Protein 2Q58 (pdb70)

Organism: Cryptosporidium parvum (strain Iowa II) (NCBI:txid353152)

Secondary structure (P-SEA, 3-state):
ccccccccaaaaaaaaaaaaccccccccccccccaaaaaaaaacccccccaaaaaaaaaaaaccccccccaaaaaaaaaaaaaaaaaaaaaaaaaaaccccccccccccccccaaaaaaaaaaaaaaaaaaaacccccccaaaaaaaaaaaaaaaaaaaaaaaaaacccccccccccccccaaaaaccccccccaaaaaaaaaaacccccccccaaaaaaaaaaaaaaaaaaaaaaaccccccccccccccccaaaaaccccccaaaaaaaaacccccaaaaaaaaaaaaaaaaaaaaaaaaaaaaaaaaaacccaaaaaaaaaaaaaaaaaaac/ccccccccaaaaaaaaaaaaaccccaaaaaaaaaaaccccccaaaaaaaaaaacccccccaaaaaaaaaaaaaaaaaaaaaaaaaaccccccccccccccccccaaaaaaaaaaaaaaaaaaaacccccccaaaaaaaaaaaaaaaaaaaaaaaaaccccccccccaaaaaaaaaaccccccccaaaaaaaaaaacccccccccaaaaaaaaaaaaaaaaaaaaaaaccccccccccccccccaaaaaaaacccaaaaaaaaaaccccaaaaaaaaaaaaaaaaaaaaaaaaaaaaaaaaaaccaaaaaaaaaaaaaaaaaaacccccc

Radius of gyration: 26.71 Å; Cα contacts (8 Å, |Δi|>4): 754; chains: 2; bounding box: 57×63×76 Å

Foldseek 3Di:
DCCVVLLVLVVVLVVVVLVVQCPDPDDPQVVPCVSVVLVVVCCPQLVFDPLLLLCLLLLLQCQLANDDDDCNSVSSNLSSLLSLLVSLLVLVVCVLQVHADDSHHGRPCVVVNVVVSVVSSVVSVVCSVVSLVVCCVPQNDVLSVQLVVLVVVQVVLLVVLVVLQNDPDDDQPDLCLVVSQLVSLLRNWLSSRQVNSNVSNCSSSVDDPDDDCVVLVVVLSSLLSVLVQQLVQVCQLVPDDDPDHDQLDVGSHDLLNVCVVPPDPVVSVQSVPCRNPCSPSVSVSSVVVVSVVCVVVCNVVSLVVSVVSLVVDPDPSVSVSSVVSSVVSVVVSVD/DPVVVLLVCVVVLLVVVLVVQPPPVVSVVLSVVCCVQQNFDDLLQLVLLVLLLPLPPPDVCVSVSSNLSSLLSLLVSLLVLVVCVVLVNQDDSNDGRPCVVVNDVVNVVVSVVSVVVSVVSLVPCCVVQHDPLSVVLVVLVCQLVVLLVVLVVLQVVADDLVPPPPVVVVVLSSQLRNWLRSRFVSSNVNSCRVNVDPDDVVCPVLVVVLSSLLRVLLQQLVLVCQLPPPDDCSGCQVSQGDHNQLSVCVVQDDPPLSVVQVVVRDPPVVSNSVVCVVSVSVVVVCVVLVVSLVVSVVSLVPDDVVSSSVSSVVSSVVSNCVSPPDDDD

Structure (mmCIF, N/CA/C/O backbone):
data_2Q58
#
_entry.id   2Q58
#
_cell.length_a   101.776
_cell.length_b   101.776
_cell.length_c   75.275
_cell.angle_alpha   90.00
_cell.angle_beta   90.00
_cell.angle_gamma   120.00
#
_symmetry.space_group_name_H-M   'P 31'
#
loop_
_entity.id
_entity.type
_entity.pdbx_description
1 polymer 'Farnesyl pyrophosphate synthase'
2 non-polymer 'MAGNESIUM ION'
3 non-polymer 'ZOLEDRONIC ACID'
4 water water
#
loop_
_atom_site.group_PDB
_atom_site.id
_atom_site.type_symbol
_atom_site.label_atom_id
_atom_site.label_alt_id
_atom_site.label_comp_id
_atom_site.label_asym_id
_atom_site.label_entity_id
_atom_site.label_seq_id
_atom_site.pdbx_PDB_ins_code
_atom_site.Cartn_x
_atom_site.Cartn_y
_atom_site.Cartn_z
_atom_site.occupancy
_atom_site.B_iso_or_equiv
_atom_site.auth_seq_id
_atom_site.auth_comp_id
_atom_site.auth_asym_id
_atom_site.auth_atom_id
_atom_site.pdbx_PDB_model_num
ATOM 1 N N . TYR A 1 23 ? 17.425 -1.655 54.765 1.00 82.17 1023 TYR A N 1
ATOM 2 C CA . TYR A 1 23 ? 18.450 -1.700 55.806 1.00 85.90 1023 TYR A CA 1
ATOM 3 C C . TYR A 1 23 ? 17.844 -1.956 57.184 1.00 91.08 1023 TYR A C 1
ATOM 4 O O . TYR A 1 23 ? 16.621 -1.950 57.340 1.00 94.34 1023 TYR A O 1
ATOM 13 N N . ASP A 1 24 ? 18.702 -2.179 58.174 1.00 98.72 1024 ASP A N 1
ATOM 14 C CA . ASP A 1 24 ? 18.248 -2.491 59.525 1.00 104.40 1024 ASP A CA 1
ATOM 15 C C . ASP A 1 24 ? 17.451 -1.363 60.171 1.00 103.49 1024 ASP A C 1
ATOM 16 O O . ASP A 1 24 ? 16.231 -1.448 60.303 1.00 113.82 1024 ASP A O 1
ATOM 21 N N . TYR A 1 25 ? 18.150 -0.305 60.570 1.00 98.05 1025 TYR A N 1
ATOM 22 C CA . TYR A 1 25 ? 17.503 0.956 60.913 1.00 93.91 1025 TYR A CA 1
ATOM 23 C C . TYR A 1 25 ? 16.626 0.858 62.156 1.00 85.54 1025 TYR A C 1
ATOM 24 O O . TYR A 1 25 ? 15.964 1.823 62.538 1.00 55.05 1025 TYR A O 1
ATOM 33 N N . THR A 1 26 ? 16.625 -0.314 62.783 1.00 85.46 1026 THR A N 1
ATOM 34 C CA . THR A 1 26 ? 15.786 -0.558 63.950 1.00 82.46 1026 THR A CA 1
ATOM 35 C C . THR A 1 26 ? 16.307 0.193 65.171 1.00 80.95 1026 THR A C 1
ATOM 36 O O . THR A 1 26 ? 15.640 0.255 66.204 1.00 73.34 1026 THR A O 1
ATOM 40 N N . ASP A 1 27 ? 17.501 0.761 65.045 1.00 82.25 1027 ASP A N 1
ATOM 41 C CA . ASP A 1 27 ? 18.303 1.125 66.207 1.00 83.01 1027 ASP A CA 1
ATOM 42 C C . ASP A 1 27 ? 18.184 2.613 66.516 1.00 75.51 1027 ASP A C 1
ATOM 43 O O . ASP A 1 27 ? 17.907 3.001 67.651 1.00 71.96 1027 ASP A O 1
ATOM 48 N N . PHE A 1 28 ? 18.394 3.443 65.499 1.00 68.91 1028 PHE A N 1
ATOM 49 C CA . PHE A 1 28 ? 17.789 4.768 65.453 1.00 69.48 1028 PHE A CA 1
ATOM 50 C C . PHE A 1 28 ? 16.419 4.772 66.124 1.00 73.75 1028 PHE A C 1
ATOM 51 O O . PHE A 1 28 ? 16.168 5.556 67.040 1.00 87.60 1028 PHE A O 1
ATOM 59 N N . ILE A 1 29 ? 15.537 3.892 65.663 1.00 68.07 1029 ILE A N 1
ATOM 60 C CA . ILE A 1 29 ? 14.147 3.897 66.104 1.00 64.48 1029 ILE A CA 1
ATOM 61 C C . ILE A 1 29 ? 14.036 3.528 67.579 1.00 59.15 1029 ILE A C 1
ATOM 62 O O . ILE A 1 29 ? 13.056 3.869 68.242 1.00 54.54 1029 ILE A O 1
ATOM 67 N N . ASN A 1 30 ? 15.046 2.829 68.087 1.00 67.12 1030 ASN A N 1
ATOM 68 C CA . ASN A 1 30 ? 15.084 2.451 69.495 1.00 73.31 1030 ASN A CA 1
ATOM 69 C C . ASN A 1 30 ? 15.619 3.573 70.378 1.00 64.27 1030 ASN A C 1
ATOM 70 O O . ASN A 1 30 ? 15.476 3.536 71.600 1.00 65.20 1030 ASN A O 1
ATOM 75 N N . TYR A 1 31 ? 16.237 4.570 69.752 1.00 58.79 1031 TYR A N 1
ATOM 76 C CA . TYR A 1 31 ? 16.848 5.673 70.483 1.00 49.53 1031 TYR A CA 1
ATOM 77 C C . TYR A 1 31 ? 15.790 6.621 71.037 1.00 40.84 1031 TYR A C 1
ATOM 78 O O . TYR A 1 31 ? 16.074 7.441 71.911 1.00 57.18 1031 TYR A O 1
ATOM 87 N N . TYR A 1 32 ? 14.570 6.504 70.523 1.00 40.19 1032 TYR A N 1
ATOM 88 C CA . TYR A 1 32 ? 13.491 7.410 70.897 1.00 53.44 1032 TYR A CA 1
ATOM 89 C C . TYR A 1 32 ? 13.493 7.680 72.397 1.00 56.98 1032 TYR A C 1
ATOM 90 O O . TYR A 1 32 ? 13.377 8.826 72.831 1.00 71.33 1032 TYR A O 1
ATOM 99 N N . ASP A 1 33 ? 13.625 6.618 73.185 1.00 55.84 1033 ASP A N 1
ATOM 100 C CA . ASP A 1 33 ? 13.339 6.683 74.614 1.00 58.56 1033 ASP A CA 1
ATOM 101 C C . ASP A 1 33 ? 14.372 7.533 75.345 1.00 52.63 1033 ASP A C 1
ATOM 102 O O . ASP A 1 33 ? 14.065 8.168 76.354 1.00 61.95 1033 ASP A O 1
ATOM 107 N N . LYS A 1 34 ? 15.597 7.542 74.829 1.00 44.60 1034 LYS A N 1
ATOM 108 C CA . LYS A 1 34 ? 16.626 8.453 75.314 1.00 52.07 1034 LYS A CA 1
ATOM 109 C C . LYS A 1 34 ? 16.406 9.866 74.785 1.00 52.84 1034 LYS A C 1
ATOM 110 O O . LYS A 1 34 ? 16.965 10.830 75.310 1.00 65.63 1034 LYS A O 1
ATOM 116 N N . PHE A 1 35 ? 15.589 9.982 73.744 1.00 56.58 1035 PHE A N 1
ATOM 117 C CA . PHE A 1 35 ? 15.232 11.283 73.191 1.00 42.35 1035 PHE A CA 1
ATOM 118 C C . PHE A 1 35 ? 14.179 11.977 74.049 1.00 42.61 1035 PHE A C 1
ATOM 119 O O . PHE A 1 35 ? 14.214 13.194 74.228 1.00 48.84 1035 PHE A O 1
ATOM 127 N N . LYS A 1 36 ? 13.244 11.194 74.577 1.00 51.89 1036 LYS A N 1
ATOM 128 C CA . LYS A 1 36 ? 12.304 11.690 75.577 1.00 56.43 1036 LYS A CA 1
ATOM 129 C C . LYS A 1 36 ? 13.006 11.858 76.920 1.00 61.97 1036 LYS A C 1
ATOM 130 O O . LYS A 1 36 ? 12.670 12.756 77.693 1.00 68.40 1036 LYS A O 1
ATOM 136 N N . VAL A 1 37 ? 13.993 11.016 77.237 1.00 67.74 1037 VAL A N 1
ATOM 137 C CA . VAL A 1 37 ? 14.796 11.268 78.439 1.00 64.24 1037 VAL A CA 1
ATOM 138 C C . VAL A 1 37 ? 15.396 12.672 78.297 1.00 59.55 1037 VAL A C 1
ATOM 139 O O . VAL A 1 37 ? 15.052 13.583 79.043 1.00 71.00 1037 VAL A O 1
ATOM 143 N N . ILE A 1 38 ? 16.248 12.772 77.289 1.00 53.97 1038 ILE A N 1
ATOM 144 C CA . ILE A 1 38 ? 16.834 13.991 76.781 1.00 54.20 1038 ILE A CA 1
ATOM 145 C C . ILE A 1 38 ? 15.801 15.092 76.585 1.00 55.04 1038 ILE A C 1
ATOM 146 O O . ILE A 1 38 ? 16.115 16.281 76.660 1.00 70.68 1038 ILE A O 1
ATOM 151 N N . VAL A 1 39 ? 14.554 14.706 76.340 1.00 43.72 1039 VAL A N 1
ATOM 152 C CA . VAL A 1 39 ? 13.475 15.683 76.226 1.00 42.78 1039 VAL A CA 1
ATOM 153 C C . VAL A 1 39 ? 12.959 16.102 77.600 1.00 54.59 1039 VAL A C 1
ATOM 154 O O . VAL A 1 39 ? 13.036 17.270 77.980 1.00 60.06 1039 VAL A O 1
ATOM 158 N N . TYR A 1 40 ? 12.434 15.129 78.335 1.00 64.40 1040 TYR A N 1
ATOM 159 C CA . TYR A 1 40 ? 11.875 15.343 79.663 1.00 61.94 1040 TYR A CA 1
ATOM 160 C C . TYR A 1 40 ? 12.866 16.065 80.592 1.00 55.89 1040 TYR A C 1
ATOM 161 O O . TYR A 1 40 ? 12.477 16.860 81.426 1.00 49.93 1040 TYR A O 1
ATOM 170 N N . ASN A 1 41 ? 14.149 15.785 80.385 1.00 49.31 1041 ASN A N 1
ATOM 171 C CA . ASN A 1 41 ? 15.245 16.349 81.163 1.00 54.07 1041 ASN A CA 1
ATOM 172 C C . ASN A 1 41 ? 15.620 17.770 80.754 1.00 62.68 1041 ASN A C 1
ATOM 173 O O . ASN A 1 41 ? 16.653 18.280 81.143 1.00 71.18 1041 ASN A O 1
ATOM 178 N N . VAL A 1 42 ? 14.761 18.394 79.955 1.00 69.94 1042 VAL A N 1
ATOM 179 C CA . VAL A 1 42 ? 14.798 19.839 79.768 1.00 63.23 1042 VAL A CA 1
ATOM 180 C C . VAL A 1 42 ? 13.758 20.528 80.643 1.00 59.17 1042 VAL A C 1
ATOM 181 O O . VAL A 1 42 ? 13.989 21.627 81.149 1.00 75.45 1042 VAL A O 1
ATOM 185 N N . LEU A 1 43 ? 12.613 19.877 80.818 1.00 60.53 1043 LEU A N 1
ATOM 186 C CA . LEU A 1 43 ? 11.433 20.542 81.356 1.00 66.70 1043 LEU A CA 1
ATOM 187 C C . LEU A 1 43 ? 11.545 20.727 82.866 1.00 75.96 1043 LEU A C 1
ATOM 188 O O . LEU A 1 43 ? 10.538 20.863 83.561 1.00 73.85 1043 LEU A O 1
ATOM 193 N N . LYS A 1 44 ? 12.776 20.732 83.366 1.00 83.10 1044 LYS A N 1
ATOM 194 C CA . LYS A 1 44 ? 13.053 21.213 84.715 1.00 87.83 1044 LYS A CA 1
ATOM 195 C C . LYS A 1 44 ? 13.059 22.738 84.766 1.00 79.61 1044 LYS A C 1
ATOM 196 O O . LYS A 1 44 ? 14.026 23.349 85.219 1.00 73.82 1044 LYS A O 1
ATOM 202 N N . LYS A 1 45 ? 11.974 23.345 84.297 1.00 77.35 1045 LYS A N 1
ATOM 203 C CA . LYS A 1 45 ? 12.008 24.727 83.836 1.00 77.47 1045 LYS A CA 1
ATOM 204 C C . LYS A 1 45 ? 11.813 25.700 84.994 1.00 76.52 1045 LYS A C 1
ATOM 205 O O . LYS A 1 45 ? 12.422 26.769 85.029 1.00 92.58 1045 LYS A O 1
ATOM 207 N N . LEU A 1 46 ? 10.960 25.322 85.940 1.00 69.75 1046 LEU A N 1
ATOM 208 C CA . LEU A 1 46 ? 10.784 26.093 87.165 1.00 81.02 1046 LEU A CA 1
ATOM 209 C C . LEU A 1 46 ? 11.628 25.524 88.301 1.00 100.13 1046 LEU A C 1
ATOM 210 O O . LEU A 1 46 ? 11.939 24.333 88.319 1.00 123.13 1046 LEU A O 1
ATOM 215 N N . PRO A 1 47 ? 11.995 26.382 89.247 1.00 20.00 1047 PRO A N 1
ATOM 216 C CA . PRO A 1 47 ? 12.914 25.998 90.323 1.00 20.00 1047 PRO A CA 1
ATOM 217 C C . PRO A 1 47 ? 12.179 25.350 91.491 1.00 20.00 1047 PRO A C 1
ATOM 218 O O . PRO A 1 47 ? 12.190 24.126 91.625 1.00 137.98 1047 PRO A O 1
ATOM 222 N N . LEU A 1 48 ? 11.547 26.169 92.326 1.00 131.85 1048 LEU A N 1
ATOM 223 C CA . LEU A 1 48 ? 11.520 25.927 93.763 1.00 133.02 1048 LEU A CA 1
ATOM 224 C C . LEU A 1 48 ? 10.142 25.456 94.217 1.00 128.17 1048 LEU A C 1
ATOM 225 O O . LEU A 1 48 ? 9.509 26.084 95.066 1.00 126.00 1048 LEU A O 1
ATOM 227 N N . ASN A 1 49 ? 9.683 24.347 93.646 1.00 122.37 1049 ASN A N 1
ATOM 228 C CA . ASN A 1 49 ? 8.418 23.745 94.048 1.00 118.66 1049 ASN A CA 1
ATOM 229 C C . ASN A 1 49 ? 8.443 22.224 93.940 1.00 110.21 1049 ASN A C 1
ATOM 230 O O . ASN A 1 49 ? 9.388 21.646 93.403 1.00 106.15 1049 ASN A O 1
ATOM 232 N N . ASP A 1 50 ? 7.399 21.582 94.453 1.00 102.32 1050 ASP A N 1
ATOM 233 C CA . ASP A 1 50 ? 7.282 20.130 94.383 1.00 95.74 1050 ASP A CA 1
ATOM 234 C C . ASP A 1 50 ? 6.495 19.699 93.151 1.00 89.70 1050 ASP A C 1
ATOM 235 O O . ASP A 1 50 ? 5.885 18.630 93.134 1.00 86.54 1050 ASP A O 1
ATOM 237 N N . GLU A 1 51 ? 6.512 20.539 92.120 1.00 84.98 1051 GLU A N 1
ATOM 238 C CA . GLU A 1 51 ? 6.320 20.075 90.751 1.00 80.36 1051 GLU A CA 1
ATOM 239 C C . GLU A 1 51 ? 4.839 19.979 90.403 1.00 80.77 1051 GLU A C 1
ATOM 240 O O . GLU A 1 51 ? 4.447 19.220 89.517 1.00 102.93 1051 GLU A O 1
ATOM 242 N N . ILE A 1 52 ? 4.020 20.755 91.106 1.00 73.37 1052 ILE A N 1
ATOM 243 C CA . ILE A 1 52 ? 2.572 20.593 91.046 1.00 75.77 1052 ILE A CA 1
ATOM 244 C C . ILE A 1 52 ? 2.001 21.211 89.774 1.00 85.19 1052 ILE A C 1
ATOM 245 O O . ILE A 1 52 ? 1.067 20.676 89.178 1.00 88.70 1052 ILE A O 1
ATOM 250 N N . ARG A 1 53 ? 2.568 22.341 89.365 1.00 86.15 1053 ARG A N 1
ATOM 251 C CA . ARG A 1 53 ? 1.988 23.147 88.296 1.00 90.26 1053 ARG A CA 1
ATOM 252 C C . ARG A 1 53 ? 2.429 22.644 86.926 1.00 98.48 1053 ARG A C 1
ATOM 253 O O . ARG A 1 53 ? 2.534 23.418 85.974 1.00 101.95 1053 ARG A O 1
ATOM 261 N N . LYS A 1 54 ? 2.684 21.343 86.832 1.00 100.61 1054 LYS A N 1
ATOM 262 C CA . LYS A 1 54 ? 3.804 20.836 86.049 1.00 88.36 1054 LYS A CA 1
ATOM 263 C C . LYS A 1 54 ? 3.449 19.521 85.364 1.00 75.95 1054 LYS A C 1
ATOM 264 O O . LYS A 1 54 ? 4.268 18.605 85.294 1.00 71.68 1054 LYS A O 1
ATOM 270 N N . PRO A 1 55 ? 2.222 19.435 84.860 1.00 68.79 1055 PRO A N 1
ATOM 271 C CA . PRO A 1 55 ? 1.896 18.497 83.781 1.00 68.83 1055 PRO A CA 1
ATOM 272 C C . PRO A 1 55 ? 1.778 19.202 82.434 1.00 72.63 1055 PRO A C 1
ATOM 273 O O . PRO A 1 55 ? 1.311 18.605 81.465 1.00 77.32 1055 PRO A O 1
ATOM 277 N N . VAL A 1 56 ? 2.200 20.461 82.381 1.00 65.94 1056 VAL A N 1
ATOM 278 C CA . VAL A 1 56 ? 2.829 21.009 81.185 1.00 66.11 1056 VAL A CA 1
ATOM 279 C C . VAL A 1 56 ? 3.878 20.054 80.627 1.00 63.42 1056 VAL A C 1
ATOM 280 O O . VAL A 1 56 ? 3.936 19.817 79.420 1.00 49.47 1056 VAL A O 1
ATOM 284 N N . ILE A 1 57 ? 4.706 19.509 81.512 1.00 58.46 1057 ILE A N 1
ATOM 285 C CA . ILE A 1 57 ? 5.730 18.551 81.115 1.00 55.84 1057 ILE A CA 1
ATOM 286 C C . ILE A 1 57 ? 5.107 17.247 80.627 1.00 56.86 1057 ILE A C 1
ATOM 287 O O . ILE A 1 57 ? 5.750 16.463 79.930 1.00 64.29 1057 ILE A O 1
ATOM 292 N N . GLU A 1 58 ? 3.850 17.023 80.999 1.00 58.91 1058 GLU A N 1
ATOM 293 C CA . GLU A 1 58 ? 3.129 15.828 80.579 1.00 62.78 1058 GLU A CA 1
ATOM 294 C C . GLU A 1 58 ? 2.385 16.064 79.269 1.00 60.24 1058 GLU A C 1
ATOM 295 O O . GLU A 1 58 ? 2.290 15.170 78.428 1.00 56.71 1058 GLU A O 1
ATOM 301 N N . TYR A 1 59 ? 1.860 17.273 79.103 1.00 60.10 1059 TYR A N 1
ATOM 302 C CA . TYR A 1 59 ? 1.245 17.675 77.843 1.00 55.06 1059 TYR A CA 1
ATOM 303 C C . TYR A 1 59 ? 2.196 17.455 76.671 1.00 50.60 1059 TYR A C 1
ATOM 304 O O . TYR A 1 59 ? 1.834 16.829 75.675 1.00 51.22 1059 TYR A O 1
ATOM 313 N N . TYR A 1 60 ? 3.413 17.974 76.797 1.00 44.42 1060 TYR A N 1
ATOM 314 C CA . TYR A 1 60 ? 4.349 18.004 75.686 1.00 42.80 1060 TYR A CA 1
ATOM 315 C C . TYR A 1 60 ? 5.101 16.705 75.473 1.00 50.56 1060 TYR A C 1
ATOM 316 O O . TYR A 1 60 ? 5.718 16.530 74.426 1.00 48.30 1060 TYR A O 1
ATOM 325 N N . LEU A 1 61 ? 5.036 15.801 76.445 1.00 61.08 1061 LEU A N 1
ATOM 326 C CA . LEU A 1 61 ? 5.568 14.459 76.167 1.00 52.67 1061 LEU A CA 1
ATOM 327 C C . LEU A 1 61 ? 4.486 13.713 75.379 1.00 48.60 1061 LEU A C 1
ATOM 328 O O . LEU A 1 61 ? 4.709 12.982 74.418 1.00 48.53 1061 LEU A O 1
ATOM 333 N N . ASN A 1 62 ? 3.265 13.931 75.800 1.00 46.18 1062 ASN A N 1
ATOM 334 C CA . ASN A 1 62 ? 2.117 13.465 75.035 1.00 56.62 1062 ASN A CA 1
ATOM 335 C C . ASN A 1 62 ? 2.222 13.885 73.567 1.00 60.54 1062 ASN A C 1
ATOM 336 O O . ASN A 1 62 ? 2.191 13.045 72.662 1.00 70.58 1062 ASN A O 1
ATOM 341 N N . CYS A 1 63 ? 2.355 15.193 73.378 1.00 60.25 1063 CYS A N 1
ATOM 342 C CA . CYS A 1 63 ? 2.496 15.819 72.070 1.00 66.97 1063 CYS A CA 1
ATOM 343 C C . CYS A 1 63 ? 3.505 15.057 71.216 1.00 62.09 1063 CYS A C 1
ATOM 344 O O . CYS A 1 63 ? 3.251 14.673 70.077 1.00 46.06 1063 CYS A O 1
ATOM 347 N N . ILE A 1 64 ? 4.670 14.846 71.822 1.00 57.58 1064 ILE A N 1
ATOM 348 C CA . ILE A 1 64 ? 5.771 14.177 71.141 1.00 54.97 1064 ILE A CA 1
ATOM 349 C C . ILE A 1 64 ? 5.417 12.753 70.752 1.00 55.13 1064 ILE A C 1
ATOM 350 O O . ILE A 1 64 ? 5.579 12.385 69.584 1.00 66.73 1064 ILE A O 1
ATOM 355 N N . ASP A 1 65 ? 4.925 11.928 71.671 1.00 56.02 1065 ASP A N 1
ATOM 356 C CA . ASP A 1 65 ? 4.485 10.584 71.316 1.00 49.73 1065 ASP A CA 1
ATOM 357 C C . ASP A 1 65 ? 3.527 10.562 70.127 1.00 45.29 1065 ASP A C 1
ATOM 358 O O . ASP A 1 65 ? 3.573 9.667 69.290 1.00 45.30 1065 ASP A O 1
ATOM 363 N N . TYR A 1 66 ? 2.632 11.540 70.069 1.00 49.33 1066 TYR A N 1
ATOM 364 C CA . TYR A 1 66 ? 1.602 11.591 69.046 1.00 50.07 1066 TYR A CA 1
ATOM 365 C C . TYR A 1 66 ? 2.153 11.969 67.675 1.00 53.76 1066 TYR A C 1
ATOM 366 O O . TYR A 1 66 ? 1.975 11.249 66.690 1.00 47.85 1066 TYR A O 1
ATOM 375 N N . ASN A 1 67 ? 2.813 13.123 67.631 1.00 49.66 1067 ASN A N 1
ATOM 376 C CA . ASN A 1 67 ? 3.250 13.689 66.359 1.00 46.09 1067 ASN A CA 1
ATOM 377 C C . ASN A 1 67 ? 4.592 13.130 65.908 1.00 49.25 1067 ASN A C 1
ATOM 378 O O . ASN A 1 67 ? 4.740 12.639 64.785 1.00 68.92 1067 ASN A O 1
ATOM 383 N N . VAL A 1 68 ? 5.578 13.202 66.789 1.00 53.67 1068 VAL A N 1
ATOM 384 C CA . VAL A 1 68 ? 6.940 12.762 66.519 1.00 53.40 1068 VAL A CA 1
ATOM 385 C C . VAL A 1 68 ? 7.103 11.255 66.518 1.00 54.07 1068 VAL A C 1
ATOM 386 O O . VAL A 1 68 ? 8.041 10.686 65.951 1.00 54.77 1068 VAL A O 1
ATOM 390 N N . LYS A 1 69 ? 6.160 10.587 67.174 1.00 47.47 1069 LYS A N 1
ATOM 391 C CA . LYS A 1 69 ? 6.250 9.147 67.389 1.00 50.42 1069 LYS A CA 1
ATOM 392 C C . LYS A 1 69 ? 5.508 8.380 66.300 1.00 57.53 1069 LYS A C 1
ATOM 393 O O . LYS A 1 69 ? 5.607 7.156 66.213 1.00 43.90 1069 LYS A O 1
ATOM 399 N N . LYS A 1 70 ? 4.765 9.107 65.472 1.00 65.99 1070 LYS A N 1
ATOM 400 C CA . LYS A 1 70 ? 4.246 8.557 64.225 1.00 78.86 1070 LYS A CA 1
ATOM 401 C C . LYS A 1 70 ? 4.869 9.249 63.017 1.00 91.14 1070 LYS A C 1
ATOM 402 O O . LYS A 1 70 ? 5.171 10.441 63.059 1.00 88.85 1070 LYS A O 1
ATOM 408 N N . GLY A 1 71 ? 5.058 8.492 61.941 1.00 98.81 1071 GLY A N 1
ATOM 409 C CA . GLY A 1 71 ? 5.198 9.069 60.618 1.00 101.82 1071 GLY A CA 1
ATOM 410 C C . GLY A 1 71 ? 6.342 8.456 59.835 1.00 97.74 1071 GLY A C 1
ATOM 411 O O . GLY A 1 71 ? 7.027 9.142 59.077 1.00 106.79 1071 GLY A O 1
ATOM 412 N N . LYS A 1 72 ? 6.549 7.156 60.020 1.00 87.12 1072 LYS A N 1
ATOM 413 C CA . LYS A 1 72 ? 7.463 6.398 59.174 1.00 74.85 1072 LYS A CA 1
ATOM 414 C C . LYS A 1 72 ? 8.916 6.716 59.510 1.00 66.68 1072 LYS A C 1
ATOM 415 O O . LYS A 1 72 ? 9.788 5.853 59.416 1.00 91.24 1072 LYS A O 1
ATOM 421 N N . HIS A 1 73 ? 9.168 7.960 59.903 1.00 58.03 1073 HIS A N 1
ATOM 422 C CA . HIS A 1 73 ? 10.530 8.431 60.129 1.00 54.20 1073 HIS A CA 1
ATOM 423 C C . HIS A 1 73 ? 11.394 8.236 58.888 1.00 51.85 1073 HIS A C 1
ATOM 424 O O . HIS A 1 73 ? 12.488 7.676 58.964 1.00 57.09 1073 HIS A O 1
ATOM 431 N N . ILE A 1 74 ? 10.896 8.700 57.747 1.00 52.35 1074 ILE A N 1
ATOM 432 C CA . ILE A 1 74 ? 11.636 8.606 56.494 1.00 47.75 1074 ILE A CA 1
ATOM 433 C C . ILE A 1 74 ? 12.881 9.486 56.522 1.00 35.95 1074 ILE A C 1
ATOM 434 O O . ILE A 1 74 ? 13.970 9.048 56.150 1.00 69.39 1074 ILE A O 1
ATOM 439 N N . ARG A 1 75 ? 12.713 10.727 56.965 1.00 48.72 1075 ARG A N 1
ATOM 440 C CA . ARG A 1 75 ? 13.725 11.757 56.761 1.00 44.71 1075 ARG A CA 1
ATOM 441 C C . ARG A 1 75 ? 14.860 11.623 57.771 1.00 43.39 1075 ARG A C 1
ATOM 442 O O . ARG A 1 75 ? 16.030 11.796 57.431 1.00 55.68 1075 ARG A O 1
ATOM 450 N N . GLY A 1 76 ? 14.506 11.313 59.013 1.00 47.62 1076 GLY A N 1
ATOM 451 C CA . GLY A 1 76 ? 15.490 10.976 60.025 1.00 43.51 1076 GLY A CA 1
ATOM 452 C C . GLY A 1 76 ? 16.329 9.774 59.640 1.00 45.29 1076 GLY A C 1
ATOM 453 O O . GLY A 1 76 ? 17.542 9.758 59.850 1.00 47.04 1076 GLY A O 1
ATOM 454 N N . LYS A 1 77 ? 15.680 8.762 59.072 1.00 50.21 1077 LYS A N 1
ATOM 455 C CA . LYS A 1 77 ? 16.388 7.665 58.424 1.00 53.96 1077 LYS A CA 1
ATOM 456 C C . LYS A 1 77 ? 17.471 8.186 57.485 1.00 54.92 1077 LYS A C 1
ATOM 457 O O . LYS A 1 77 ? 18.650 7.873 57.647 1.00 55.69 1077 LYS A O 1
ATOM 463 N N . ILE A 1 78 ? 17.062 8.982 56.502 1.00 49.37 1078 ILE A N 1
ATOM 464 C CA . ILE A 1 78 ? 17.993 9.522 55.513 1.00 48.20 1078 ILE A CA 1
ATOM 465 C C . ILE A 1 78 ? 19.207 10.179 56.141 1.00 47.15 1078 ILE A C 1
ATOM 470 N N . LEU A 1 79 ? 19.054 10.999 57.173 1.00 45.82 1079 LEU A N 1
ATOM 471 C CA . LEU A 1 79 ? 20.221 11.570 57.844 1.00 43.47 1079 LEU A CA 1
ATOM 472 C C . LEU A 1 79 ? 21.078 10.489 58.491 1.00 53.08 1079 LEU A C 1
ATOM 473 O O . LEU A 1 79 ? 22.298 10.462 58.325 1.00 57.90 1079 LEU A O 1
ATOM 475 N N . VAL A 1 80 ? 20.441 9.585 59.238 1.00 56.73 1080 VAL A N 1
ATOM 476 C CA . VAL A 1 80 ? 21.204 8.510 59.880 1.00 51.27 1080 VAL A CA 1
ATOM 477 C C . VAL A 1 80 ? 21.844 7.610 58.830 1.00 53.77 1080 VAL A C 1
ATOM 478 O O . VAL A 1 80 ? 22.986 7.171 58.959 1.00 65.29 1080 VAL A O 1
ATOM 482 N N . LEU A 1 81 ? 21.103 7.331 57.760 1.00 53.72 1081 LEU A N 1
ATOM 483 C CA . LEU A 1 81 ? 21.668 6.570 56.645 1.00 59.47 1081 LEU A CA 1
ATOM 484 C C . LEU A 1 81 ? 22.921 7.291 56.165 1.00 57.42 1081 LEU A C 1
ATOM 485 O O . LEU A 1 81 ? 24.038 6.839 56.419 1.00 71.37 1081 LEU A O 1
ATOM 490 N N . ILE A 1 82 ? 22.754 8.433 55.512 1.00 55.58 1082 ILE A N 1
ATOM 491 C CA . ILE A 1 82 ? 23.861 9.218 55.000 1.00 56.64 1082 ILE A CA 1
ATOM 492 C C . ILE A 1 82 ? 24.978 9.441 56.017 1.00 62.76 1082 ILE A C 1
ATOM 493 O O . ILE A 1 82 ? 26.127 9.637 55.607 1.00 80.69 1082 ILE A O 1
ATOM 498 N N . SER A 1 83 ? 24.648 9.412 57.304 1.00 62.77 1083 SER A N 1
ATOM 499 C CA . SER A 1 83 ? 25.622 9.693 58.351 1.00 58.05 1083 SER A CA 1
ATOM 500 C C . SER A 1 83 ? 26.525 8.490 58.603 1.00 51.97 1083 SER A C 1
ATOM 501 O O . SER A 1 83 ? 27.634 8.631 59.118 1.00 61.88 1083 SER A O 1
ATOM 504 N N . SER A 1 84 ? 26.042 7.307 58.236 1.00 54.27 1084 SER A N 1
ATOM 505 C CA . SER A 1 84 ? 26.659 6.060 58.670 1.00 67.19 1084 SER A CA 1
ATOM 506 C C . SER A 1 84 ? 27.580 5.496 57.592 1.00 75.14 1084 SER A C 1
ATOM 507 O O . SER A 1 84 ? 28.126 4.403 57.739 1.00 67.50 1084 SER A O 1
ATOM 509 N N . LEU A 1 85 ? 27.747 6.250 56.510 1.00 82.84 1085 LEU A N 1
ATOM 510 C CA . LEU A 1 85 ? 28.535 5.792 55.372 1.00 94.15 1085 LEU A CA 1
ATOM 511 C C . LEU A 1 85 ? 29.659 6.771 55.051 1.00 100.15 1085 LEU A C 1
ATOM 512 O O . LEU A 1 85 ? 30.824 6.385 54.960 1.00 107.80 1085 LEU A O 1
ATOM 515 N N . SER A 1 86 ? 29.301 8.040 54.879 1.00 103.42 1086 SER A N 1
ATOM 516 C CA . SER A 1 86 ? 30.287 9.090 54.654 1.00 114.68 1086 SER A CA 1
ATOM 517 C C . SER A 1 86 ? 31.357 9.084 55.741 1.00 118.62 1086 SER A C 1
ATOM 518 O O . SER A 1 86 ? 32.511 9.433 55.492 1.00 126.04 1086 SER A O 1
ATOM 520 N N . SER A 1 87 ? 30.965 8.686 56.947 1.00 119.99 1087 SER A N 1
ATOM 521 C CA . SER A 1 87 ? 31.905 8.560 58.054 1.00 120.40 1087 SER A CA 1
ATOM 522 C C . SER A 1 87 ? 31.374 7.610 59.123 1.00 123.36 1087 SER A C 1
ATOM 523 O O . SER A 1 87 ? 30.723 8.035 60.077 1.00 124.27 1087 SER A O 1
ATOM 526 N N . ALA A 1 88 ? 31.657 6.322 58.956 1.00 127.22 1088 ALA A N 1
ATOM 527 C CA . ALA A 1 88 ? 31.152 5.303 59.868 1.00 132.51 1088 ALA A CA 1
ATOM 528 C C . ALA A 1 88 ? 31.439 5.670 61.320 1.00 133.09 1088 ALA A C 1
ATOM 529 O O . ALA A 1 88 ? 32.531 6.133 61.649 1.00 147.96 1088 ALA A O 1
ATOM 531 N N . TYR A 1 89 ? 30.451 5.461 62.184 1.00 126.72 1089 TYR A N 1
ATOM 532 C CA . TYR A 1 89 ? 30.616 5.710 63.611 1.00 118.60 1089 TYR A CA 1
ATOM 533 C C . TYR A 1 89 ? 30.568 4.410 64.407 1.00 111.13 1089 TYR A C 1
ATOM 534 O O . TYR A 1 89 ? 30.135 3.375 63.898 1.00 108.59 1089 TYR A O 1
ATOM 536 N N . SER A 1 90 ? 31.015 4.470 65.657 1.00 102.08 1090 SER A N 1
ATOM 537 C CA . SER A 1 90 ? 31.331 3.266 66.416 1.00 95.28 1090 SER A CA 1
ATOM 538 C C . SER A 1 90 ? 31.083 3.472 67.906 1.00 88.50 1090 SER A C 1
ATOM 539 O O . SER A 1 90 ? 30.990 2.510 68.669 1.00 83.72 1090 SER A O 1
ATOM 542 N N . ASN A 1 91 ? 30.975 4.732 68.315 1.00 86.06 1091 ASN A N 1
ATOM 543 C CA . ASN A 1 91 ? 30.627 5.065 69.691 1.00 84.81 1091 ASN A CA 1
ATOM 544 C C . ASN A 1 91 ? 30.463 6.567 69.897 1.00 74.29 1091 ASN A C 1
ATOM 545 O O . ASN A 1 91 ? 31.263 7.362 69.403 1.00 64.58 1091 ASN A O 1
ATOM 550 N N . ILE A 1 92 ? 29.420 6.950 70.626 1.00 74.69 1092 ILE A N 1
ATOM 551 C CA . ILE A 1 92 ? 29.484 8.115 71.501 1.00 78.04 1092 ILE A CA 1
ATOM 552 C C . ILE A 1 92 ? 29.270 9.411 70.723 1.00 78.24 1092 ILE A C 1
ATOM 553 O O . ILE A 1 92 ? 29.045 10.468 71.312 1.00 78.21 1092 ILE A O 1
ATOM 557 N N . LYS A 1 93 ? 29.342 9.322 69.399 1.00 74.24 1093 LYS A N 1
ATOM 558 C CA . LYS A 1 93 ? 28.764 10.342 68.532 1.00 59.17 1093 LYS A CA 1
ATOM 559 C C . LYS A 1 93 ? 27.564 9.680 67.864 1.00 51.08 1093 LYS A C 1
ATOM 560 O O . LYS A 1 93 ? 26.622 10.354 67.449 1.00 59.69 1093 LYS A O 1
ATOM 566 N N . ARG A 1 94 ? 27.605 8.355 67.764 1.00 52.87 1094 ARG A N 1
ATOM 567 C CA . ARG A 1 94 ? 26.494 7.594 67.205 1.00 59.69 1094 ARG A CA 1
ATOM 568 C C . ARG A 1 94 ? 25.157 8.095 67.740 1.00 62.06 1094 ARG A C 1
ATOM 569 O O . ARG A 1 94 ? 24.157 8.112 67.023 1.00 53.39 1094 ARG A O 1
ATOM 571 N N . ASP A 1 95 ? 25.147 8.503 69.005 1.00 67.33 1095 ASP A N 1
ATOM 572 C CA . ASP A 1 95 ? 23.908 8.863 69.685 1.00 58.37 1095 ASP A CA 1
ATOM 573 C C . ASP A 1 95 ? 23.512 10.304 69.381 1.00 42.06 1095 ASP A C 1
ATOM 574 O O . ASP A 1 95 ? 22.332 10.654 69.416 1.00 49.27 1095 ASP A O 1
ATOM 579 N N . SER A 1 96 ? 24.505 11.136 69.084 1.00 45.02 1096 SER A N 1
ATOM 580 C CA . SER A 1 96 ? 24.257 12.526 68.715 1.00 46.59 1096 SER A CA 1
ATOM 581 C C . SER A 1 96 ? 23.583 12.624 67.350 1.00 54.38 1096 SER A C 1
ATOM 582 O O . SER A 1 96 ? 23.062 13.661 66.944 1.00 64.02 1096 SER A O 1
ATOM 585 N N . ILE A 1 97 ? 23.616 11.508 66.639 1.00 52.24 1097 ILE A N 1
ATOM 586 C CA . ILE A 1 97 ? 23.097 11.392 65.282 1.00 47.57 1097 ILE A CA 1
ATOM 587 C C . ILE A 1 97 ? 21.650 10.946 65.288 1.00 44.56 1097 ILE A C 1
ATOM 588 O O . ILE A 1 97 ? 20.782 11.499 64.620 1.00 42.39 1097 ILE A O 1
ATOM 593 N N . TYR A 1 98 ? 21.408 9.919 66.093 1.00 53.83 1098 TYR A N 1
ATOM 594 C CA . TYR A 1 98 ? 20.058 9.436 66.362 1.00 50.68 1098 TYR A CA 1
ATOM 595 C C . TYR A 1 98 ? 19.226 10.624 66.834 1.00 52.14 1098 TYR A C 1
ATOM 596 O O . TYR A 1 98 ? 18.222 10.964 66.213 1.00 69.37 1098 TYR A O 1
ATOM 605 N N . LEU A 1 99 ? 19.689 11.254 67.908 1.00 54.96 1099 LEU A N 1
ATOM 606 C CA . LEU A 1 99 ? 19.077 12.459 68.452 1.00 50.67 1099 LEU A CA 1
ATOM 607 C C . LEU A 1 99 ? 18.657 13.465 67.389 1.00 46.18 1099 LEU A C 1
ATOM 608 O O . LEU A 1 99 ? 17.505 13.908 67.295 1.00 39.30 1099 LEU A O 1
ATOM 613 N N . LEU A 1 100 ? 19.611 13.868 66.547 1.00 44.39 1100 LEU A N 1
ATOM 614 C CA . LEU A 1 100 ? 19.253 14.828 65.501 1.00 49.20 1100 LEU A CA 1
ATOM 615 C C . LEU A 1 100 ? 18.189 14.260 64.562 1.00 49.52 1100 LEU A C 1
ATOM 616 O O . LEU A 1 100 ? 17.330 15.016 64.103 1.00 44.16 1100 LEU A O 1
ATOM 621 N N . GLY A 1 101 ? 18.258 12.959 64.300 1.00 48.47 1101 GLY A N 1
ATOM 622 C CA . GLY A 1 101 ? 17.367 12.245 63.399 1.00 42.45 1101 GLY A CA 1
ATOM 623 C C . GLY A 1 101 ? 15.940 12.255 63.907 1.00 49.17 1101 GLY A C 1
ATOM 624 O O . GLY A 1 101 ? 14.966 12.181 63.160 1.00 42.96 1101 GLY A O 1
ATOM 625 N N . TRP A 1 102 ? 15.855 12.357 65.229 1.00 55.91 1102 TRP A N 1
ATOM 626 C CA . TRP A 1 102 ? 14.582 12.535 65.921 1.00 49.81 1102 TRP A CA 1
ATOM 627 C C . TRP A 1 102 ? 14.309 14.025 66.007 1.00 29.38 1102 TRP A C 1
ATOM 628 O O . TRP A 1 102 ? 13.219 14.517 66.237 1.00 41.86 1102 TRP A O 1
ATOM 639 N N . VAL A 1 103 ? 15.383 14.794 65.797 1.00 36.20 1103 VAL A N 1
ATOM 640 C CA . VAL A 1 103 ? 15.144 16.234 65.720 1.00 47.09 1103 VAL A CA 1
ATOM 641 C C . VAL A 1 103 ? 14.512 16.523 64.360 1.00 38.97 1103 VAL A C 1
ATOM 642 O O . VAL A 1 103 ? 13.513 17.232 64.286 1.00 40.82 1103 VAL A O 1
ATOM 646 N N . VAL A 1 104 ? 15.102 15.947 63.323 1.00 42.82 1104 VAL A N 1
ATOM 647 C CA . VAL A 1 104 ? 14.535 16.011 61.977 1.00 45.37 1104 VAL A CA 1
ATOM 648 C C . VAL A 1 104 ? 13.044 15.693 61.996 1.00 40.28 1104 VAL A C 1
ATOM 649 O O . VAL A 1 104 ? 12.228 16.482 61.519 1.00 45.46 1104 VAL A O 1
ATOM 653 N N . GLU A 1 105 ? 12.668 14.555 62.555 1.00 48.83 1105 GLU A N 1
ATOM 654 C CA . GLU A 1 105 ? 11.300 14.076 62.692 1.00 47.12 1105 GLU A CA 1
ATOM 655 C C . GLU A 1 105 ? 10.395 15.031 63.460 1.00 50.01 1105 GLU A C 1
ATOM 656 O O . GLU A 1 105 ? 9.213 15.191 63.145 1.00 51.07 1105 GLU A O 1
ATOM 662 N N . ALA A 1 106 ? 10.968 15.655 64.487 1.00 53.15 1106 ALA A N 1
ATOM 663 C CA . ALA A 1 106 ? 10.255 16.647 65.283 1.00 48.28 1106 ALA A CA 1
ATOM 664 C C . ALA A 1 106 ? 10.038 17.898 64.437 1.00 43.25 1106 ALA A C 1
ATOM 665 O O . ALA A 1 106 ? 8.974 18.504 64.455 1.00 48.09 1106 ALA A O 1
ATOM 667 N N . ILE A 1 107 ? 11.063 18.270 63.678 1.00 47.68 1107 ILE A N 1
ATOM 668 C CA . ILE A 1 107 ? 10.958 19.342 62.702 1.00 48.88 1107 ILE A CA 1
ATOM 669 C C . ILE A 1 107 ? 9.904 19.035 61.638 1.00 47.02 1107 ILE A C 1
ATOM 670 O O . ILE A 1 107 ? 9.018 19.844 61.373 1.00 49.92 1107 ILE A O 1
ATOM 675 N N . GLN A 1 108 ? 10.012 17.891 60.979 1.00 49.11 1108 GLN A N 1
ATOM 676 C CA . GLN A 1 108 ? 9.013 17.536 60.003 1.00 42.13 1108 GLN A CA 1
ATOM 677 C C . GLN A 1 108 ? 7.642 17.634 60.617 1.00 37.99 1108 GLN A C 1
ATOM 678 O O . GLN A 1 108 ? 6.782 18.301 60.077 1.00 65.28 1108 GLN A O 1
ATOM 684 N N . ALA A 1 109 ? 7.440 16.957 61.737 1.00 40.34 1109 ALA A N 1
ATOM 685 C CA . ALA A 1 109 ? 6.133 16.975 62.385 1.00 38.90 1109 ALA A CA 1
ATOM 686 C C . ALA A 1 109 ? 5.580 18.385 62.529 1.00 44.75 1109 ALA A C 1
ATOM 687 O O . ALA A 1 109 ? 4.430 18.636 62.163 1.00 65.56 1109 ALA A O 1
ATOM 689 N N . LEU A 1 110 ? 6.363 19.320 63.067 1.00 46.72 1110 LEU A N 1
ATOM 690 C CA . LEU A 1 110 ? 5.793 20.653 63.301 1.00 45.96 1110 LEU A CA 1
ATOM 691 C C . LEU A 1 110 ? 5.349 21.273 61.981 1.00 43.16 1110 LEU A C 1
ATOM 692 O O . LEU A 1 110 ? 4.365 22.015 61.949 1.00 43.21 1110 LEU A O 1
ATOM 697 N N . ILE A 1 111 ? 6.073 20.958 60.912 1.00 44.72 1111 ILE A N 1
ATOM 698 C CA . ILE A 1 111 ? 5.746 21.462 59.575 1.00 41.20 1111 ILE A CA 1
ATOM 699 C C . ILE A 1 111 ? 4.345 21.016 59.193 1.00 41.58 1111 ILE A C 1
ATOM 700 O O . ILE A 1 111 ? 3.480 21.801 58.788 1.00 40.86 1111 ILE A O 1
ATOM 705 N N . LEU A 1 112 ? 4.074 19.716 59.362 1.00 41.47 1112 LEU A N 1
ATOM 706 C CA . LEU A 1 112 ? 2.786 19.170 58.919 1.00 40.43 1112 LEU A CA 1
ATOM 707 C C . LEU A 1 112 ? 1.653 19.396 59.906 1.00 46.24 1112 LEU A C 1
ATOM 708 O O . LEU A 1 112 ? 0.476 19.220 59.558 1.00 47.24 1112 LEU A O 1
ATOM 713 N N . ILE A 1 113 ? 1.951 19.810 61.135 1.00 46.76 1113 ILE A N 1
ATOM 714 C CA . ILE A 1 113 ? 0.904 20.293 62.038 1.00 43.30 1113 ILE A CA 1
ATOM 715 C C . ILE A 1 113 ? 0.363 21.599 61.457 1.00 47.22 1113 ILE A C 1
ATOM 716 O O . ILE A 1 113 ? -0.840 21.821 61.358 1.00 49.55 1113 ILE A O 1
ATOM 721 N N . ALA A 1 114 ? 1.304 22.455 61.055 1.00 59.52 1114 ALA A N 1
ATOM 722 C CA . ALA A 1 114 ? 1.007 23.711 60.383 1.00 54.87 1114 ALA A CA 1
ATOM 723 C C . ALA A 1 114 ? 0.202 23.455 59.107 1.00 50.38 1114 ALA A C 1
ATOM 724 O O . ALA A 1 114 ? -0.896 23.986 58.987 1.00 54.63 1114 ALA A O 1
ATOM 726 N N . ASP A 1 115 ? 0.775 22.655 58.225 1.00 53.54 1115 ASP A N 1
ATOM 727 C CA . ASP A 1 115 ? 0.176 22.183 56.988 1.00 50.71 1115 ASP A CA 1
ATOM 728 C C . ASP A 1 115 ? -1.250 21.712 57.212 1.00 45.95 1115 ASP A C 1
ATOM 729 O O . ASP A 1 115 ? -2.195 22.192 56.584 1.00 57.33 1115 ASP A O 1
ATOM 734 N N . ASP A 1 116 ? -1.435 20.754 58.127 1.00 43.68 1116 ASP A N 1
ATOM 735 C CA . ASP A 1 116 ? -2.779 20.212 58.307 1.00 36.05 1116 ASP A CA 1
ATOM 736 C C . ASP A 1 116 ? -3.736 21.300 58.745 1.00 33.78 1116 ASP A C 1
ATOM 737 O O . ASP A 1 116 ? -4.949 21.217 58.536 1.00 48.71 1116 ASP A O 1
ATOM 742 N N . ILE A 1 117 ? -3.216 22.359 59.375 1.00 48.16 1117 ILE A N 1
ATOM 743 C CA . ILE A 1 117 ? -4.157 23.424 59.731 1.00 53.74 1117 ILE A CA 1
ATOM 744 C C . ILE A 1 117 ? -4.571 24.176 58.462 1.00 53.14 1117 ILE A C 1
ATOM 745 O O . ILE A 1 117 ? -5.752 24.218 58.126 1.00 59.71 1117 ILE A O 1
ATOM 750 N N . MET A 1 118 ? -3.566 24.765 57.820 1.00 48.25 1118 MET A N 1
ATOM 751 C CA . MET A 1 118 ? -3.803 25.550 56.611 1.00 53.08 1118 MET A CA 1
ATOM 752 C C . MET A 1 118 ? -4.677 24.792 55.624 1.00 45.95 1118 MET A C 1
ATOM 753 O O . MET A 1 118 ? -5.604 25.339 55.032 1.00 47.24 1118 MET A O 1
ATOM 758 N N . ASP A 1 119 ? -4.414 23.491 55.423 1.00 42.87 1119 ASP A N 1
ATOM 759 C CA . ASP A 1 119 ? -5.192 22.697 54.485 1.00 41.21 1119 ASP A CA 1
ATOM 760 C C . ASP A 1 119 ? -6.415 22.020 55.087 1.00 54.49 1119 ASP A C 1
ATOM 761 O O . ASP A 1 119 ? -6.903 21.071 54.455 1.00 51.25 1119 ASP A O 1
ATOM 766 N N . SER A 1 120 ? -6.887 22.452 56.247 1.00 55.34 1120 SER A N 1
ATOM 767 C CA . SER A 1 120 ? -8.025 21.838 56.919 1.00 47.17 1120 SER A CA 1
ATOM 768 C C . SER A 1 120 ? -7.979 20.314 56.924 1.00 39.68 1120 SER A C 1
ATOM 769 O O . SER A 1 120 ? -9.010 19.639 56.902 1.00 56.35 1120 SER A O 1
ATOM 772 N N . GLY A 1 121 ? -6.788 19.734 56.953 1.00 42.83 1121 GLY A N 1
ATOM 773 C CA . GLY A 1 121 ? -6.635 18.290 56.861 1.00 42.76 1121 GLY A CA 1
ATOM 774 C C . GLY A 1 121 ? -7.403 17.548 57.933 1.00 50.56 1121 GLY A C 1
ATOM 775 O O . GLY A 1 121 ? -7.867 18.143 58.910 1.00 66.50 1121 GLY A O 1
ATOM 776 N N . LYS A 1 122 ? -7.543 16.235 57.744 1.00 51.16 1122 LYS A N 1
ATOM 777 C CA . LYS A 1 122 ? -8.301 15.417 58.681 1.00 59.95 1122 LYS A CA 1
ATOM 778 C C . LYS A 1 122 ? -7.372 14.494 59.463 1.00 68.27 1122 LYS A C 1
ATOM 779 O O . LYS A 1 122 ? -7.533 14.283 60.660 1.00 64.02 1122 LYS A O 1
ATOM 785 N N . PHE A 1 123 ? -6.403 13.967 58.719 1.00 64.06 1123 PHE A N 1
ATOM 786 C CA . PHE A 1 123 ? -5.662 12.791 59.159 1.00 49.36 1123 PHE A CA 1
ATOM 787 C C . PHE A 1 123 ? -4.187 12.913 58.782 1.00 55.03 1123 PHE A C 1
ATOM 788 O O . PHE A 1 123 ? -3.869 13.636 57.835 1.00 54.23 1123 PHE A O 1
ATOM 796 N N . ARG A 1 124 ? -3.371 12.195 59.538 1.00 54.03 1124 ARG A N 1
ATOM 797 C CA . ARG A 1 124 ? -1.935 12.141 59.321 1.00 51.00 1124 ARG A CA 1
ATOM 798 C C . ARG A 1 124 ? -1.261 11.208 60.323 1.00 64.80 1124 ARG A C 1
ATOM 799 O O . ARG A 1 124 ? -1.605 11.195 61.508 1.00 89.74 1124 ARG A O 1
ATOM 807 N N . ARG A 1 125 ? -0.295 10.428 59.844 1.00 68.22 1125 ARG A N 1
ATOM 808 C CA . ARG A 1 125 ? 0.385 9.434 60.669 1.00 69.03 1125 ARG A CA 1
ATOM 809 C C . ARG A 1 125 ? -0.600 8.422 61.254 1.00 71.12 1125 ARG A C 1
ATOM 810 O O . ARG A 1 125 ? -0.297 7.774 62.263 1.00 81.30 1125 ARG A O 1
ATOM 818 N N . GLY A 1 126 ? -1.762 8.293 60.619 1.00 63.82 1126 GLY A N 1
ATOM 819 C CA . GLY A 1 126 ? -2.827 7.413 61.041 1.00 58.70 1126 GLY A CA 1
ATOM 820 C C . GLY A 1 126 ? -3.828 8.141 61.914 1.00 57.03 1126 GLY A C 1
ATOM 821 O O . GLY A 1 126 ? -5.044 8.070 61.743 1.00 71.96 1126 GLY A O 1
ATOM 822 N N . ALA A 1 127 ? -3.305 8.879 62.893 1.00 57.86 1127 ALA A N 1
ATOM 823 C CA . ALA A 1 127 ? -4.212 9.552 63.817 1.00 52.33 1127 ALA A CA 1
ATOM 824 C C . ALA A 1 127 ? -4.768 10.816 63.181 1.00 45.61 1127 ALA A C 1
ATOM 825 O O . ALA A 1 127 ? -4.171 11.352 62.256 1.00 52.00 1127 ALA A O 1
ATOM 827 N N . PRO A 1 128 ? -5.896 11.271 63.708 1.00 51.26 1128 PRO A N 1
ATOM 828 C CA . PRO A 1 128 ? -6.476 12.540 63.270 1.00 56.22 1128 PRO A CA 1
ATOM 829 C C . PRO A 1 128 ? -5.479 13.675 63.484 1.00 62.31 1128 PRO A C 1
ATOM 830 O O . PRO A 1 128 ? -4.378 13.462 64.001 1.00 77.97 1128 PRO A O 1
ATOM 834 N N . CYS A 1 129 ? -5.851 14.887 63.085 1.00 59.65 1129 CYS A N 1
ATOM 835 C CA . CYS A 1 129 ? -4.927 16.017 63.140 1.00 59.62 1129 CYS A CA 1
ATOM 836 C C . CYS A 1 129 ? -4.903 16.584 64.558 1.00 56.59 1129 CYS A C 1
ATOM 837 O O . CYS A 1 129 ? -5.950 16.653 65.211 1.00 54.91 1129 CYS A O 1
ATOM 840 N N . TRP A 1 130 ? -3.714 16.978 65.001 1.00 50.87 1130 TRP A N 1
ATOM 841 C CA . TRP A 1 130 ? -3.484 17.534 66.329 1.00 52.50 1130 TRP A CA 1
ATOM 842 C C . TRP A 1 130 ? -4.345 18.776 66.509 1.00 49.74 1130 TRP A C 1
ATOM 843 O O . TRP A 1 130 ? -5.007 18.957 67.525 1.00 49.69 1130 TRP A O 1
ATOM 854 N N . TYR A 1 131 ? -4.368 19.652 65.510 1.00 52.05 1131 TYR A N 1
ATOM 855 C CA . TYR A 1 131 ? -5.219 20.831 65.577 1.00 45.05 1131 TYR A CA 1
ATOM 856 C C . TYR A 1 131 ? -6.688 20.474 65.755 1.00 55.94 1131 TYR A C 1
ATOM 857 O O . TYR A 1 131 ? -7.475 21.272 66.256 1.00 74.47 1131 TYR A O 1
ATOM 866 N N . ILE A 1 132 ? -7.057 19.273 65.339 1.00 65.77 1132 ILE A N 1
ATOM 867 C CA . ILE A 1 132 ? -8.423 18.785 65.507 1.00 66.73 1132 ILE A CA 1
ATOM 868 C C . ILE A 1 132 ? -8.667 18.412 66.965 1.00 72.06 1132 ILE A C 1
ATOM 869 O O . ILE A 1 132 ? -9.607 18.876 67.610 1.00 57.38 1132 ILE A O 1
ATOM 874 N N . VAL A 1 133 ? -7.789 17.562 67.494 1.00 76.18 1133 VAL A N 1
ATOM 875 C CA . VAL A 1 133 ? -7.914 17.064 68.859 1.00 73.45 1133 VAL A CA 1
ATOM 876 C C . VAL A 1 133 ? -7.733 18.155 69.909 1.00 75.48 1133 VAL A C 1
ATOM 877 O O . VAL A 1 133 ? -8.617 18.329 70.762 1.00 78.29 1133 VAL A O 1
ATOM 881 N N . HIS A 1 134 ? -6.627 18.891 69.881 1.00 71.75 1134 HIS A N 1
ATOM 882 C CA . HIS A 1 134 ? -6.303 19.869 70.915 1.00 61.22 1134 HIS A CA 1
ATOM 883 C C . HIS A 1 134 ? -6.643 21.292 70.503 1.00 53.37 1134 HIS A C 1
ATOM 884 O O . HIS A 1 134 ? -6.096 22.260 71.038 1.00 59.50 1134 HIS A O 1
ATOM 891 N N . GLY A 1 135 ? -7.551 21.456 69.544 1.00 48.22 1135 GLY A N 1
ATOM 892 C CA . GLY A 1 135 ? -7.887 22.791 69.074 1.00 47.36 1135 GLY A CA 1
ATOM 893 C C . GLY A 1 135 ? -6.804 23.382 68.194 1.00 50.74 1135 GLY A C 1
ATOM 894 O O . GLY A 1 135 ? -5.629 23.008 68.275 1.00 59.37 1135 GLY A O 1
ATOM 895 N N . GLN A 1 136 ? -7.180 24.329 67.329 1.00 58.21 1136 GLN A N 1
ATOM 896 C CA . GLN A 1 136 ? -6.170 24.945 66.469 1.00 58.03 1136 GLN A CA 1
ATOM 897 C C . GLN A 1 136 ? -5.299 25.911 67.264 1.00 49.06 1136 GLN A C 1
ATOM 898 O O . GLN A 1 136 ? -4.084 25.916 67.043 1.00 50.66 1136 GLN A O 1
ATOM 904 N N . SER A 1 137 ? -5.878 26.698 68.171 1.00 43.73 1137 SER A N 1
ATOM 905 C CA . SER A 1 137 ? -5.067 27.608 68.984 1.00 40.93 1137 SER A CA 1
ATOM 906 C C . SER A 1 137 ? -3.920 26.875 69.668 1.00 47.48 1137 SER A C 1
ATOM 907 O O . SER A 1 137 ? -2.804 27.405 69.699 1.00 60.05 1137 SER A O 1
ATOM 910 N N . ASN A 1 138 ? -4.162 25.673 70.199 1.00 44.76 1138 ASN A N 1
ATOM 911 C CA . ASN A 1 138 ? -3.048 24.944 70.810 1.00 45.04 1138 ASN A CA 1
ATOM 912 C C . ASN A 1 138 ? -2.089 24.437 69.735 1.00 46.44 1138 ASN A C 1
ATOM 913 O O . ASN A 1 138 ? -0.893 24.339 69.986 1.00 51.63 1138 ASN A O 1
ATOM 918 N N . ALA A 1 139 ? -2.641 24.098 68.577 1.00 51.48 1139 ALA A N 1
ATOM 919 C CA . ALA A 1 139 ? -1.808 23.584 67.494 1.00 52.19 1139 ALA A CA 1
ATOM 920 C C . ALA A 1 139 ? -0.678 24.565 67.211 1.00 47.30 1139 ALA A C 1
ATOM 921 O O . ALA A 1 139 ? 0.496 24.232 67.114 1.00 42.68 1139 ALA A O 1
ATOM 923 N N . ILE A 1 140 ? -1.090 25.829 67.106 1.00 44.95 1140 ILE A N 1
ATOM 924 C CA . ILE A 1 140 ? -0.135 26.890 66.791 1.00 41.92 1140 ILE A CA 1
ATOM 925 C C . ILE A 1 140 ? 0.916 27.045 67.869 1.00 48.59 1140 ILE A C 1
ATOM 926 O O . ILE A 1 140 ? 2.103 27.226 67.566 1.00 49.36 1140 ILE A O 1
ATOM 931 N N . ASN A 1 141 ? 0.544 26.954 69.145 1.00 56.25 1141 ASN A N 1
ATOM 932 C CA . ASN A 1 141 ? 1.568 27.012 70.189 1.00 55.85 1141 ASN A CA 1
ATOM 933 C C . ASN A 1 141 ? 2.524 25.825 70.177 1.00 46.01 1141 ASN A C 1
ATOM 934 O O . ASN A 1 141 ? 3.721 25.956 70.451 1.00 46.19 1141 ASN A O 1
ATOM 939 N N . ASP A 1 142 ? 2.022 24.635 69.864 1.00 42.56 1142 ASP A N 1
ATOM 940 C CA . ASP A 1 142 ? 2.805 23.414 69.988 1.00 40.80 1142 ASP A CA 1
ATOM 941 C C . ASP A 1 142 ? 3.843 23.273 68.883 1.00 47.75 1142 ASP A C 1
ATOM 942 O O . ASP A 1 142 ? 4.872 22.604 69.036 1.00 49.71 1142 ASP A O 1
ATOM 947 N N . ILE A 1 143 ? 3.529 23.919 67.769 1.00 46.52 1143 ILE A N 1
ATOM 948 C CA . ILE A 1 143 ? 4.395 24.006 66.610 1.00 37.00 1143 ILE A CA 1
ATOM 949 C C . ILE A 1 143 ? 5.729 24.609 67.005 1.00 30.54 1143 ILE A C 1
ATOM 950 O O . ILE A 1 143 ? 6.841 24.123 66.815 1.00 43.75 1143 ILE A O 1
ATOM 955 N N . PHE A 1 144 ? 5.604 25.778 67.622 1.00 36.63 1144 PHE A N 1
ATOM 956 C CA . PHE A 1 144 ? 6.817 26.510 67.961 1.00 46.19 1144 PHE A CA 1
ATOM 957 C C . PHE A 1 144 ? 7.443 25.995 69.246 1.00 46.86 1144 PHE A C 1
ATOM 958 O O . PHE A 1 144 ? 8.627 26.219 69.487 1.00 44.65 1144 PHE A O 1
ATOM 966 N N . PHE A 1 145 ? 6.670 25.263 70.046 1.00 57.31 1145 PHE A N 1
ATOM 967 C CA . PHE A 1 145 ? 7.253 24.407 71.068 1.00 54.40 1145 PHE A CA 1
ATOM 968 C C . PHE A 1 145 ? 8.216 23.403 70.445 1.00 45.73 1145 PHE A C 1
ATOM 969 O O . PHE A 1 145 ? 9.332 23.238 70.918 1.00 49.89 1145 PHE A O 1
ATOM 977 N N . LEU A 1 146 ? 7.749 22.710 69.413 1.00 39.07 1146 LEU A N 1
ATOM 978 C CA . LEU A 1 146 ? 8.536 21.665 68.775 1.00 41.90 1146 LEU A CA 1
ATOM 979 C C . LEU A 1 146 ? 9.739 22.259 68.059 1.00 46.23 1146 LEU A C 1
ATOM 980 O O . LEU A 1 146 ? 10.822 21.687 68.021 1.00 46.59 1146 LEU A O 1
ATOM 985 N N . LYS A 1 147 ? 9.525 23.438 67.489 1.00 45.09 1147 LYS A N 1
ATOM 986 C CA . LYS A 1 147 ? 10.591 24.188 66.844 1.00 41.33 1147 LYS A CA 1
ATOM 987 C C . LYS A 1 147 ? 11.669 24.589 67.838 1.00 43.12 1147 LYS A C 1
ATOM 988 O O . LYS A 1 147 ? 12.857 24.427 67.591 1.00 58.04 1147 LYS A O 1
ATOM 994 N N . MET A 1 148 ? 11.247 25.120 68.978 1.00 45.20 1148 MET A N 1
ATOM 995 C CA . MET A 1 148 ? 12.154 25.621 69.997 1.00 39.41 1148 MET A CA 1
ATOM 996 C C . MET A 1 148 ? 12.922 24.514 70.699 1.00 38.39 1148 MET A C 1
ATOM 997 O O . MET A 1 148 ? 14.038 24.726 71.163 1.00 66.83 1148 MET A O 1
ATOM 1002 N N . LEU A 1 149 ? 12.350 23.322 70.784 1.00 41.78 1149 LEU A N 1
ATOM 1003 C CA . LEU A 1 149 ? 13.048 22.174 71.364 1.00 33.04 1149 LEU A CA 1
ATOM 1004 C C . LEU A 1 149 ? 14.072 21.632 70.381 1.00 43.21 1149 LEU A C 1
ATOM 1005 O O . LEU A 1 149 ? 15.159 21.151 70.692 1.00 46.69 1149 LEU A O 1
ATOM 1010 N N . SER A 1 150 ? 13.671 21.738 69.110 1.00 50.80 1150 SER A N 1
ATOM 1011 C CA . SER A 1 150 ? 14.575 21.313 68.048 1.00 46.77 1150 SER A CA 1
ATOM 1012 C C . SER A 1 150 ? 15.771 22.256 68.040 1.00 44.99 1150 SER A C 1
ATOM 1013 O O . SER A 1 150 ? 16.914 21.810 68.009 1.00 67.22 1150 SER A O 1
ATOM 1016 N N . LEU A 1 151 ? 15.499 23.557 68.068 1.00 48.32 1151 LEU A N 1
ATOM 1017 C CA . LEU A 1 151 ? 16.556 24.560 68.079 1.00 47.22 1151 LEU A CA 1
ATOM 1018 C C . LEU A 1 151 ? 17.535 24.319 69.224 1.00 49.82 1151 LEU A C 1
ATOM 1019 O O . LEU A 1 151 ? 18.750 24.315 69.024 1.00 46.75 1151 LEU A O 1
ATOM 1024 N N . SER A 1 152 ? 16.998 24.117 70.422 1.00 46.15 1152 SER A N 1
ATOM 1025 C CA . SER A 1 152 ? 17.822 23.978 71.617 1.00 48.24 1152 SER A CA 1
ATOM 1026 C C . SER A 1 152 ? 18.449 22.591 71.697 1.00 57.36 1152 SER A C 1
ATOM 1027 O O . SER A 1 152 ? 19.505 22.410 72.304 1.00 63.11 1152 SER A O 1
ATOM 1030 N N . LEU A 1 153 ? 17.793 21.614 71.079 1.00 59.60 1153 LEU A N 1
ATOM 1031 C CA . LEU A 1 153 ? 18.323 20.257 71.013 1.00 53.85 1153 LEU A CA 1
ATOM 1032 C C . LEU A 1 153 ? 19.506 20.173 70.055 1.00 51.38 1153 LEU A C 1
ATOM 1033 O O . LEU A 1 153 ? 20.448 19.414 70.282 1.00 56.28 1153 LEU A O 1
ATOM 1038 N N . ILE A 1 154 ? 19.450 20.957 68.983 1.00 52.53 1154 ILE A N 1
ATOM 1039 C CA . ILE A 1 154 ? 20.548 21.028 68.027 1.00 52.31 1154 ILE A CA 1
ATOM 1040 C C . ILE A 1 154 ? 21.802 21.612 68.671 1.00 58.03 1154 ILE A C 1
ATOM 1041 O O . ILE A 1 154 ? 22.919 21.359 68.219 1.00 64.11 1154 ILE A O 1
ATOM 1043 N N . PHE A 1 155 ? 21.609 22.395 69.727 1.00 75.81 1155 PHE A N 1
ATOM 1044 C CA . PHE A 1 155 ? 22.721 23.039 70.416 1.00 87.02 1155 PHE A CA 1
ATOM 1045 C C . PHE A 1 155 ? 23.404 22.077 71.382 1.00 93.15 1155 PHE A C 1
ATOM 1046 O O . PHE A 1 155 ? 24.453 22.388 71.945 1.00 117.88 1155 PHE A O 1
ATOM 1054 N N . GLU A 1 156 ? 22.801 20.907 71.569 1.00 92.73 1156 GLU A N 1
ATOM 1055 C CA . GLU A 1 156 ? 23.428 19.835 72.333 1.00 89.40 1156 GLU A CA 1
ATOM 1056 C C . GLU A 1 156 ? 24.700 19.342 71.651 1.00 82.46 1156 GLU A C 1
ATOM 1057 O O . GLU A 1 156 ? 25.716 19.108 72.304 1.00 71.13 1156 GLU A O 1
ATOM 1063 N N . LEU A 1 157 ? 24.635 19.186 70.332 1.00 79.87 1157 LEU A N 1
ATOM 1064 C CA . LEU A 1 157 ? 25.715 18.557 69.581 1.00 76.58 1157 LEU A CA 1
ATOM 1065 C C . LEU A 1 157 ? 27.064 19.178 69.930 1.00 73.09 1157 LEU A C 1
ATOM 1066 O O . LEU A 1 157 ? 28.090 18.498 69.932 1.00 82.98 1157 LEU A O 1
ATOM 1071 N N . SER A 1 158 ? 27.054 20.474 70.224 1.00 66.61 1158 SER A N 1
ATOM 1072 C CA . SER A 1 158 ? 28.288 21.238 70.361 1.00 66.81 1158 SER A CA 1
ATOM 1073 C C . SER A 1 158 ? 29.279 20.527 71.276 1.00 63.40 1158 SER A C 1
ATOM 1074 O O . SER A 1 158 ? 30.492 20.656 71.114 1.00 52.26 1158 SER A O 1
ATOM 1077 N N . SER A 1 159 ? 28.753 19.776 72.238 1.00 65.87 1159 SER A N 1
ATOM 1078 C CA . SER A 1 159 ? 29.585 18.959 73.114 1.00 65.66 1159 SER A CA 1
ATOM 1079 C C . SER A 1 159 ? 30.357 17.910 72.321 1.00 66.22 1159 SER A C 1
ATOM 1080 O O . SER A 1 159 ? 31.528 17.649 72.593 1.00 65.84 1159 SER A O 1
ATOM 1083 N N . VAL A 1 160 ? 29.691 17.310 71.339 1.00 63.84 1160 VAL A N 1
ATOM 1084 C CA . VAL A 1 160 ? 30.157 16.061 70.749 1.00 61.57 1160 VAL A CA 1
ATOM 1085 C C . VAL A 1 160 ? 30.839 16.307 69.407 1.00 69.57 1160 VAL A C 1
ATOM 1086 O O . VAL A 1 160 ? 31.674 15.515 68.969 1.00 84.02 1160 VAL A O 1
ATOM 1090 N N . PHE A 1 161 ? 30.477 17.409 68.758 1.00 71.10 1161 PHE A N 1
ATOM 1091 C CA . PHE A 1 161 ? 30.758 17.590 67.339 1.00 60.54 1161 PHE A CA 1
ATOM 1092 C C . PHE A 1 161 ? 31.514 18.890 67.088 1.00 61.76 1161 PHE A C 1
ATOM 1093 O O . PHE A 1 161 ? 32.083 19.091 66.015 1.00 62.74 1161 PHE A O 1
ATOM 1101 N N . GLY A 1 162 ? 31.517 19.769 68.084 1.00 60.11 1162 GLY A N 1
ATOM 1102 C CA . GLY A 1 162 ? 32.290 20.996 68.017 1.00 58.31 1162 GLY A CA 1
ATOM 1103 C C . GLY A 1 162 ? 31.554 22.106 67.293 1.00 58.04 1162 GLY A C 1
ATOM 1104 O O . GLY A 1 162 ? 30.561 21.862 66.607 1.00 44.70 1162 GLY A O 1
ATOM 1105 N N . ASN A 1 163 ? 32.045 23.332 67.445 1.00 68.94 1163 ASN A N 1
ATOM 1106 C CA . ASN A 1 163 ? 31.197 24.514 67.351 1.00 73.85 1163 ASN A CA 1
ATOM 1107 C C . ASN A 1 163 ? 30.812 24.727 65.890 1.00 79.94 1163 ASN A C 1
ATOM 1108 O O . ASN A 1 163 ? 29.657 25.016 65.579 1.00 78.59 1163 ASN A O 1
ATOM 1113 N N . ASP A 1 164 ? 31.788 24.582 65.000 1.00 84.11 1164 ASP A N 1
ATOM 1114 C CA . ASP A 1 164 ? 31.623 24.941 63.590 1.00 88.74 1164 ASP A CA 1
ATOM 1115 C C . ASP A 1 164 ? 30.755 23.917 62.875 1.00 79.79 1164 ASP A C 1
ATOM 1116 O O . ASP A 1 164 ? 30.014 24.265 61.958 1.00 76.24 1164 ASP A O 1
ATOM 1121 N N . ILE A 1 165 ? 30.854 22.669 63.326 1.00 72.87 1165 ILE A N 1
ATOM 1122 C CA . ILE A 1 165 ? 29.998 21.611 62.799 1.00 69.81 1165 ILE A CA 1
ATOM 1123 C C . ILE A 1 165 ? 28.557 21.800 63.250 1.00 69.26 1165 ILE A C 1
ATOM 1124 O O . ILE A 1 165 ? 27.620 21.233 62.688 1.00 71.10 1165 ILE A O 1
ATOM 1129 N N . VAL A 1 166 ? 28.330 22.611 64.291 1.00 66.92 1166 VAL A N 1
ATOM 1130 C CA . VAL A 1 166 ? 26.932 22.801 64.713 1.00 58.33 1166 VAL A CA 1
ATOM 1131 C C . VAL A 1 166 ? 26.380 24.051 64.034 1.00 55.81 1166 VAL A C 1
ATOM 1132 O O . VAL A 1 166 ? 25.177 24.139 63.779 1.00 38.13 1166 VAL A O 1
ATOM 1136 N N . MET A 1 167 ? 27.298 24.966 63.738 1.00 54.99 1167 MET A N 1
ATOM 1137 C CA . MET A 1 167 ? 27.001 26.189 63.003 1.00 53.06 1167 MET A CA 1
ATOM 1138 C C . MET A 1 167 ? 26.614 25.885 61.560 1.00 49.68 1167 MET A C 1
ATOM 1139 O O . MET A 1 167 ? 25.740 26.545 61.000 1.00 50.54 1167 MET A O 1
ATOM 1144 N N . LYS A 1 168 ? 27.256 24.887 60.967 1.00 51.93 1168 LYS A N 1
ATOM 1145 C CA . LYS A 1 168 ? 26.925 24.429 59.626 1.00 56.83 1168 LYS A CA 1
ATOM 1146 C C . LYS A 1 168 ? 25.583 23.697 59.642 1.00 55.41 1168 LYS A C 1
ATOM 1147 O O . LYS A 1 168 ? 24.864 23.703 58.643 1.00 57.05 1168 LYS A O 1
ATOM 1153 N N . ILE A 1 169 ? 25.295 23.084 60.793 1.00 49.63 1169 ILE A N 1
ATOM 1154 C CA . ILE A 1 169 ? 24.004 22.422 60.973 1.00 48.01 1169 ILE A CA 1
ATOM 1155 C C . ILE A 1 169 ? 22.891 23.456 61.125 1.00 46.58 1169 ILE A C 1
ATOM 1156 O O . ILE A 1 169 ? 21.797 23.254 60.605 1.00 45.94 1169 ILE A O 1
ATOM 1161 N N . GLN A 1 170 ? 23.184 24.547 61.820 1.00 56.81 1170 GLN A N 1
ATOM 1162 C CA . GLN A 1 170 ? 22.277 25.683 61.928 1.00 56.51 1170 GLN A CA 1
ATOM 1163 C C . GLN A 1 170 ? 21.948 26.252 60.548 1.00 54.95 1170 GLN A C 1
ATOM 1164 O O . GLN A 1 170 ? 20.794 26.234 60.124 1.00 56.02 1170 GLN A O 1
ATOM 1170 N N . LYS A 1 171 ? 22.979 26.744 59.870 1.00 55.12 1171 LYS A N 1
ATOM 1171 C CA . LYS A 1 171 ? 22.855 27.306 58.533 1.00 51.47 1171 LYS A CA 1
ATOM 1172 C C . LYS A 1 171 ? 21.978 26.432 57.640 1.00 49.04 1171 LYS A C 1
ATOM 1173 O O . LYS A 1 171 ? 21.228 26.945 56.811 1.00 46.77 1171 LYS A O 1
ATOM 1179 N N . ILE A 1 172 ? 22.077 25.120 57.817 1.00 48.45 1172 ILE A N 1
ATOM 1180 C CA . ILE A 1 172 ? 21.292 24.189 57.010 1.00 52.79 1172 ILE A CA 1
ATOM 1181 C C . ILE A 1 172 ? 19.838 24.155 57.465 1.00 58.74 1172 ILE A C 1
ATOM 1182 O O . ILE A 1 172 ? 18.916 24.153 56.648 1.00 51.97 1172 ILE A O 1
ATOM 1187 N N . TYR A 1 173 ? 19.631 24.132 58.777 1.00 56.11 1173 TYR A N 1
ATOM 1188 C CA . TYR A 1 173 ? 18.285 24.188 59.348 1.00 49.32 1173 TYR A CA 1
ATOM 1189 C C . TYR A 1 173 ? 17.556 25.425 58.844 1.00 51.07 1173 TYR A C 1
ATOM 1190 O O . TYR A 1 173 ? 16.411 25.411 58.403 1.00 59.50 1173 TYR A O 1
ATOM 1199 N N . ASN A 1 174 ? 18.251 26.558 58.932 1.00 56.80 1174 ASN A N 1
ATOM 1200 C CA . ASN A 1 174 ? 17.661 27.829 58.531 1.00 52.78 1174 ASN A CA 1
ATOM 1201 C C . ASN A 1 174 ? 17.262 27.842 57.066 1.00 42.09 1174 ASN A C 1
ATOM 1202 O O . ASN A 1 174 ? 16.119 28.155 56.730 1.00 51.38 1174 ASN A O 1
ATOM 1207 N N . GLU A 1 175 ? 18.188 27.516 56.166 1.00 41.24 1175 GLU A N 1
ATOM 1208 C CA . GLU A 1 175 ? 17.866 27.639 54.745 1.00 47.13 1175 GLU A CA 1
ATOM 1209 C C . GLU A 1 175 ? 16.658 26.786 54.380 1.00 45.34 1175 GLU A C 1
ATOM 1210 O O . GLU A 1 175 ? 15.775 27.251 53.654 1.00 47.04 1175 GLU A O 1
ATOM 1216 N N . SER A 1 176 ? 16.622 25.554 54.878 1.00 50.14 1176 SER A N 1
ATOM 1217 C CA . SER A 1 176 ? 15.628 24.581 54.441 1.00 48.68 1176 SER A CA 1
ATOM 1218 C C . SER A 1 176 ? 14.239 24.941 54.957 1.00 52.14 1176 SER A C 1
ATOM 1219 O O . SER A 1 176 ? 13.250 24.835 54.232 1.00 66.49 1176 SER A O 1
ATOM 1222 N N . ILE A 1 177 ? 14.172 25.366 56.215 1.00 51.09 1177 ILE A N 1
ATOM 1223 C CA . ILE A 1 177 ? 12.902 25.724 56.836 1.00 41.16 1177 ILE A CA 1
ATOM 1224 C C . ILE A 1 177 ? 12.378 27.050 56.293 1.00 35.27 1177 ILE A C 1
ATOM 1225 O O . ILE A 1 177 ? 11.169 27.247 56.172 1.00 55.57 1177 ILE A O 1
ATOM 1230 N N . PHE A 1 178 ? 13.295 27.955 55.970 1.00 43.04 1178 PHE A N 1
ATOM 1231 C CA . PHE A 1 178 ? 12.940 29.201 55.300 1.00 47.05 1178 PHE A CA 1
ATOM 1232 C C . PHE A 1 178 ? 12.382 28.938 53.906 1.00 46.93 1178 PHE A C 1
ATOM 1233 O O . PHE A 1 178 ? 11.297 29.406 53.562 1.00 51.90 1178 PHE A O 1
ATOM 1241 N N . PHE A 1 179 ? 13.132 28.186 53.106 1.00 45.22 1179 PHE A N 1
ATOM 1242 C CA . PHE A 1 179 ? 12.674 27.785 51.777 1.00 38.91 1179 PHE A CA 1
ATOM 1243 C C . PHE A 1 179 ? 11.314 27.104 51.821 1.00 42.30 1179 PHE A C 1
ATOM 1244 O O . PHE A 1 179 ? 10.383 27.441 51.079 1.00 54.08 1179 PHE A O 1
ATOM 1252 N N . THR A 1 180 ? 11.160 26.128 52.711 1.00 44.58 1180 THR A N 1
ATOM 1253 C CA . THR A 1 180 ? 9.865 25.477 52.911 1.00 28.65 1180 THR A CA 1
ATOM 1254 C C . THR A 1 180 ? 8.776 26.495 53.166 1.00 33.62 1180 THR A C 1
ATOM 1255 O O . THR A 1 180 ? 7.623 26.291 52.779 1.00 52.61 1180 THR A O 1
ATOM 1259 N N . VAL A 1 181 ? 9.118 27.601 53.827 1.00 45.42 1181 VAL A N 1
ATOM 1260 C CA . VAL A 1 181 ? 8.154 28.625 54.218 1.00 43.66 1181 VAL A CA 1
ATOM 1261 C C . VAL A 1 181 ? 7.740 29.497 53.039 1.00 40.56 1181 VAL A C 1
ATOM 1262 O O . VAL A 1 181 ? 6.606 29.947 52.893 1.00 39.72 1181 VAL A O 1
ATOM 1266 N N . LEU A 1 182 ? 8.708 29.768 52.166 1.00 40.37 1182 LEU A N 1
ATOM 1267 C CA . LEU A 1 182 ? 8.358 30.430 50.909 1.00 47.49 1182 LEU A CA 1
ATOM 1268 C C . LEU A 1 182 ? 7.615 29.455 50.008 1.00 47.15 1182 LEU A C 1
ATOM 1269 O O . LEU A 1 182 ? 6.664 29.791 49.303 1.00 52.30 1182 LEU A O 1
ATOM 1274 N N . GLY A 1 183 ? 8.006 28.175 50.011 1.00 43.15 1183 GLY A N 1
ATOM 1275 C CA . GLY A 1 183 ? 7.269 27.228 49.169 1.00 36.11 1183 GLY A CA 1
ATOM 1276 C C . GLY A 1 183 ? 5.841 27.115 49.668 1.00 49.12 1183 GLY A C 1
ATOM 1277 O O . GLY A 1 183 ? 4.881 27.055 48.896 1.00 68.03 1183 GLY A O 1
ATOM 1278 N N . GLN A 1 184 ? 5.694 27.059 50.986 1.00 42.40 1184 GLN A N 1
ATOM 1279 C CA . GLN A 1 184 ? 4.369 26.909 51.574 1.00 46.08 1184 GLN A CA 1
ATOM 1280 C C . GLN A 1 184 ? 3.542 28.157 51.309 1.00 43.31 1184 GLN A C 1
ATOM 1281 O O . GLN A 1 184 ? 2.318 28.134 51.338 1.00 49.06 1184 GLN A O 1
ATOM 1287 N N . HIS A 1 185 ? 4.240 29.254 51.036 1.00 39.31 1185 HIS A N 1
ATOM 1288 C CA . HIS A 1 185 ? 3.555 30.500 50.724 1.00 40.75 1185 HIS A CA 1
ATOM 1289 C C . HIS A 1 185 ? 2.997 30.468 49.306 1.00 40.74 1185 HIS A C 1
ATOM 1290 O O . HIS A 1 185 ? 1.877 30.890 49.039 1.00 60.09 1185 HIS A O 1
ATOM 1297 N N . LEU A 1 186 ? 3.825 29.968 48.372 1.00 20.00 1186 LEU A N 1
ATOM 1298 C CA . LEU A 1 186 ? 3.303 29.824 47.018 1.00 20.00 1186 LEU A CA 1
ATOM 1299 C C . LEU A 1 186 ? 2.094 28.895 46.987 1.00 20.00 1186 LEU A C 1
ATOM 1300 O O . LEU A 1 186 ? 1.094 29.063 46.329 1.00 50.15 1186 LEU A O 1
ATOM 1305 N N . ASP A 1 187 ? 2.212 27.855 47.835 1.00 43.72 1187 ASP A N 1
ATOM 1306 C CA . ASP A 1 187 ? 1.120 26.896 47.913 1.00 40.55 1187 ASP A CA 1
ATOM 1307 C C . ASP A 1 187 ? -0.163 27.575 48.340 1.00 42.52 1187 ASP A C 1
ATOM 1308 O O . ASP A 1 187 ? -1.271 27.240 47.924 1.00 60.90 1187 ASP A O 1
ATOM 1313 N N . LEU A 1 188 ? -0.032 28.575 49.205 1.00 50.41 1188 LEU A N 1
ATOM 1314 C CA . LEU A 1 188 ? -1.207 29.279 49.702 1.00 50.87 1188 LEU A CA 1
ATOM 1315 C C . LEU A 1 188 ? -1.711 30.352 48.741 1.00 55.13 1188 LEU A C 1
ATOM 1316 O O . LEU A 1 188 ? -2.896 30.674 48.764 1.00 68.44 1188 LEU A O 1
ATOM 1321 N N . SER A 1 189 ? -0.825 30.889 47.917 1.00 59.07 1189 SER A N 1
ATOM 1322 C CA . SER A 1 189 ? -1.070 32.065 47.096 1.00 66.20 1189 SER A CA 1
ATOM 1323 C C . SER A 1 189 ? -2.348 31.957 46.264 1.00 78.50 1189 SER A C 1
ATOM 1324 O O . SER A 1 189 ? -2.467 31.067 45.424 1.00 57.35 1189 SER A O 1
ATOM 1327 N N . TYR A 1 190 ? -3.259 32.887 46.522 1.00 93.73 1190 TYR A N 1
ATOM 1328 C CA . TYR A 1 190 ? -4.631 32.900 46.031 1.00 102.98 1190 TYR A CA 1
ATOM 1329 C C . TYR A 1 190 ? -4.670 33.260 44.554 1.00 100.09 1190 TYR A C 1
ATOM 1330 O O . TYR A 1 190 ? -5.718 33.251 43.911 1.00 88.19 1190 TYR A O 1
ATOM 1339 N N . PHE A 1 191 ? -3.507 33.604 44.000 1.00 104.35 1191 PHE A N 1
ATOM 1340 C CA . PHE A 1 191 ? -3.502 34.141 42.644 1.00 112.09 1191 PHE A CA 1
ATOM 1341 C C . PHE A 1 191 ? -2.964 33.135 41.637 1.00 121.23 1191 PHE A C 1
ATOM 1342 O O . PHE A 1 191 ? -1.904 33.335 41.048 1.00 148.54 1191 PHE A O 1
ATOM 1350 N N . ASP A 1 192 ? -3.710 32.055 41.442 1.00 119.66 1192 ASP A N 1
ATOM 1351 C CA . ASP A 1 192 ? -3.576 31.239 40.240 1.00 119.69 1192 ASP A CA 1
ATOM 1352 C C . ASP A 1 192 ? -4.644 31.676 39.241 1.00 121.62 1192 ASP A C 1
ATOM 1353 O O . ASP A 1 192 ? -5.811 31.833 39.618 1.00 121.11 1192 ASP A O 1
ATOM 1355 N N . LEU A 1 193 ? -4.248 31.869 37.987 1.00 126.27 1193 LEU A N 1
ATOM 1356 C CA . LEU A 1 193 ? -5.060 32.616 37.034 1.00 129.32 1193 LEU A CA 1
ATOM 1357 C C . LEU A 1 193 ? -5.420 31.760 35.825 1.00 126.93 1193 LEU A C 1
ATOM 1358 O O . LEU A 1 193 ? -5.059 30.585 35.755 1.00 116.03 1193 LEU A O 1
ATOM 1363 N N . SER A 1 194 ? -6.133 32.356 34.874 1.00 125.70 1194 SER A N 1
ATOM 1364 C CA . SER A 1 194 ? -6.736 31.602 33.782 1.00 120.00 1194 SER A CA 1
ATOM 1365 C C . SER A 1 194 ? -5.749 31.406 32.636 1.00 122.90 1194 SER A C 1
ATOM 1366 O O . SER A 1 194 ? -5.388 30.279 32.300 1.00 128.09 1194 SER A O 1
ATOM 1369 N N . LYS A 1 195 ? -5.317 32.512 32.039 1.00 124.44 1195 LYS A N 1
ATOM 1370 C CA . LYS A 1 195 ? -4.194 32.493 31.109 1.00 123.00 1195 LYS A CA 1
ATOM 1371 C C . LYS A 1 195 ? -2.879 32.239 31.839 1.00 118.31 1195 LYS A C 1
ATOM 1372 O O . LYS A 1 195 ? -2.075 33.152 32.024 1.00 115.79 1195 LYS A O 1
ATOM 1374 N N . ALA A 1 196 ? -2.667 30.993 32.250 1.00 113.19 1196 ALA A N 1
ATOM 1375 C CA . ALA A 1 196 ? -1.432 30.607 32.921 1.00 107.99 1196 ALA A CA 1
ATOM 1376 C C . ALA A 1 196 ? -0.688 29.533 32.135 1.00 104.01 1196 ALA A C 1
ATOM 1377 O O . ALA A 1 196 ? -1.161 28.403 32.010 1.00 96.38 1196 ALA A O 1
ATOM 1379 N N . ASP A 1 197 ? 0.477 29.892 31.607 1.00 103.64 1197 ASP A N 1
ATOM 1380 C CA . ASP A 1 197 ? 1.279 28.966 30.817 1.00 101.62 1197 ASP A CA 1
ATOM 1381 C C . ASP A 1 197 ? 2.628 28.702 31.477 1.00 90.46 1197 ASP A C 1
ATOM 1382 O O . ASP A 1 197 ? 3.401 27.862 31.018 1.00 65.75 1197 ASP A O 1
ATOM 1387 N N . LYS A 1 198 ? 2.903 29.426 32.557 1.00 85.31 1198 LYS A N 1
ATOM 1388 C CA . LYS A 1 198 ? 4.043 29.120 33.414 1.00 81.05 1198 LYS A CA 1
ATOM 1389 C C . LYS A 1 198 ? 3.642 28.192 34.555 1.00 78.41 1198 LYS A C 1
ATOM 1390 O O . LYS A 1 198 ? 4.457 27.868 35.420 1.00 72.41 1198 LYS A O 1
ATOM 1392 N N . ILE A 1 199 ? 2.383 27.768 34.552 1.00 75.16 1199 ILE A N 1
ATOM 1393 C CA . ILE A 1 199 ? 1.844 26.959 35.639 1.00 72.50 1199 ILE A CA 1
ATOM 1394 C C . ILE A 1 199 ? 2.798 25.829 36.009 1.00 74.26 1199 ILE A C 1
ATOM 1395 O O . ILE A 1 199 ? 3.027 25.558 37.188 1.00 94.13 1199 ILE A O 1
ATOM 1400 N N . SER A 1 200 ? 3.352 25.172 34.995 1.00 65.90 1200 SER A N 1
ATOM 1401 C CA . SER A 1 200 ? 4.290 24.077 35.213 1.00 57.44 1200 SER A CA 1
ATOM 1402 C C . SER A 1 200 ? 5.515 24.546 35.991 1.00 59.51 1200 SER A C 1
ATOM 1403 O O . SER A 1 200 ? 6.147 23.765 36.701 1.00 62.02 1200 SER A O 1
ATOM 1406 N N . GLU A 1 201 ? 5.844 25.826 35.851 1.00 68.05 1201 GLU A N 1
ATOM 1407 C CA . GLU A 1 201 ? 7.049 26.379 36.461 1.00 70.14 1201 GLU A CA 1
ATOM 1408 C C . GLU A 1 201 ? 6.736 26.982 37.823 1.00 65.94 1201 GLU A C 1
ATOM 1409 O O . GLU A 1 201 ? 7.571 26.992 38.726 1.00 68.31 1201 GLU A O 1
ATOM 1415 N N . ARG A 1 202 ? 5.515 27.487 37.989 1.00 58.51 1202 ARG A N 1
ATOM 1416 C CA . ARG A 1 202 ? 5.053 27.828 39.327 1.00 56.18 1202 ARG A CA 1
ATOM 1417 C C . ARG A 1 202 ? 5.114 26.599 40.222 1.00 59.48 1202 ARG A C 1
ATOM 1418 O O . ARG A 1 202 ? 5.701 26.626 41.298 1.00 50.32 1202 ARG A O 1
ATOM 1426 N N . TYR A 1 203 ? 4.501 25.525 39.736 1.00 67.19 1203 TYR A N 1
ATOM 1427 C CA . TYR A 1 203 ? 4.297 24.299 40.486 1.00 69.57 1203 TYR A CA 1
ATOM 1428 C C . TYR A 1 203 ? 5.604 23.656 40.929 1.00 73.00 1203 TYR A C 1
ATOM 1429 O O . TYR A 1 203 ? 5.838 23.454 42.115 1.00 83.65 1203 TYR A O 1
ATOM 1438 N N . PHE A 1 204 ? 6.455 23.336 39.960 1.00 70.23 1204 PHE A N 1
ATOM 1439 C CA . PHE A 1 204 ? 7.620 22.496 40.211 1.00 62.48 1204 PHE A CA 1
ATOM 1440 C C . PHE A 1 204 ? 8.623 23.199 41.120 1.00 57.37 1204 PHE A C 1
ATOM 1441 O O . PHE A 1 204 ? 9.294 22.561 41.931 1.00 55.34 1204 PHE A O 1
ATOM 1449 N N . SER A 1 205 ? 8.719 24.517 40.978 1.00 60.64 1205 SER A N 1
ATOM 1450 C CA . SER A 1 205 ? 9.731 25.292 41.685 1.00 61.93 1205 SER A CA 1
ATOM 1451 C C . SER A 1 205 ? 9.246 25.697 43.073 1.00 60.52 1205 SER A C 1
ATOM 1452 O O . SER A 1 205 ? 10.048 25.973 43.965 1.00 53.61 1205 SER A O 1
ATOM 1455 N N . MET A 1 206 ? 7.929 25.732 43.247 1.00 59.82 1206 MET A N 1
ATOM 1456 C CA . MET A 1 206 ? 7.331 25.695 44.576 1.00 46.69 1206 MET A CA 1
ATOM 1457 C C . MET A 1 206 ? 7.603 24.363 45.267 1.00 51.96 1206 MET A C 1
ATOM 1458 O O . MET A 1 206 ? 8.109 24.326 46.389 1.00 85.20 1206 MET A O 1
ATOM 1463 N N . VAL A 1 207 ? 7.263 23.271 44.590 1.00 44.20 1207 VAL A N 1
ATOM 1464 C CA . VAL A 1 207 ? 7.551 21.940 45.094 1.00 45.33 1207 VAL A CA 1
ATOM 1465 C C . VAL A 1 207 ? 9.002 21.834 45.549 1.00 55.80 1207 VAL A C 1
ATOM 1466 O O . VAL A 1 207 ? 9.325 21.134 46.514 1.00 68.93 1207 VAL A O 1
ATOM 1470 N N . GLU A 1 208 ? 9.905 22.537 44.867 1.00 57.49 1208 GLU A N 1
ATOM 1471 C CA . GLU A 1 208 ? 11.292 22.514 45.317 1.00 62.26 1208 GLU A CA 1
ATOM 1472 C C . GLU A 1 208 ? 11.434 23.182 46.681 1.00 63.38 1208 GLU A C 1
ATOM 1473 O O . GLU A 1 208 ? 12.306 22.852 47.488 1.00 52.40 1208 GLU A O 1
ATOM 1479 N N . MET A 1 209 ? 10.561 24.155 46.937 1.00 62.56 1209 MET A N 1
ATOM 1480 C CA . MET A 1 209 ? 10.672 24.950 48.153 1.00 57.31 1209 MET A CA 1
ATOM 1481 C C . MET A 1 209 ? 9.890 24.207 49.225 1.00 47.22 1209 MET A C 1
ATOM 1482 O O . MET A 1 209 ? 10.435 23.746 50.227 1.00 43.89 1209 MET A O 1
ATOM 1487 N N . LYS A 1 210 ? 8.580 24.096 49.013 1.00 37.87 1210 LYS A N 1
ATOM 1488 C CA . LYS A 1 210 ? 7.730 23.590 50.076 1.00 41.20 1210 LYS A CA 1
ATOM 1489 C C . LYS A 1 210 ? 7.903 22.133 50.470 1.00 54.06 1210 LYS A C 1
ATOM 1490 O O . LYS A 1 210 ? 7.197 21.699 51.381 1.00 48.16 1210 LYS A O 1
ATOM 1496 N N . THR A 1 211 ? 8.795 21.406 49.805 1.00 62.13 1211 THR A N 1
ATOM 1497 C CA . THR A 1 211 ? 8.810 19.954 49.930 1.00 59.57 1211 THR A CA 1
ATOM 1498 C C . THR A 1 211 ? 10.209 19.351 49.942 1.00 52.97 1211 THR A C 1
ATOM 1499 O O . THR A 1 211 ? 10.512 18.518 50.796 1.00 45.27 1211 THR A O 1
ATOM 1503 N N . SER A 1 212 ? 11.049 19.771 49.001 1.00 47.85 1212 SER A N 1
ATOM 1504 C CA . SER A 1 212 ? 12.302 19.078 48.728 1.00 48.99 1212 SER A CA 1
ATOM 1505 C C . SER A 1 212 ? 13.394 19.510 49.700 1.00 49.09 1212 SER A C 1
ATOM 1506 O O . SER A 1 212 ? 14.313 18.746 49.997 1.00 59.53 1212 SER A O 1
ATOM 1509 N N . ARG A 1 213 ? 13.288 20.740 50.192 1.00 45.67 1213 ARG A N 1
ATOM 1510 C CA . ARG A 1 213 ? 14.321 21.316 51.046 1.00 50.05 1213 ARG A CA 1
ATOM 1511 C C . ARG A 1 213 ? 14.422 20.566 52.370 1.00 43.46 1213 ARG A C 1
ATOM 1512 O O . ARG A 1 213 ? 15.455 19.971 52.680 1.00 44.40 1213 ARG A O 1
ATOM 1520 N N . TYR A 1 214 ? 13.345 20.599 53.147 1.00 44.38 1214 TYR A N 1
ATOM 1521 C CA . TYR A 1 214 ? 13.322 19.951 54.453 1.00 53.35 1214 TYR A CA 1
ATOM 1522 C C . TYR A 1 214 ? 13.277 18.433 54.315 1.00 57.37 1214 TYR A C 1
ATOM 1523 O O . TYR A 1 214 ? 13.760 17.706 55.183 1.00 67.99 1214 TYR A O 1
ATOM 1532 N N . THR A 1 215 ? 12.693 17.961 53.218 1.00 47.13 1215 THR A N 1
ATOM 1533 C CA . THR A 1 215 ? 12.385 16.544 53.063 1.00 27.00 1215 THR A CA 1
ATOM 1534 C C . THR A 1 215 ? 13.634 15.744 52.709 1.00 24.52 1215 THR A C 1
ATOM 1535 O O . THR A 1 215 ? 13.785 14.595 53.124 1.00 50.18 1215 THR A O 1
ATOM 1539 N N . PHE A 1 216 ? 14.527 16.360 51.941 1.00 41.70 1216 PHE A N 1
ATOM 1540 C CA . PHE A 1 216 ? 15.657 15.646 51.357 1.00 43.74 1216 PHE A CA 1
ATOM 1541 C C . PHE A 1 216 ? 16.953 16.433 51.528 1.00 37.94 1216 PHE A C 1
ATOM 1542 O O . PHE A 1 216 ? 17.965 15.891 51.971 1.00 48.18 1216 PHE A O 1
ATOM 1550 N N . TYR A 1 217 ? 16.913 17.713 51.173 1.00 45.66 1217 TYR A N 1
ATOM 1551 C CA . TYR A 1 217 ? 18.063 18.592 51.346 1.00 50.26 1217 TYR A CA 1
ATOM 1552 C C . TYR A 1 217 ? 18.530 18.611 52.797 1.00 58.47 1217 TYR A C 1
ATOM 1553 O O . TYR A 1 217 ? 19.700 18.363 53.086 1.00 49.71 1217 TYR A O 1
ATOM 1562 N N . MET A 1 218 ? 17.607 18.906 53.707 1.00 60.96 1218 MET A N 1
ATOM 1563 C CA . MET A 1 218 ? 17.955 19.143 55.102 1.00 52.36 1218 MET A CA 1
ATOM 1564 C C . MET A 1 218 ? 18.586 17.906 55.731 1.00 52.76 1218 MET A C 1
ATOM 1565 O O . MET A 1 218 ? 19.680 17.971 56.292 1.00 65.49 1218 MET A O 1
ATOM 1570 N N . PRO A 1 219 ? 17.889 16.778 55.634 1.00 39.69 1219 PRO A N 1
ATOM 1571 C CA . PRO A 1 219 ? 18.347 15.533 56.259 1.00 41.78 1219 PRO A CA 1
ATOM 1572 C C . PRO A 1 219 ? 19.644 15.029 55.635 1.00 48.41 1219 PRO A C 1
ATOM 1573 O O . PRO A 1 219 ? 20.568 14.650 56.355 1.00 55.00 1219 PRO A O 1
ATOM 1577 N N . VAL A 1 220 ? 19.706 15.029 54.307 1.00 59.20 1220 VAL A N 1
ATOM 1578 C CA . VAL A 1 220 ? 20.868 14.511 53.595 1.00 59.34 1220 VAL A CA 1
ATOM 1579 C C . VAL A 1 220 ? 22.104 15.364 53.863 1.00 58.05 1220 VAL A C 1
ATOM 1580 O O . VAL A 1 220 ? 23.224 14.855 53.903 1.00 51.05 1220 VAL A O 1
ATOM 1584 N N . PHE A 1 221 ? 21.892 16.663 54.045 1.00 55.79 1221 PHE A N 1
ATOM 1585 C CA . PHE A 1 221 ? 22.994 17.612 54.147 1.00 53.68 1221 PHE A CA 1
ATOM 1586 C C . PHE A 1 221 ? 23.397 17.836 55.600 1.00 54.65 1221 PHE A C 1
ATOM 1587 O O . PHE A 1 221 ? 24.568 18.067 55.901 1.00 55.22 1221 PHE A O 1
ATOM 1595 N N . PHE A 1 222 ? 22.420 17.766 56.498 1.00 51.80 1222 PHE A N 1
ATOM 1596 C CA . PHE A 1 222 ? 22.661 17.307 57.860 1.00 48.59 1222 PHE A CA 1
ATOM 1597 C C . PHE A 1 222 ? 23.589 16.096 57.877 1.00 54.44 1222 PHE A C 1
ATOM 1598 O O . PHE A 1 222 ? 24.654 16.127 58.492 1.00 63.49 1222 PHE A O 1
ATOM 1606 N N . GLY A 1 223 ? 23.176 15.031 57.197 1.00 59.46 1223 GLY A N 1
ATOM 1607 C CA . GLY A 1 223 ? 23.895 13.772 57.243 1.00 54.30 1223 GLY A CA 1
ATOM 1608 C C . GLY A 1 223 ? 25.398 13.964 57.294 1.00 52.64 1223 GLY A C 1
ATOM 1609 O O . GLY A 1 223 ? 26.070 13.444 58.184 1.00 69.69 1223 GLY A O 1
ATOM 1610 N N . LEU A 1 224 ? 25.927 14.715 56.333 1.00 53.59 1224 LEU A N 1
ATOM 1611 C CA . LEU A 1 224 ? 27.357 14.699 56.048 1.00 55.79 1224 LEU A CA 1
ATOM 1612 C C . LEU A 1 224 ? 28.037 15.961 56.569 1.00 61.69 1224 LEU A C 1
ATOM 1613 O O . LEU A 1 224 ? 29.173 16.261 56.204 1.00 70.13 1224 LEU A O 1
ATOM 1618 N N . THR A 1 225 ? 27.333 16.697 57.423 1.00 66.21 1225 THR A N 1
ATOM 1619 C CA . THR A 1 225 ? 27.979 17.514 58.443 1.00 67.61 1225 THR A CA 1
ATOM 1620 C C . THR A 1 225 ? 28.470 16.658 59.606 1.00 64.53 1225 THR A C 1
ATOM 1621 O O . THR A 1 225 ? 29.656 16.666 59.938 1.00 61.09 1225 THR A O 1
ATOM 1625 N N . LEU A 1 226 ? 27.551 15.922 60.222 1.00 68.34 1226 LEU A N 1
ATOM 1626 C CA . LEU A 1 226 ? 27.911 14.929 61.220 1.00 74.09 1226 LEU A CA 1
ATOM 1627 C C . LEU A 1 226 ? 28.922 13.969 60.591 1.00 86.93 1226 LEU A C 1
ATOM 1628 O O . LEU A 1 226 ? 29.978 13.685 61.146 1.00 105.55 1226 LEU A O 1
ATOM 1633 N N . SER A 1 227 ? 28.578 13.468 59.409 1.00 94.60 1227 SER A N 1
ATOM 1634 C CA . SER A 1 227 ? 29.476 12.606 58.651 1.00 101.54 1227 SER A CA 1
ATOM 1635 C C . SER A 1 227 ? 30.831 13.274 58.437 1.00 105.56 1227 SER A C 1
ATOM 1636 O O . SER A 1 227 ? 31.876 12.648 58.610 1.00 110.66 1227 SER A O 1
ATOM 1639 N N . GLU A 1 228 ? 30.803 14.548 58.059 1.00 106.37 1228 GLU A N 1
ATOM 1640 C CA . GLU A 1 228 ? 32.024 15.335 57.929 1.00 105.85 1228 GLU A CA 1
ATOM 1641 C C . GLU A 1 228 ? 32.989 14.694 56.937 1.00 107.41 1228 GLU A C 1
ATOM 1642 O O . GLU A 1 228 ? 34.173 15.030 56.903 1.00 113.88 1228 GLU A O 1
ATOM 1648 N N . ILE A 1 229 ? 32.475 13.771 56.131 1.00 106.92 1229 ILE A N 1
ATOM 1649 C CA . ILE A 1 229 ? 33.261 13.162 55.064 1.00 107.22 1229 ILE A CA 1
ATOM 1650 C C . ILE A 1 229 ? 32.383 12.794 53.873 1.00 109.68 1229 ILE A C 1
ATOM 1651 O O . ILE A 1 229 ? 31.157 12.888 53.941 1.00 111.08 1229 ILE A O 1
ATOM 1653 N N . GLN A 1 230 ? 33.017 12.375 52.783 1.00 113.59 1230 GLN A N 1
ATOM 1654 C CA . GLN A 1 230 ? 34.320 12.908 52.403 1.00 116.66 1230 GLN A CA 1
ATOM 1655 C C . GLN A 1 230 ? 34.221 14.378 52.011 1.00 120.28 1230 GLN A C 1
ATOM 1656 O O . GLN A 1 230 ? 33.155 14.986 52.108 1.00 119.92 1230 GLN A O 1
ATOM 1658 N N . VAL A 1 231 ? 35.339 14.944 51.567 1.00 123.40 1231 VAL A N 1
ATOM 1659 C CA . VAL A 1 231 ? 35.368 16.327 51.108 1.00 127.55 1231 VAL A CA 1
ATOM 1660 C C . VAL A 1 231 ? 35.050 16.421 49.619 1.00 131.12 1231 VAL A C 1
ATOM 1661 O O . VAL A 1 231 ? 35.939 16.644 48.798 1.00 148.36 1231 VAL A O 1
ATOM 1665 N N . SER A 1 232 ? 33.777 16.248 49.279 1.00 127.98 1232 SER A N 1
ATOM 1666 C CA . SER A 1 232 ? 33.338 16.321 47.891 1.00 124.30 1232 SER A CA 1
ATOM 1667 C C . SER A 1 232 ? 32.736 17.686 47.573 1.00 123.99 1232 SER A C 1
ATOM 1668 O O . SER A 1 232 ? 31.876 18.180 48.302 1.00 124.59 1232 SER A O 1
ATOM 1671 N N . SER A 1 233 ? 33.193 18.289 46.481 1.00 125.12 1233 SER A N 1
ATOM 1672 C CA . SER A 1 233 ? 32.917 19.695 46.210 1.00 127.30 1233 SER A CA 1
ATOM 1673 C C . SER A 1 233 ? 32.705 19.939 44.720 1.00 129.09 1233 SER A C 1
ATOM 1674 O O . SER A 1 233 ? 32.991 19.073 43.893 1.00 143.28 1233 SER A O 1
ATOM 1677 N N . ALA A 1 234 ? 32.203 21.123 44.384 1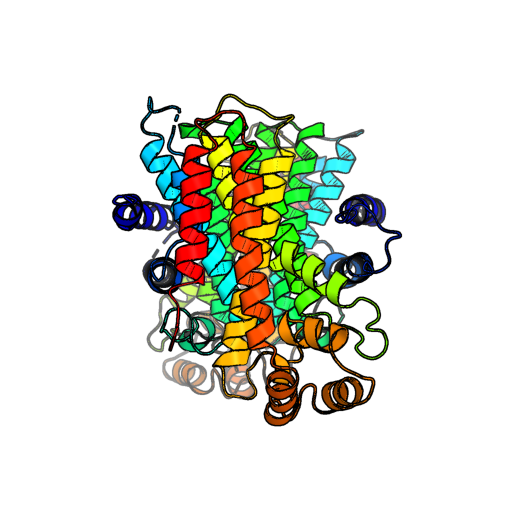.00 126.17 1234 ALA A N 1
ATOM 1678 C CA . ALA A 1 234 ? 32.214 21.597 43.006 1.00 124.15 1234 ALA A CA 1
ATOM 1679 C C . ALA A 1 234 ? 31.206 20.834 42.153 1.00 121.60 1234 ALA A C 1
ATOM 1680 O O . ALA A 1 234 ? 30.265 21.418 41.615 1.00 136.47 1234 ALA A O 1
ATOM 1682 N N . GLN A 1 235 ? 31.410 19.526 42.033 1.00 113.07 1235 GLN A N 1
ATOM 1683 C CA . GLN A 1 235 ? 30.530 18.680 41.221 1.00 104.59 1235 GLN A CA 1
ATOM 1684 C C . GLN A 1 235 ? 29.431 18.076 42.107 1.00 95.15 1235 GLN A C 1
ATOM 1685 O O . GLN A 1 235 ? 28.623 17.281 41.626 1.00 67.93 1235 GLN A O 1
ATOM 1691 N N . LEU A 1 236 ? 29.479 18.489 43.363 1.00 97.92 1236 LEU A N 1
ATOM 1692 C CA . LEU A 1 236 ? 28.577 18.130 44.447 1.00 98.46 1236 LEU A CA 1
ATOM 1693 C C . LEU A 1 236 ? 27.260 18.908 44.361 1.00 93.79 1236 LEU A C 1
ATOM 1694 O O . LEU A 1 236 ? 26.469 18.951 45.303 1.00 88.46 1236 LEU A O 1
ATOM 1696 N N . ASN A 1 237 ? 27.043 19.516 43.202 1.00 90.01 1237 ASN A N 1
ATOM 1697 C CA . ASN A 1 237 ? 25.747 20.084 42.863 1.00 87.45 1237 ASN A CA 1
ATOM 1698 C C . ASN A 1 237 ? 24.895 18.937 42.311 1.00 84.97 1237 ASN A C 1
ATOM 1699 O O . ASN A 1 237 ? 23.694 19.053 42.099 1.00 89.45 1237 ASN A O 1
ATOM 1704 N N . LEU A 1 238 ? 25.607 17.830 42.103 1.00 81.41 1238 LEU A N 1
ATOM 1705 C CA . LEU A 1 238 ? 25.008 16.587 41.648 1.00 79.53 1238 LEU A CA 1
ATOM 1706 C C . LEU A 1 238 ? 24.033 16.048 42.685 1.00 77.71 1238 LEU A C 1
ATOM 1707 O O . LEU A 1 238 ? 22.878 15.719 42.399 1.00 77.90 1238 LEU A O 1
ATOM 1712 N N . ILE A 1 239 ? 24.493 15.951 43.938 1.00 75.34 1239 ILE A N 1
ATOM 1713 C CA . ILE A 1 239 ? 23.564 15.408 44.940 1.00 69.79 1239 ILE A CA 1
ATOM 1714 C C . ILE A 1 239 ? 22.388 16.351 45.130 1.00 61.48 1239 ILE A C 1
ATOM 1715 O O . ILE A 1 239 ? 21.237 15.948 45.311 1.00 51.40 1239 ILE A O 1
ATOM 1720 N N . GLU A 1 240 ? 22.624 17.664 45.063 1.00 60.35 1240 GLU A N 1
ATOM 1721 C CA . GLU A 1 240 ? 21.482 18.570 45.205 1.00 55.02 1240 GLU A CA 1
ATOM 1722 C C . GLU A 1 240 ? 20.546 18.476 44.005 1.00 60.69 1240 GLU A C 1
ATOM 1723 O O . GLU A 1 240 ? 19.429 19.000 44.063 1.00 69.88 1240 GLU A O 1
ATOM 1729 N N . ALA A 1 241 ? 20.976 17.819 42.933 1.00 61.48 1241 ALA A N 1
ATOM 1730 C CA . ALA A 1 241 ? 20.168 17.596 41.739 1.00 51.62 1241 ALA A CA 1
ATOM 1731 C C . ALA A 1 241 ? 19.334 16.324 41.837 1.00 50.61 1241 ALA A C 1
ATOM 1732 O O . ALA A 1 241 ? 18.297 16.142 41.196 1.00 54.31 1241 ALA A O 1
ATOM 1734 N N . ILE A 1 242 ? 19.813 15.411 42.676 1.00 53.41 1242 ILE A N 1
ATOM 1735 C CA . ILE A 1 242 ? 19.078 14.189 42.979 1.00 49.49 1242 ILE A CA 1
ATOM 1736 C C . ILE A 1 242 ? 18.016 14.433 44.046 1.00 51.16 1242 ILE A C 1
ATOM 1737 O O . ILE A 1 242 ? 16.881 13.975 43.922 1.00 48.35 1242 ILE A O 1
ATOM 1742 N N . LEU A 1 243 ? 18.394 15.158 45.094 1.00 50.86 1243 LEU A N 1
ATOM 1743 C CA . LEU A 1 243 ? 17.467 15.491 46.169 1.00 45.14 1243 LEU A CA 1
ATOM 1744 C C . LEU A 1 243 ? 16.302 16.329 45.653 1.00 45.07 1243 LEU A C 1
ATOM 1745 O O . LEU A 1 243 ? 15.184 16.232 46.158 1.00 58.66 1243 LEU A O 1
ATOM 1750 N N . TYR A 1 244 ? 16.572 17.151 44.644 1.00 54.50 1244 TYR A N 1
ATOM 1751 C CA . TYR A 1 244 ? 15.527 17.928 43.989 1.00 58.69 1244 TYR A CA 1
ATOM 1752 C C . TYR A 1 244 ? 14.477 17.020 43.358 1.00 51.69 1244 TYR A C 1
ATOM 1753 O O . TYR A 1 244 ? 13.283 17.318 43.392 1.00 57.84 1244 TYR A O 1
ATOM 1762 N N . LYS A 1 245 ? 14.929 15.910 42.783 1.00 52.90 1245 LYS A N 1
ATOM 1763 C CA . LYS A 1 245 ? 14.085 15.098 41.916 1.00 52.03 1245 LYS A CA 1
ATOM 1764 C C . LYS A 1 245 ? 13.346 14.027 42.712 1.00 50.67 1245 LYS A C 1
ATOM 1765 O O . LYS A 1 245 ? 12.143 13.833 42.541 1.00 57.76 1245 LYS A O 1
ATOM 1771 N N . LEU A 1 246 ? 14.075 13.334 43.581 1.00 58.88 1246 LEU A N 1
ATOM 1772 C CA . LEU A 1 246 ? 13.479 12.718 44.760 1.00 56.01 1246 LEU A CA 1
ATOM 1773 C C . LEU A 1 246 ? 12.405 13.614 45.367 1.00 40.95 1246 LEU A C 1
ATOM 1774 O O . LEU A 1 246 ? 11.311 13.154 45.694 1.00 45.42 1246 LEU A O 1
ATOM 1779 N N . GLY A 1 247 ? 12.724 14.896 45.516 1.00 46.96 1247 GLY A N 1
ATOM 1780 C CA . GLY A 1 247 ? 11.795 15.852 46.088 1.00 52.50 1247 GLY A CA 1
ATOM 1781 C C . GLY A 1 247 ? 10.459 15.863 45.371 1.00 55.03 1247 GLY A C 1
ATOM 1782 O O . GLY A 1 247 ? 9.436 15.484 45.941 1.00 50.66 1247 GLY A O 1
ATOM 1783 N N . GLU A 1 248 ? 10.470 16.299 44.116 1.00 67.51 1248 GLU A N 1
ATOM 1784 C CA . GLU A 1 248 ? 9.243 16.432 43.340 1.00 62.04 1248 GLU A CA 1
ATOM 1785 C C . GLU A 1 248 ? 8.680 15.067 42.959 1.00 50.74 1248 GLU A C 1
ATOM 1786 O O . GLU A 1 248 ? 7.476 14.918 42.749 1.00 61.33 1248 GLU A O 1
ATOM 1792 N N . PHE A 1 249 ? 9.559 14.074 42.871 1.00 51.95 1249 PHE A N 1
ATOM 1793 C CA . PHE A 1 249 ? 9.136 12.676 42.825 1.00 56.68 1249 PHE A CA 1
ATOM 1794 C C . PHE A 1 249 ? 8.096 12.393 43.911 1.00 64.43 1249 PHE A C 1
ATOM 1795 O O . PHE A 1 249 ? 7.021 11.845 43.636 1.00 54.86 1249 PHE A O 1
ATOM 1803 N N . TYR A 1 250 ? 8.431 12.777 45.141 1.00 69.14 1250 TYR A N 1
ATOM 1804 C CA . TYR A 1 250 ? 7.512 12.675 46.268 1.00 67.96 1250 TYR A CA 1
ATOM 1805 C C . TYR A 1 250 ? 6.256 13.517 46.028 1.00 65.89 1250 TYR A C 1
ATOM 1806 O O . TYR A 1 250 ? 5.166 12.965 45.798 1.00 79.29 1250 TYR A O 1
ATOM 1815 N N . GLN A 1 251 ? 6.430 14.839 46.087 1.00 54.42 1251 GLN A N 1
ATOM 1816 C CA . GLN A 1 251 ? 5.301 15.761 46.025 1.00 47.55 1251 GLN A CA 1
ATOM 1817 C C . GLN A 1 251 ? 4.344 15.368 44.905 1.00 46.04 1251 GLN A C 1
ATOM 1818 O O . GLN A 1 251 ? 3.128 15.497 45.025 1.00 55.26 1251 GLN A O 1
ATOM 1824 N N . VAL A 1 252 ? 4.922 14.883 43.809 1.00 56.00 1252 VAL A N 1
ATOM 1825 C CA . VAL A 1 252 ? 4.122 14.571 42.628 1.00 59.68 1252 VAL A CA 1
ATOM 1826 C C . VAL A 1 252 ? 3.402 13.240 42.818 1.00 54.52 1252 VAL A C 1
ATOM 1827 O O . VAL A 1 252 ? 2.399 12.974 42.158 1.00 55.08 1252 VAL A O 1
ATOM 1831 N N . HIS A 1 253 ? 3.903 12.403 43.726 1.00 65.30 1253 HIS A N 1
ATOM 1832 C CA . HIS A 1 253 ? 3.187 11.179 44.079 1.00 62.80 1253 HIS A CA 1
ATOM 1833 C C . HIS A 1 253 ? 2.051 11.495 45.061 1.00 60.60 1253 HIS A C 1
ATOM 1834 O O . HIS A 1 253 ? 0.941 10.971 44.961 1.00 56.58 1253 HIS A O 1
ATOM 1841 N N . ASN A 1 254 ? 2.343 12.368 46.020 1.00 57.11 1254 ASN A N 1
ATOM 1842 C CA . ASN A 1 254 ? 1.369 12.733 47.043 1.00 49.68 1254 ASN A CA 1
ATOM 1843 C C . ASN A 1 254 ? 0.153 13.447 46.458 1.00 53.33 1254 ASN A C 1
ATOM 1844 O O . ASN A 1 254 ? -0.957 13.333 46.977 1.00 45.67 1254 ASN A O 1
ATOM 1849 N N . ASP A 1 255 ? 0.375 14.183 45.374 1.00 55.65 1255 ASP A N 1
ATOM 1850 C CA . ASP A 1 255 ? -0.683 14.931 44.717 1.00 55.75 1255 ASP A CA 1
ATOM 1851 C C . ASP A 1 255 ? -1.635 14.040 43.930 1.00 52.63 1255 ASP A C 1
ATOM 1852 O O . ASP A 1 255 ? -2.845 14.248 43.900 1.00 61.82 1255 ASP A O 1
ATOM 1857 N N . VAL A 1 256 ? -1.065 13.037 43.274 1.00 56.37 1256 VAL A N 1
ATOM 1858 C CA . VAL A 1 256 ? -1.836 12.078 42.491 1.00 50.69 1256 VAL A CA 1
ATOM 1859 C C . VAL A 1 256 ? -2.722 11.274 43.428 1.00 52.53 1256 VAL A C 1
ATOM 1860 O O . VAL A 1 256 ? -3.933 11.154 43.236 1.00 72.59 1256 VAL A O 1
ATOM 1864 N N . SER A 1 257 ? -2.099 10.723 44.463 1.00 53.53 1257 SER A N 1
ATOM 1865 C CA . SER A 1 257 ? -2.822 9.908 45.429 1.00 54.33 1257 SER A CA 1
ATOM 1866 C C . SER A 1 257 ? -4.025 10.623 46.032 1.00 47.13 1257 SER A C 1
ATOM 1867 O O . SER A 1 257 ? -4.904 9.990 46.604 1.00 48.64 1257 SER A O 1
ATOM 1870 N N . ASP A 1 258 ? -4.049 11.944 45.874 1.00 46.53 1258 ASP A N 1
ATOM 1871 C CA . ASP A 1 258 ? -5.139 12.761 46.386 1.00 51.38 1258 ASP A CA 1
ATOM 1872 C C . ASP A 1 258 ? -6.269 12.791 45.366 1.00 58.86 1258 ASP A C 1
ATOM 1873 O O . ASP A 1 258 ? -7.448 12.815 45.713 1.00 54.22 1258 ASP A O 1
ATOM 1878 N N . TYR A 1 259 ? -5.879 12.805 44.097 1.00 63.34 1259 TYR A N 1
ATOM 1879 C CA . TYR A 1 259 ? -6.857 12.841 43.012 1.00 60.01 1259 TYR A CA 1
ATOM 1880 C C . TYR A 1 259 ? -7.477 11.455 42.876 1.00 51.84 1259 TYR A C 1
ATOM 1881 O O . TYR A 1 259 ? -8.647 11.326 42.535 1.00 68.67 1259 TYR A O 1
ATOM 1890 N N . LEU A 1 260 ? -6.665 10.455 43.177 1.00 55.81 1260 LEU A N 1
ATOM 1891 C CA . LEU A 1 260 ? -7.003 9.046 43.098 1.00 51.68 1260 LEU A CA 1
ATOM 1892 C C . LEU A 1 260 ? -7.730 8.543 44.335 1.00 56.21 1260 LEU A C 1
ATOM 1893 O O . LEU A 1 260 ? -8.643 7.722 44.234 1.00 62.22 1260 LEU A O 1
ATOM 1898 N N . PHE A 1 261 ? -7.324 9.037 45.500 1.00 60.40 1261 PHE A N 1
ATOM 1899 C CA . PHE A 1 261 ? -7.605 8.358 46.760 1.00 66.57 1261 PHE A CA 1
ATOM 1900 C C . PHE A 1 261 ? -8.062 9.346 47.828 1.00 74.13 1261 PHE A C 1
ATOM 1901 O O . PHE A 1 261 ? -7.478 9.420 48.909 1.00 91.12 1261 PHE A O 1
ATOM 1909 N N . ASN A 1 262 ? -9.110 10.102 47.518 1.00 78.16 1262 ASN A N 1
ATOM 1910 C CA . ASN A 1 262 ? -10.054 10.557 48.532 1.00 93.89 1262 ASN A CA 1
ATOM 1911 C C . ASN A 1 262 ? -11.336 11.109 47.919 1.00 101.16 1262 ASN A C 1
ATOM 1912 O O . ASN A 1 262 ? -11.302 11.793 46.896 1.00 91.21 1262 ASN A O 1
ATOM 1917 N N . ASP A 1 263 ? -12.466 10.808 48.551 1.00 112.20 1263 ASP A N 1
ATOM 1918 C CA . ASP A 1 263 ? -13.769 11.000 47.925 1.00 124.29 1263 ASP A CA 1
ATOM 1919 C C . ASP A 1 263 ? -14.657 11.909 48.769 1.00 120.41 1263 ASP A C 1
ATOM 1920 O O . ASP A 1 263 ? -15.881 11.892 48.638 1.00 109.20 1263 ASP A O 1
ATOM 1925 N N . SER A 1 264 ? -14.032 12.700 49.635 1.00 119.43 1264 SER A N 1
ATOM 1926 C CA . SER A 1 264 ? -14.761 13.453 50.649 1.00 119.18 1264 SER A CA 1
ATOM 1927 C C . SER A 1 264 ? -15.642 14.524 50.013 1.00 118.50 1264 SER A C 1
ATOM 1928 O O . SER A 1 264 ? -15.808 14.561 48.794 1.00 103.66 1264 SER A O 1
ATOM 1931 N N . ASN A 1 265 ? -16.203 15.392 50.847 1.00 120.67 1265 ASN A N 1
ATOM 1932 C CA . ASN A 1 265 ? -17.021 16.499 50.365 1.00 121.17 1265 ASN A CA 1
ATOM 1933 C C . ASN A 1 265 ? -16.262 17.821 50.369 1.00 120.45 1265 ASN A C 1
ATOM 1934 O O . ASN A 1 265 ? -16.840 18.880 50.125 1.00 132.73 1265 ASN A O 1
ATOM 1939 N N . ALA A 1 266 ? -14.965 17.752 50.647 1.00 112.92 1266 ALA A N 1
ATOM 1940 C CA . ALA A 1 266 ? -14.034 18.790 50.221 1.00 103.45 1266 ALA A CA 1
ATOM 1941 C C . ALA A 1 266 ? -12.588 18.356 50.437 1.00 97.82 1266 ALA A C 1
ATOM 1942 O O . ALA A 1 266 ? -12.150 18.166 51.572 1.00 107.06 1266 ALA A O 1
ATOM 1944 N N . ASP A 1 267 ? -11.851 18.202 49.342 1.00 88.10 1267 ASP A N 1
ATOM 1945 C CA . ASP A 1 267 ? -10.399 18.085 49.405 1.00 82.41 1267 ASP A CA 1
ATOM 1946 C C . ASP A 1 267 ? -9.722 19.136 48.532 1.00 76.30 1267 ASP A C 1
ATOM 1947 O O . ASP A 1 267 ? -9.892 20.336 48.745 1.00 87.19 1267 ASP A O 1
ATOM 1952 N N . ASP A 1 268 ? -8.955 18.677 47.549 1.00 66.79 1268 ASP A N 1
ATOM 1953 C CA . ASP A 1 268 ? -7.772 19.401 47.098 1.00 70.38 1268 ASP A CA 1
ATOM 1954 C C . ASP A 1 268 ? -8.138 20.471 46.076 1.00 72.08 1268 ASP A C 1
ATOM 1955 O O . ASP A 1 268 ? -7.690 21.614 46.172 1.00 73.02 1268 ASP A O 1
ATOM 1960 N N . ILE A 1 269 ? -8.954 20.094 45.097 1.00 64.96 1269 ILE A N 1
ATOM 1961 C CA . ILE A 1 269 ? -9.287 20.983 43.991 1.00 70.81 1269 ILE A CA 1
ATOM 1962 C C . ILE A 1 269 ? -10.568 21.760 44.274 1.00 70.25 1269 ILE A C 1
ATOM 1963 O O . ILE A 1 269 ? -10.872 22.743 43.597 1.00 52.29 1269 ILE A O 1
ATOM 1968 N N . CYS A 1 270 ? -11.315 21.314 45.279 1.00 73.75 1270 CYS A N 1
ATOM 1969 C CA . CYS A 1 270 ? -12.118 22.216 46.095 1.00 69.27 1270 CYS A CA 1
ATOM 1970 C C . CYS A 1 270 ? -11.364 23.506 46.398 1.00 62.80 1270 CYS A C 1
ATOM 1971 O O . CYS A 1 270 ? -11.777 24.590 45.985 1.00 83.78 1270 CYS A O 1
ATOM 1974 N N . ARG A 1 271 ? -10.256 23.382 47.121 1.00 53.54 1271 ARG A N 1
ATOM 1975 C CA . ARG A 1 271 ? -9.242 24.430 47.156 1.00 56.60 1271 ARG A CA 1
ATOM 1976 C C . ARG A 1 271 ? -8.723 24.742 45.757 1.00 68.72 1271 ARG A C 1
ATOM 1977 O O . ARG A 1 271 ? -8.804 23.910 44.854 1.00 80.64 1271 ARG A O 1
ATOM 1985 N N . PHE A 1 272 ? -8.189 25.947 45.585 1.00 68.67 1272 PHE A N 1
ATOM 1986 C CA . PHE A 1 272 ? -7.337 26.251 44.441 1.00 71.94 1272 PHE A CA 1
ATOM 1987 C C . PHE A 1 272 ? -5.911 25.763 44.670 1.00 70.04 1272 PHE A C 1
ATOM 1988 O O . PHE A 1 272 ? -5.023 26.546 45.009 1.00 63.38 1272 PHE A O 1
ATOM 1990 N N . LYS A 1 273 ? -5.698 24.464 44.483 1.00 61.84 1273 LYS A N 1
ATOM 1991 C CA . LYS A 1 273 ? -4.459 23.823 44.905 1.00 55.95 1273 LYS A CA 1
ATOM 1992 C C . LYS A 1 273 ? -3.582 23.475 43.707 1.00 54.83 1273 LYS A C 1
ATOM 1993 O O . LYS A 1 273 ? -3.903 22.575 42.931 1.00 62.94 1273 LYS A O 1
ATOM 1999 N N . LEU A 1 274 ? -2.473 24.193 43.563 1.00 60.44 1274 LEU A N 1
ATOM 2000 C CA . LEU A 1 274 ? -1.601 24.030 42.410 1.00 58.85 1274 LEU A CA 1
ATOM 2001 C C . LEU A 1 274 ? -0.851 22.697 42.452 1.00 52.69 1274 LEU A C 1
ATOM 2002 O O . LEU A 1 274 ? 0.165 22.532 43.118 1.00 45.04 1274 LEU A O 1
ATOM 2007 N N . THR A 1 275 ? -1.411 21.778 41.683 1.00 50.32 1275 THR A N 1
ATOM 2008 C CA . THR A 1 275 ? -1.065 20.373 41.665 1.00 46.55 1275 THR A CA 1
ATOM 2009 C C . THR A 1 275 ? -0.495 19.843 40.365 1.00 52.28 1275 THR A C 1
ATOM 2010 O O . THR A 1 275 ? -0.531 20.434 39.289 1.00 53.35 1275 THR A O 1
ATOM 2014 N N . TRP A 1 276 ? 0.059 18.635 40.463 1.00 60.05 1276 TRP A N 1
ATOM 2015 C CA . TRP A 1 276 ? 0.625 17.998 39.278 1.00 64.09 1276 TRP A CA 1
ATOM 2016 C C . TRP A 1 276 ? -0.447 17.622 38.264 1.00 64.09 1276 TRP A C 1
ATOM 2017 O O . TRP A 1 276 ? -0.314 17.998 37.094 1.00 56.74 1276 TRP A O 1
ATOM 2028 N N . PRO A 1 277 ? -1.495 16.901 38.640 1.00 64.63 1277 PRO A N 1
ATOM 2029 C CA . PRO A 1 277 ? -2.557 16.578 37.681 1.00 60.20 1277 PRO A CA 1
ATOM 2030 C C . PRO A 1 277 ? -3.248 17.810 37.120 1.00 67.57 1277 PRO A C 1
ATOM 2031 O O . PRO A 1 277 ? -3.971 17.722 36.121 1.00 74.28 1277 PRO A O 1
ATOM 2035 N N . LEU A 1 278 ? -3.053 18.977 37.732 1.00 74.44 1278 LEU A N 1
ATOM 2036 C CA . LEU A 1 278 ? -3.704 20.167 37.184 1.00 70.74 1278 LEU A CA 1
ATOM 2037 C C . LEU A 1 278 ? -2.830 20.913 36.186 1.00 66.65 1278 LEU A C 1
ATOM 2038 O O . LEU A 1 278 ? -3.360 21.615 35.327 1.00 65.98 1278 LEU A O 1
ATOM 2043 N N . GLN A 1 279 ? -1.515 20.761 36.301 1.00 70.23 1279 GLN A N 1
ATOM 2044 C CA . GLN A 1 279 ? -0.580 21.535 35.494 1.00 73.91 1279 GLN A CA 1
ATOM 2045 C C . GLN A 1 279 ? -0.332 20.867 34.145 1.00 73.87 1279 GLN A C 1
ATOM 2046 O O . GLN A 1 279 ? -0.076 21.540 33.147 1.00 89.59 1279 GLN A O 1
ATOM 2052 N N . LYS A 1 280 ? -0.408 19.541 34.124 1.00 70.29 1280 LYS A N 1
ATOM 2053 C CA . LYS A 1 280 ? -0.124 18.776 32.916 1.00 66.69 1280 LYS A CA 1
ATOM 2054 C C . LYS A 1 280 ? -1.410 18.276 32.265 1.00 66.95 1280 LYS A C 1
ATOM 2055 O O . LYS A 1 280 ? -1.386 17.725 31.164 1.00 88.83 1280 LYS A O 1
ATOM 2061 N N . SER A 1 281 ? -2.530 18.471 32.953 1.00 65.98 1281 SER A N 1
ATOM 2062 C CA . SER A 1 281 ? -3.819 18.629 32.290 1.00 65.61 1281 SER A CA 1
ATOM 2063 C C . SER A 1 281 ? -3.921 19.987 31.602 1.00 78.15 1281 SER A C 1
ATOM 2064 O O . SER A 1 281 ? -4.849 20.234 30.831 1.00 87.73 1281 SER A O 1
ATOM 2067 N N . PHE A 1 282 ? -2.963 20.862 31.886 1.00 74.55 1282 PHE A N 1
ATOM 2068 C CA . PHE A 1 282 ? -2.904 22.169 31.242 1.00 71.34 1282 PHE A CA 1
ATOM 2069 C C . PHE A 1 282 ? -1.821 22.207 30.169 1.00 73.72 1282 PHE A C 1
ATOM 2070 O O . PHE A 1 282 ? -1.587 23.242 29.546 1.00 75.21 1282 PHE A O 1
ATOM 2078 N N . GLU A 1 283 ? -1.164 21.071 29.958 1.00 68.85 1283 GLU A N 1
ATOM 2079 C CA . GLU A 1 283 ? -0.193 20.938 28.884 1.00 64.89 1283 GLU A CA 1
ATOM 2080 C C . GLU A 1 283 ? -0.674 19.923 27.861 1.00 58.99 1283 GLU A C 1
ATOM 2081 O O . GLU A 1 283 ? 0.046 19.603 26.921 1.00 94.46 1283 GLU A O 1
ATOM 2087 N N . ILE A 1 284 ? -1.885 19.421 28.053 1.00 56.16 1284 ILE A N 1
ATOM 2088 C CA . ILE A 1 284 ? -2.439 18.430 27.147 1.00 58.87 1284 ILE A CA 1
ATOM 2089 C C . ILE A 1 284 ? -3.854 18.784 26.715 1.00 58.38 1284 ILE A C 1
ATOM 2090 O O . ILE A 1 284 ? -4.303 18.353 25.659 1.00 93.58 1284 ILE A O 1
ATOM 2095 N N . ALA A 1 285 ? -4.547 19.567 27.535 1.00 53.86 1285 ALA A N 1
ATOM 2096 C CA . ALA A 1 285 ? -5.967 19.827 27.329 1.00 63.58 1285 ALA A CA 1
ATOM 2097 C C . ALA A 1 285 ? -6.184 20.871 26.239 1.00 81.97 1285 ALA A C 1
ATOM 2098 O O . ALA A 1 285 ? -5.241 21.531 25.801 1.00 104.87 1285 ALA A O 1
ATOM 2100 N N . ASP A 1 286 ? -7.432 21.017 25.806 1.00 89.07 1286 ASP A N 1
ATOM 2101 C CA . ASP A 1 286 ? -7.774 21.977 24.763 1.00 94.31 1286 ASP A CA 1
ATOM 2102 C C . ASP A 1 286 ? -8.365 23.250 25.358 1.00 99.15 1286 ASP A C 1
ATOM 2103 O O . ASP A 1 286 ? -8.624 23.323 26.560 1.00 79.27 1286 ASP A O 1
ATOM 2108 N N . GLU A 1 287 ? -8.577 24.251 24.510 1.00 107.97 1287 GLU A N 1
ATOM 2109 C CA . GLU A 1 287 ? -9.376 25.413 24.880 1.00 112.89 1287 GLU A CA 1
ATOM 2110 C C . GLU A 1 287 ? -10.634 24.999 25.637 1.00 97.90 1287 GLU A C 1
ATOM 2111 O O . GLU A 1 287 ? -10.989 25.605 26.648 1.00 81.89 1287 GLU A O 1
ATOM 2117 N N . GLU A 1 288 ? -11.302 23.963 25.142 1.00 90.98 128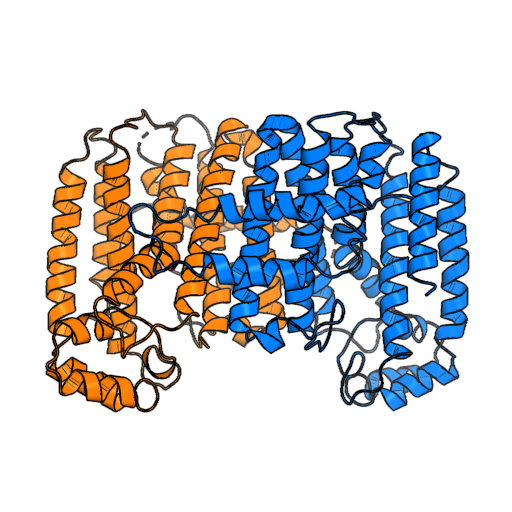8 GLU A N 1
ATOM 2118 C CA . GLU A 1 288 ? -12.582 23.541 25.697 1.00 88.78 1288 GLU A CA 1
ATOM 2119 C C . GLU A 1 288 ? -12.403 22.896 27.068 1.00 83.38 1288 GLU A C 1
ATOM 2120 O O . GLU A 1 288 ? -13.175 23.152 27.991 1.00 66.59 1288 GLU A O 1
ATOM 2122 N N . MET A 1 289 ? -11.379 22.058 27.192 1.00 80.72 1289 MET A N 1
ATOM 2123 C CA . MET A 1 289 ? -11.079 21.397 28.457 1.00 75.40 1289 MET A CA 1
ATOM 2124 C C . MET A 1 289 ? -10.611 22.401 29.505 1.00 73.80 1289 MET A C 1
ATOM 2125 O O . MET A 1 289 ? -11.064 22.374 30.650 1.00 57.10 1289 MET A O 1
ATOM 2130 N N . LYS A 1 290 ? -9.702 23.285 29.107 1.00 66.18 1290 LYS A N 1
ATOM 2131 C CA . LYS A 1 290 ? -9.085 24.222 30.038 1.00 64.31 1290 LYS A CA 1
ATOM 2132 C C . LYS A 1 290 ? -10.108 25.216 30.579 1.00 70.22 1290 LYS A C 1
ATOM 2133 O O . LYS A 1 290 ? -9.856 25.905 31.567 1.00 81.56 1290 LYS A O 1
ATOM 2139 N N . LEU A 1 291 ? -11.262 25.285 29.924 1.00 69.61 1291 LEU A N 1
ATOM 2140 C CA . LEU A 1 291 ? -12.409 26.005 30.465 1.00 77.94 1291 LEU A CA 1
ATOM 2141 C C . LEU A 1 291 ? -13.177 25.147 31.465 1.00 78.37 1291 LEU A C 1
ATOM 2142 O O . LEU A 1 291 ? -13.824 25.667 32.374 1.00 97.37 1291 LEU A O 1
ATOM 2147 N N . LYS A 1 292 ? -13.100 23.832 31.291 1.00 81.42 1292 LYS A N 1
ATOM 2148 C CA . LYS A 1 292 ? -13.633 22.897 32.274 1.00 85.37 1292 LYS A CA 1
ATOM 2149 C C . LYS A 1 292 ? -12.954 23.072 33.628 1.00 79.25 1292 LYS A C 1
ATOM 2150 O O . LYS A 1 292 ? -13.583 23.492 34.599 1.00 86.39 1292 LYS A O 1
ATOM 2156 N N . ILE A 1 293 ? -11.666 22.748 33.684 1.00 76.49 1293 ILE A N 1
ATOM 2157 C CA . ILE A 1 293 ? -10.881 22.935 34.899 1.00 77.53 1293 ILE A CA 1
ATOM 2158 C C . ILE A 1 293 ? -11.132 24.309 35.511 1.00 80.79 1293 ILE A C 1
ATOM 2159 O O . ILE A 1 293 ? -11.648 24.419 36.623 1.00 98.97 1293 ILE A O 1
ATOM 2161 N N . SER A 1 294 ? -10.762 25.354 34.778 1.00 77.97 1294 SER A N 1
ATOM 2162 C CA . SER A 1 294 ? -10.768 26.709 35.318 1.00 64.94 1294 SER A CA 1
ATOM 2163 C C . SER A 1 294 ? -11.957 26.926 36.249 1.00 65.18 1294 SER A C 1
ATOM 2164 O O . SER A 1 294 ? -11.869 27.681 37.217 1.00 82.97 1294 SER A O 1
ATOM 2167 N N . GLU A 1 295 ? -13.066 26.259 35.949 1.00 60.29 1295 GLU A N 1
ATOM 2168 C CA . GLU A 1 295 ? -14.371 26.681 36.444 1.00 62.63 1295 GLU A CA 1
ATOM 2169 C C . GLU A 1 295 ? -14.712 25.988 37.759 1.00 66.97 1295 GLU A C 1
ATOM 2170 O O . GLU A 1 295 ? -14.727 26.616 38.817 1.00 78.33 1295 GLU A O 1
ATOM 2172 N N . ASN A 1 296 ? -14.986 24.690 37.684 1.00 63.77 1296 ASN A N 1
ATOM 2173 C CA . ASN A 1 296 ? -15.382 23.921 38.858 1.00 65.95 1296 ASN A CA 1
ATOM 2174 C C . ASN A 1 296 ? -14.191 23.565 39.742 1.00 67.99 1296 ASN A C 1
ATOM 2175 O O . ASN A 1 296 ? -14.315 22.776 40.679 1.00 78.15 1296 ASN A O 1
ATOM 2180 N N . TYR A 1 297 ? -13.038 24.152 39.438 1.00 67.44 1297 TYR A N 1
ATOM 2181 C CA . TYR A 1 297 ? -11.917 24.168 40.370 1.00 63.77 1297 TYR A CA 1
ATOM 2182 C C . TYR A 1 297 ? -12.207 25.068 41.566 1.00 69.07 1297 TYR A C 1
ATOM 2183 O O . TYR A 1 297 ? -12.420 26.271 41.412 1.00 70.64 1297 TYR A O 1
ATOM 2192 N N . GLY A 1 298 ? -12.213 24.479 42.757 1.00 73.95 1298 GLY A N 1
ATOM 2193 C CA . GLY A 1 298 ? -12.648 25.178 43.952 1.00 79.65 1298 GLY A CA 1
ATOM 2194 C C . GLY A 1 298 ? -14.092 24.869 44.292 1.00 81.48 1298 GLY A C 1
ATOM 2195 O O . GLY A 1 298 ? -14.598 25.289 45.333 1.00 85.05 1298 GLY A O 1
ATOM 2196 N N . LYS A 1 299 ? -14.759 24.132 43.409 1.00 78.12 1299 LYS A N 1
ATOM 2197 C CA . LYS A 1 299 ? -16.202 23.946 43.499 1.00 77.80 1299 LYS A CA 1
ATOM 2198 C C . LYS A 1 299 ? -16.632 22.504 43.251 1.00 77.41 1299 LYS A C 1
ATOM 2199 O O . LYS A 1 299 ? -17.227 21.866 44.119 1.00 93.99 1299 LYS A O 1
ATOM 2205 N N . ASN A 1 300 ? -16.328 21.998 42.060 1.00 67.05 1300 ASN A N 1
ATOM 2206 C CA . ASN A 1 300 ? -16.682 20.631 41.696 1.00 66.80 1300 ASN A CA 1
ATOM 2207 C C . ASN A 1 300 ? -15.454 19.774 41.410 1.00 64.01 1300 ASN A C 1
ATOM 2208 O O . ASN A 1 300 ? -14.917 19.791 40.303 1.00 79.21 1300 ASN A O 1
ATOM 2213 N N . SER A 1 301 ? -15.014 19.025 42.416 1.00 58.16 1301 SER A N 1
ATOM 2214 C CA . SER A 1 301 ? -13.807 18.216 42.299 1.00 60.22 1301 SER A CA 1
ATOM 2215 C C . SER A 1 301 ? -14.065 16.957 41.479 1.00 57.87 1301 SER A C 1
ATOM 2216 O O . SER A 1 301 ? -13.224 16.540 40.683 1.00 73.26 1301 SER A O 1
ATOM 2219 N N . SER A 1 302 ? -15.233 16.355 41.680 1.00 55.93 1302 SER A N 1
ATOM 2220 C CA . SER A 1 302 ? -15.695 15.273 40.818 1.00 58.45 1302 SER A CA 1
ATOM 2221 C C . SER A 1 302 ? -15.649 15.563 39.321 1.00 56.75 1302 SER A C 1
ATOM 2222 O O . SER A 1 302 ? -15.050 14.812 38.553 1.00 69.29 1302 SER A O 1
ATOM 2225 N N . LEU A 1 303 ? -16.280 16.684 38.909 1.00 49.49 1303 LEU A N 1
ATOM 2226 C CA . LEU A 1 303 ? -16.294 17.087 37.507 1.00 61.81 1303 LEU A CA 1
ATOM 2227 C C . LEU A 1 303 ? -14.889 17.397 36.999 1.00 66.52 1303 LEU A C 1
ATOM 2228 O O . LEU A 1 303 ? -14.544 17.072 35.862 1.00 69.39 1303 LEU A O 1
ATOM 2233 N N . VAL A 1 304 ? -14.084 17.997 37.848 1.00 67.82 1304 VAL A N 1
ATOM 2234 C CA . VAL A 1 304 ? -12.696 18.294 37.510 1.00 63.98 1304 VAL A CA 1
ATOM 2235 C C . VAL A 1 304 ? -11.915 16.984 37.526 1.00 65.79 1304 VAL A C 1
AT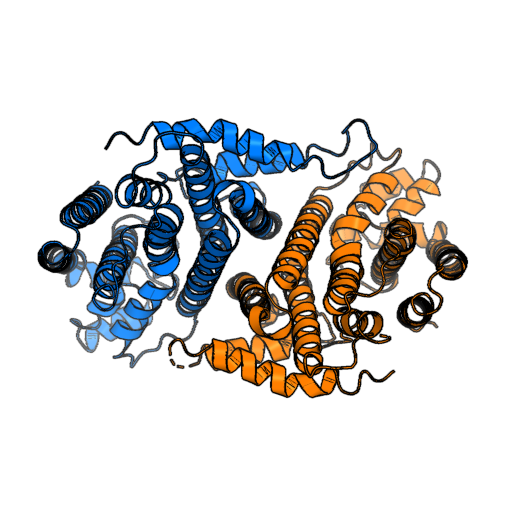OM 2236 O O . VAL A 1 304 ? -11.037 16.764 36.692 1.00 71.39 1304 VAL A O 1
ATOM 2240 N N . LYS A 1 305 ? -12.241 16.118 38.480 1.00 65.81 1305 LYS A N 1
ATOM 2241 C CA . LYS A 1 305 ? -11.660 14.781 38.532 1.00 71.19 1305 LYS A CA 1
ATOM 2242 C C . LYS A 1 305 ? -12.042 13.966 37.301 1.00 75.64 1305 LYS A C 1
ATOM 2243 O O . LYS A 1 305 ? -11.264 13.138 36.827 1.00 80.93 1305 LYS A O 1
ATOM 2245 N N . ASP A 1 306 ? -13.244 14.207 36.787 1.00 69.32 1306 ASP A N 1
ATOM 2246 C CA . ASP A 1 306 ? -13.705 13.545 35.572 1.00 65.52 1306 ASP A CA 1
ATOM 2247 C C . ASP A 1 306 ? -12.803 13.876 34.388 1.00 70.86 1306 ASP A C 1
ATOM 2248 O O . ASP A 1 306 ? -12.230 12.983 33.763 1.00 73.83 1306 ASP A O 1
ATOM 2253 N N . CYS A 1 307 ? -12.681 15.164 34.085 1.00 66.71 1307 CYS A N 1
ATOM 2254 C CA . CYS A 1 307 ? -11.784 15.621 33.034 1.00 53.10 1307 CYS A CA 1
ATOM 2255 C C . CYS A 1 307 ? -10.419 14.956 33.202 1.00 62.46 1307 CYS A C 1
ATOM 2256 O O . CYS A 1 307 ? -9.784 14.549 32.230 1.00 84.44 1307 CYS A O 1
ATOM 2259 N N . TYR A 1 308 ? -10.011 14.874 34.464 1.00 73.42 1308 TYR A N 1
ATOM 2260 C CA . TYR A 1 308 ? -8.768 14.226 34.851 1.00 80.70 1308 TYR A CA 1
ATOM 2261 C C . TYR A 1 308 ? -8.747 12.779 34.352 1.00 77.70 1308 TYR A C 1
ATOM 2262 O O . TYR A 1 308 ? -7.777 12.338 33.733 1.00 56.82 1308 TYR A O 1
ATOM 2271 N N . ASN A 1 309 ? -9.823 12.049 34.627 1.00 75.83 1309 ASN A N 1
ATOM 2272 C CA . ASN A 1 309 ? -9.997 10.706 34.085 1.00 89.56 1309 ASN A CA 1
ATOM 2273 C C . ASN A 1 309 ? -9.904 10.682 32.563 1.00 91.11 1309 ASN A C 1
ATOM 2274 O O . ASN A 1 309 ? -9.111 9.933 31.992 1.00 91.37 1309 ASN A O 1
ATOM 2279 N N . LEU A 1 310 ? -10.719 11.505 31.912 1.00 88.54 1310 LEU A N 1
ATOM 2280 C CA . LEU A 1 310 ? -10.756 11.553 30.456 1.00 84.73 1310 LEU A CA 1
ATOM 2281 C C . LEU A 1 310 ? -9.354 11.461 29.865 1.00 91.47 1310 LEU A C 1
ATOM 2282 O O . LEU A 1 310 ? -9.034 10.515 29.144 1.00 108.42 1310 LEU A O 1
ATOM 2287 N N . LEU A 1 311 ? -8.520 12.448 30.175 1.00 89.32 1311 LEU A N 1
ATOM 2288 C CA . LEU A 1 311 ? -7.116 12.417 29.783 1.00 82.74 1311 LEU A CA 1
ATOM 2289 C C . LEU A 1 311 ? -6.304 11.521 30.713 1.00 72.92 1311 LEU A C 1
ATOM 2290 O O . LEU A 1 311 ? -5.075 11.580 30.730 1.00 52.44 1311 LEU A O 1
ATOM 2295 N N . LYS A 1 312 ? -7.000 10.692 31.484 1.00 77.15 1312 LYS A N 1
ATOM 2296 C CA . LYS A 1 312 ? -6.345 9.765 32.399 1.00 84.60 1312 LYS A CA 1
ATOM 2297 C C . LYS A 1 312 ? -5.060 10.243 33.066 1.00 84.71 1312 LYS A C 1
ATOM 2298 O O . LYS A 1 312 ? -3.963 9.820 32.697 1.00 93.78 1312 LYS A O 1
ATOM 2304 N N . ILE A 1 313 ? -5.201 11.125 34.050 1.00 81.39 1313 ILE A N 1
ATOM 2305 C CA . ILE A 1 313 ? -4.050 11.719 34.718 1.00 79.82 1313 ILE A CA 1
ATOM 2306 C C . ILE A 1 313 ? -2.975 10.729 35.153 1.00 80.28 1313 ILE A C 1
ATOM 2307 O O . ILE A 1 313 ? -1.782 11.025 35.087 1.00 71.35 1313 ILE A O 1
ATOM 2312 N N . ASN A 1 314 ? -3.406 9.554 35.599 1.00 81.60 1314 ASN A N 1
ATOM 2313 C CA . ASN A 1 314 ? -2.492 8.563 36.155 1.00 83.85 1314 ASN A CA 1
ATOM 2314 C C . ASN A 1 314 ? -1.865 7.687 35.075 1.00 82.57 1314 ASN A C 1
ATOM 2315 O O . ASN A 1 314 ? -0.981 6.878 35.355 1.00 68.76 1314 ASN A O 1
ATOM 2320 N N . GLU A 1 315 ? -2.329 7.855 33.841 1.00 85.76 1315 GLU A N 1
ATOM 2321 C CA . GLU A 1 315 ? -1.579 7.408 32.673 1.00 87.17 1315 GLU A CA 1
ATOM 2322 C C . GLU A 1 315 ? -0.208 8.058 32.524 1.00 81.08 1315 GLU A C 1
ATOM 2323 O O . GLU A 1 315 ? 0.821 7.402 32.685 1.00 58.25 1315 GLU A O 1
ATOM 2329 N N . HIS A 1 316 ? -0.201 9.351 32.217 1.00 75.50 1316 HIS A N 1
ATOM 2330 C CA . HIS A 1 316 ? 1.042 10.102 32.090 1.00 66.33 1316 HIS A CA 1
ATOM 2331 C C . HIS A 1 316 ? 1.793 10.063 33.416 1.00 67.13 1316 HIS A C 1
ATOM 2332 O O . HIS A 1 316 ? 3.023 10.109 33.446 1.00 77.27 1316 HIS A O 1
ATOM 2339 N N . TYR A 1 317 ? 1.046 9.977 34.512 1.00 69.09 1317 TYR A N 1
ATOM 2340 C CA . TYR A 1 317 ? 1.641 9.854 35.838 1.00 67.68 1317 TYR A CA 1
ATOM 2341 C C . TYR A 1 317 ? 2.576 8.653 35.823 1.00 55.50 1317 TYR A C 1
ATOM 2342 O O . TYR A 1 317 ? 3.647 8.648 36.427 1.00 62.24 1317 TYR A O 1
ATOM 2351 N N . LEU A 1 318 ? 2.153 7.612 35.107 1.00 44.64 1318 LEU A N 1
ATOM 2352 C CA . LEU A 1 318 ? 2.966 6.403 35.015 1.00 41.08 1318 LEU A CA 1
ATOM 2353 C C . LEU A 1 318 ? 4.146 6.617 34.077 1.00 53.60 1318 LEU A C 1
ATOM 2354 O O . LEU A 1 318 ? 5.093 5.830 34.050 1.00 81.01 1318 LEU A O 1
ATOM 2359 N N . GLU A 1 319 ? 4.083 7.695 33.302 1.00 65.39 1319 GLU A N 1
ATOM 2360 C CA . GLU A 1 319 ? 5.188 8.077 32.430 1.00 67.16 1319 GLU A CA 1
ATOM 2361 C C . GLU A 1 319 ? 6.235 8.885 33.188 1.00 61.27 1319 GLU A C 1
ATOM 2362 O O . GLU A 1 319 ? 7.413 8.528 33.209 1.00 58.90 1319 GLU A O 1
ATOM 2368 N N . TYR A 1 320 ? 5.798 9.976 33.809 1.00 56.57 1320 TYR A N 1
ATOM 2369 C CA . TYR A 1 320 ? 6.628 10.694 34.770 1.00 62.12 1320 TYR A CA 1
ATOM 2370 C C . TYR A 1 320 ? 7.570 9.746 35.503 1.00 48.51 1320 TYR A C 1
ATOM 2371 O O . TYR A 1 320 ? 8.746 10.054 35.701 1.00 59.47 1320 TYR A O 1
ATOM 2380 N N . GLN A 1 321 ? 7.047 8.592 35.904 1.00 53.28 1321 GLN A N 1
ATOM 2381 C CA . GLN A 1 321 ? 7.639 7.818 36.988 1.00 64.71 1321 GLN A CA 1
ATOM 2382 C C . GLN A 1 321 ? 8.949 7.170 36.552 1.00 63.49 1321 GLN A C 1
ATOM 2383 O O . GLN A 1 321 ? 9.838 6.934 37.370 1.00 66.91 1321 GLN A O 1
ATOM 2389 N N . ARG A 1 322 ? 9.061 6.886 35.259 1.00 66.38 1322 ARG A N 1
ATOM 2390 C CA . ARG A 1 322 ? 10.103 5.998 34.757 1.00 66.16 1322 ARG A CA 1
ATOM 2391 C C . ARG A 1 322 ? 11.277 6.791 34.192 1.00 64.80 1322 ARG A C 1
ATOM 2392 O O . ARG A 1 322 ? 12.429 6.368 34.291 1.00 60.48 1322 ARG A O 1
ATOM 2400 N N . ASN A 1 323 ? 10.977 7.941 33.597 1.00 66.74 1323 ASN A N 1
ATOM 2401 C CA . ASN A 1 323 ? 11.974 8.987 33.404 1.00 76.17 1323 ASN A CA 1
ATOM 2402 C C . ASN A 1 323 ? 12.418 9.610 34.723 1.00 73.69 1323 ASN A C 1
ATOM 2403 O O . ASN A 1 323 ? 13.583 9.975 34.887 1.00 74.04 1323 ASN A O 1
ATOM 2408 N N . ALA A 1 324 ? 11.484 9.728 35.661 1.00 71.94 1324 ALA A N 1
ATOM 2409 C CA . ALA A 1 324 ? 11.789 10.254 36.981 1.00 73.58 1324 ALA A CA 1
ATOM 2410 C C . ALA A 1 324 ? 12.647 9.272 37.780 1.00 71.58 1324 ALA A C 1
ATOM 2411 O O . ALA A 1 324 ? 13.313 9.683 38.741 1.00 70.58 1324 ALA A O 1
ATOM 2413 N N . LEU A 1 325 ? 12.630 8.002 37.390 1.00 66.99 1325 LEU A N 1
ATOM 2414 C CA . LEU A 1 325 ? 13.536 7.012 37.961 1.00 67.49 1325 LEU A CA 1
ATOM 2415 C C . LEU A 1 325 ? 14.735 6.770 37.050 1.00 69.64 1325 LEU A C 1
ATOM 2416 O O . LEU A 1 325 ? 15.845 6.524 37.521 1.00 73.35 1325 LEU A O 1
ATOM 2421 N N . ASP A 1 326 ? 14.503 6.843 35.743 1.00 69.62 1326 ASP A N 1
ATOM 2422 C CA . ASP A 1 326 ? 15.588 6.818 34.770 1.00 69.08 1326 ASP A CA 1
ATOM 2423 C C . ASP A 1 326 ? 16.605 7.919 35.049 1.00 55.99 1326 ASP A C 1
ATOM 2424 O O . ASP A 1 326 ? 17.811 7.675 35.060 1.00 82.45 1326 ASP A O 1
ATOM 2429 N N . TYR A 1 327 ? 16.109 9.132 35.275 1.00 51.30 1327 TYR A N 1
ATOM 2430 C CA . TYR A 1 327 ? 16.974 10.293 35.444 1.00 57.29 1327 TYR A CA 1
ATOM 2431 C C . TYR A 1 327 ? 17.760 10.211 36.749 1.00 65.23 1327 TYR A C 1
ATOM 2432 O O . TYR A 1 327 ? 18.950 10.522 36.788 1.00 58.38 1327 TYR A O 1
ATOM 2441 N N . LEU A 1 328 ? 17.086 9.790 37.814 1.00 66.77 1328 LEU A N 1
ATOM 2442 C CA . LEU A 1 328 ? 17.753 9.504 39.079 1.00 63.47 1328 LEU A CA 1
ATOM 2443 C C . LEU A 1 328 ? 18.783 8.391 38.920 1.00 57.18 1328 LEU A C 1
ATOM 2444 O O . LEU A 1 328 ? 19.865 8.446 39.504 1.00 45.49 1328 LEU A O 1
ATOM 2449 N N . ILE A 1 329 ? 18.438 7.382 38.127 1.00 53.03 1329 ILE A N 1
ATOM 2450 C CA . ILE A 1 329 ? 19.311 6.231 37.928 1.00 61.89 1329 ILE A CA 1
ATOM 2451 C C . ILE A 1 329 ? 20.659 6.654 37.352 1.00 66.97 1329 ILE A C 1
ATOM 2452 O O . ILE A 1 329 ? 21.710 6.315 37.894 1.00 56.35 1329 ILE A O 1
ATOM 2457 N N . LYS A 1 330 ? 20.619 7.397 36.251 1.00 72.20 1330 LYS A N 1
ATOM 2458 C CA . LYS A 1 330 ? 21.820 7.680 35.474 1.00 81.59 1330 LYS A CA 1
ATOM 2459 C C . LYS A 1 330 ? 22.737 8.652 36.209 1.00 87.69 1330 LYS A C 1
ATOM 2460 O O . LYS A 1 330 ? 23.957 8.607 36.053 1.00 74.88 1330 LYS A O 1
ATOM 2462 N N . LEU A 1 331 ? 22.141 9.529 37.010 1.00 93.60 1331 LEU A N 1
ATOM 2463 C CA . LEU A 1 331 ? 22.906 10.474 37.815 1.00 88.08 1331 LEU A CA 1
ATOM 2464 C C . LEU A 1 331 ? 23.382 9.832 39.114 1.00 74.99 1331 LEU A C 1
ATOM 2465 O O . LEU A 1 331 ? 24.323 10.312 39.746 1.00 71.78 1331 LEU A O 1
ATOM 2470 N N . VAL A 1 332 ? 22.727 8.745 39.506 1.00 71.97 1332 VAL A N 1
ATOM 2471 C CA . VAL A 1 332 ? 23.280 7.833 40.500 1.00 75.24 1332 VAL A CA 1
ATOM 2472 C C . VAL A 1 332 ? 24.689 7.391 40.119 1.00 78.89 1332 VAL A C 1
ATOM 2473 O O . VAL A 1 332 ? 25.656 7.697 40.815 1.00 90.80 1332 VAL A O 1
ATOM 2477 N N . LYS A 1 333 ? 24.797 6.668 39.008 1.00 80.88 1333 LYS A N 1
ATOM 2478 C CA . LYS A 1 333 ? 26.093 6.240 38.496 1.00 86.35 1333 LYS A CA 1
ATOM 2479 C C . LYS A 1 333 ? 26.867 7.412 37.904 1.00 86.82 1333 LYS A C 1
ATOM 2480 O O . LYS A 1 333 ? 27.459 7.299 36.831 1.00 110.89 1333 LYS A O 1
ATOM 2482 N N . ASP A 1 334 ? 26.858 8.538 38.610 1.00 80.93 1334 ASP A N 1
ATOM 2483 C CA . ASP A 1 334 ? 27.825 9.602 38.369 1.00 83.49 1334 ASP A CA 1
ATOM 2484 C C . ASP A 1 334 ? 28.322 10.203 39.679 1.00 88.55 1334 ASP A C 1
ATOM 2485 O O . ASP A 1 334 ? 28.884 11.299 39.697 1.00 84.04 1334 ASP A O 1
ATOM 2487 N N . ILE A 1 335 ? 28.111 9.480 40.774 1.00 89.43 1335 ILE A N 1
ATOM 2488 C CA . ILE A 1 335 ? 28.641 9.881 42.072 1.00 87.08 1335 ILE A CA 1
ATOM 2489 C C . ILE A 1 335 ? 30.133 9.583 42.173 1.00 84.73 1335 ILE A C 1
ATOM 2490 O O . ILE A 1 335 ? 30.571 8.461 41.920 1.00 69.09 1335 ILE A O 1
ATOM 2492 N N . THR A 1 336 ? 30.910 10.596 42.544 1.00 96.11 1336 THR A N 1
ATOM 2493 C CA . THR A 1 336 ? 32.297 10.389 42.957 1.00 102.76 1336 THR A CA 1
ATOM 2494 C C . THR A 1 336 ? 32.521 9.425 44.119 1.00 111.27 1336 THR A C 1
ATOM 2495 O O . THR A 1 336 ? 33.639 8.977 44.336 1.00 118.48 1336 THR A O 1
ATOM 2499 N N . ASP A 1 337 ? 31.483 9.131 44.889 1.00 114.91 1337 ASP A N 1
ATOM 2500 C CA . ASP A 1 337 ? 31.661 8.280 46.059 1.00 113.71 1337 ASP A CA 1
ATOM 2501 C C . ASP A 1 337 ? 31.074 6.889 45.897 1.00 112.88 1337 ASP A C 1
ATOM 2502 O O . ASP A 1 337 ? 29.979 6.623 46.367 1.00 117.76 1337 ASP A O 1
ATOM 2504 N N . ASP A 1 338 ? 31.814 5.995 45.251 1.00 110.07 1338 ASP A N 1
ATOM 2505 C CA . ASP A 1 338 ? 31.379 4.611 45.110 1.00 108.21 1338 ASP A CA 1
ATOM 2506 C C . ASP A 1 338 ? 30.559 4.121 46.296 1.00 101.01 1338 ASP A C 1
ATOM 2507 O O . ASP A 1 338 ? 29.618 3.361 46.132 1.00 94.84 1338 ASP A O 1
ATOM 2509 N N . SER A 1 339 ? 30.913 4.558 47.493 1.00 97.14 1339 SER A N 1
ATOM 2510 C CA . SER A 1 339 ? 30.150 4.195 48.669 1.00 96.33 1339 SER A CA 1
ATOM 2511 C C . SER A 1 339 ? 28.934 5.098 48.851 1.00 88.86 1339 SER A C 1
ATOM 2512 O O . SER A 1 339 ? 27.909 4.671 49.348 1.00 87.52 1339 SER A O 1
ATOM 2515 N N . LEU A 1 340 ? 29.062 6.355 48.459 1.00 85.90 1340 LEU A N 1
ATOM 2516 C CA . LEU A 1 340 ? 27.929 7.265 48.459 1.00 85.57 1340 LEU A CA 1
ATOM 2517 C C . LEU A 1 340 ? 27.089 7.151 47.202 1.00 85.97 1340 LEU A C 1
ATOM 2518 O O . LEU A 1 340 ? 25.957 7.592 47.183 1.00 93.53 1340 LEU A O 1
ATOM 2523 N N . GLN A 1 341 ? 27.657 6.556 46.158 1.00 80.91 1341 GLN A N 1
ATOM 2524 C CA . GLN A 1 341 ? 26.880 6.138 44.998 1.00 79.68 1341 GLN A CA 1
ATOM 2525 C C . GLN A 1 341 ? 25.740 5.209 45.401 1.00 73.42 1341 GLN A C 1
ATOM 2526 O O . GLN A 1 341 ? 24.620 5.334 44.907 1.00 72.76 1341 GLN A O 1
ATOM 2528 N N . LYS A 1 342 ? 26.034 4.278 46.303 1.00 72.87 1342 LYS A N 1
ATOM 2529 C CA . LYS A 1 342 ? 25.104 3.202 46.624 1.00 73.82 1342 LYS A CA 1
ATOM 2530 C C . LYS A 1 342 ? 24.114 3.632 47.702 1.00 61.22 1342 LYS A C 1
ATOM 2531 O O . LYS A 1 342 ? 23.005 3.104 47.786 1.00 54.11 1342 LYS A O 1
ATOM 2534 N N . VAL A 1 343 ? 24.522 4.594 48.523 1.00 62.73 1343 VAL A N 1
ATOM 2535 C CA . VAL A 1 343 ? 23.629 5.189 49.510 1.00 55.80 1343 VAL A CA 1
ATOM 2536 C C . VAL A 1 343 ? 22.427 5.847 48.839 1.00 47.84 1343 VAL A C 1
ATOM 2537 O O . VAL A 1 343 ? 21.279 5.528 49.150 1.00 43.46 1343 VAL A O 1
ATOM 2541 N N . PHE A 1 344 ? 22.699 6.766 47.919 1.00 54.61 1344 PHE A N 1
ATOM 2542 C CA . PHE A 1 344 ? 21.673 7.305 47.059 1.00 54.90 1344 PHE A CA 1
ATOM 2543 C C . PHE A 1 344 ? 20.934 6.259 46.227 1.00 46.95 1344 PHE A C 1
ATOM 2544 O O . PHE A 1 344 ? 19.747 6.404 46.029 1.00 50.94 1344 PHE A O 1
ATOM 2552 N N . ILE A 1 345 ? 21.611 5.218 45.743 1.00 49.64 1345 ILE A N 1
ATOM 2553 C CA . ILE A 1 345 ? 20.879 4.149 45.075 1.00 61.57 1345 ILE A CA 1
ATOM 2554 C C . ILE A 1 345 ? 19.959 3.419 46.047 1.00 64.38 1345 ILE A C 1
ATOM 2555 O O . ILE A 1 345 ? 18.823 3.085 45.711 1.00 43.13 1345 ILE A O 1
ATOM 2560 N N . HIS A 1 346 ? 20.457 3.173 47.255 1.00 75.18 1346 HIS A N 1
ATOM 2561 C CA . HIS A 1 346 ? 19.609 2.750 48.362 1.00 70.60 1346 HIS A CA 1
ATOM 2562 C C . HIS A 1 346 ? 18.466 3.734 48.589 1.00 74.92 1346 HIS A C 1
ATOM 2563 O O . HIS A 1 346 ? 17.296 3.351 48.594 1.00 65.39 1346 HIS A O 1
ATOM 2570 N N . LEU A 1 347 ? 18.813 5.004 48.775 1.00 74.08 1347 LEU A N 1
ATOM 2571 C CA . LEU A 1 347 ? 17.816 6.049 48.972 1.00 66.44 1347 LEU A CA 1
ATOM 2572 C C . LEU A 1 347 ? 16.760 6.019 47.872 1.00 62.75 1347 LEU A C 1
ATOM 2573 O O . LEU A 1 347 ? 15.573 5.838 48.143 1.00 68.55 1347 LEU A O 1
ATOM 2578 N N . ILE A 1 348 ? 17.200 6.197 46.631 1.00 64.78 1348 ILE A N 1
ATOM 2579 C CA . ILE A 1 348 ? 16.292 6.211 45.490 1.00 70.70 1348 ILE A CA 1
ATOM 2580 C C . ILE A 1 348 ? 15.388 4.983 45.490 1.00 70.00 1348 ILE A C 1
ATOM 2581 O O . ILE A 1 348 ? 14.288 5.010 44.938 1.00 64.42 1348 ILE A O 1
ATOM 2586 N N . HIS A 1 349 ? 15.858 3.908 46.114 1.00 67.92 1349 HIS A N 1
ATOM 2587 C CA . HIS A 1 349 ? 15.184 2.618 46.031 1.00 61.09 1349 HIS A CA 1
ATOM 2588 C C . HIS A 1 349 ? 14.002 2.551 46.993 1.00 56.71 1349 HIS A C 1
ATOM 2589 O O . HIS A 1 349 ? 12.902 2.151 46.612 1.00 61.41 1349 HIS A O 1
ATOM 2596 N N . GLN A 1 350 ? 14.237 2.944 48.240 1.00 57.84 1350 GLN A N 1
ATOM 2597 C CA . GLN A 1 350 ? 13.193 2.931 49.257 1.00 58.68 1350 GLN A CA 1
ATOM 2598 C C . GLN A 1 350 ? 12.125 3.980 48.965 1.00 52.65 1350 GLN A C 1
ATOM 2599 O O . GLN A 1 350 ? 10.934 3.738 49.158 1.00 57.65 1350 GLN A O 1
ATOM 2605 N N . ILE A 1 351 ? 12.560 5.146 48.498 1.00 46.95 1351 ILE A N 1
ATOM 2606 C CA . ILE A 1 351 ? 11.638 6.192 48.071 1.00 51.51 1351 ILE A CA 1
ATOM 2607 C C . ILE A 1 351 ? 10.628 5.659 47.060 1.00 61.93 1351 ILE A C 1
ATOM 2608 O O . ILE A 1 351 ? 9.419 5.763 47.263 1.00 64.95 1351 ILE A O 1
ATOM 2613 N N . SER A 1 352 ? 11.133 5.087 45.972 1.00 68.01 1352 SER A N 1
ATOM 2614 C CA . SER A 1 352 ? 10.282 4.431 44.987 1.00 68.48 1352 SER A CA 1
ATOM 2615 C C . SER A 1 352 ? 9.345 3.426 45.649 1.00 67.39 1352 SER A C 1
ATOM 2616 O O . SER A 1 352 ? 8.125 3.582 45.611 1.00 72.21 1352 SER A O 1
ATOM 2619 N N . GLU A 1 353 ? 9.924 2.395 46.256 1.00 68.94 1353 GLU A N 1
ATOM 2620 C CA . GLU A 1 353 ? 9.149 1.409 46.999 1.00 71.46 1353 GLU A CA 1
ATOM 2621 C C . GLU A 1 353 ? 8.110 2.082 47.890 1.00 73.52 1353 GLU A C 1
ATOM 2622 O O . GLU A 1 353 ? 6.943 1.693 47.903 1.00 70.74 1353 GLU A O 1
ATOM 2628 N N . LEU A 1 354 ? 8.544 3.094 48.635 1.00 75.85 1354 LEU A N 1
ATOM 2629 C CA . LEU A 1 354 ? 7.665 3.792 49.566 1.00 83.80 1354 LEU A CA 1
ATOM 2630 C C . LEU A 1 354 ? 6.512 4.470 48.833 1.00 81.51 1354 LEU A C 1
ATOM 2631 O O . LEU A 1 354 ? 5.375 4.464 49.304 1.00 78.67 1354 LEU A O 1
ATOM 2636 N N . ILE A 1 355 ? 6.816 5.042 47.670 1.00 79.05 1355 ILE A N 1
ATOM 2637 C CA . ILE A 1 355 ? 5.782 5.553 46.777 1.00 75.84 1355 ILE A CA 1
ATOM 2638 C C . ILE A 1 355 ? 5.001 4.415 46.129 1.00 75.83 1355 ILE A C 1
ATOM 2639 O O . ILE A 1 355 ? 3.820 4.561 45.815 1.00 65.68 1355 ILE A O 1
ATOM 2644 N N . THR A 1 356 ? 5.666 3.295 45.940 1.00 81.73 1356 THR A N 1
ATOM 2645 C CA . THR A 1 356 ? 5.000 2.085 45.473 1.00 90.49 1356 THR A CA 1
ATOM 2646 C C . THR A 1 356 ? 4.583 1.199 46.642 1.00 94.32 1356 THR A C 1
ATOM 2647 O O . THR A 1 356 ? 5.287 0.254 47.000 1.00 104.15 1356 THR A O 1
ATOM 2651 N N . ASN A 1 357 ? 3.434 1.509 47.233 1.00 98.80 1357 ASN A N 1
ATOM 2652 C CA . ASN A 1 357 ? 2.908 0.727 48.345 1.00 101.23 1357 ASN A CA 1
ATOM 2653 C C . ASN A 1 357 ? 1.384 0.696 48.358 1.00 103.73 1357 ASN A C 1
ATOM 2654 O O . ASN A 1 357 ? 0.773 -0.359 48.187 1.00 102.89 1357 ASN A O 1
ATOM 2656 N N . TYR B 1 23 ? 14.307 58.842 74.097 1.00 76.30 2023 TYR B N 1
ATOM 2657 C CA . TYR B 1 23 ? 15.610 59.396 73.748 1.00 75.42 2023 TYR B CA 1
ATOM 2658 C C . TYR B 1 23 ? 15.864 59.305 72.247 1.00 80.72 2023 TYR B C 1
ATOM 2659 O O . TYR B 1 23 ? 14.930 59.346 71.446 1.00 75.43 2023 TYR B O 1
ATOM 2661 N N . ASP B 1 24 ? 17.133 59.180 71.873 1.00 88.02 2024 ASP B N 1
ATOM 2662 C CA . ASP B 1 24 ? 17.498 58.831 70.505 1.00 93.49 2024 ASP B CA 1
ATOM 2663 C C . ASP B 1 24 ? 18.488 57.671 70.478 1.00 91.81 2024 ASP B C 1
ATOM 2664 O O . ASP B 1 24 ? 19.511 57.700 71.161 1.00 99.62 2024 ASP B O 1
ATOM 2669 N N . TYR B 1 25 ? 18.176 56.652 69.684 1.00 87.69 2025 TYR B N 1
ATOM 2670 C CA . TYR B 1 25 ? 16.793 56.242 69.470 1.00 84.60 2025 TYR B CA 1
ATOM 2671 C C . TYR B 1 25 ? 16.283 56.709 68.111 1.00 89.94 2025 TYR B C 1
ATOM 2672 O O . TYR B 1 25 ? 15.776 55.913 67.321 1.00 102.64 2025 TYR B O 1
ATOM 2681 N N . THR B 1 26 ? 16.420 58.004 67.847 1.00 90.45 2026 THR B N 1
ATOM 2682 C CA . THR B 1 26 ? 16.918 58.475 66.560 1.00 95.56 2026 THR B CA 1
ATOM 2683 C C . THR B 1 26 ? 18.437 58.362 66.482 1.00 98.91 2026 THR B C 1
ATOM 2684 O O . THR B 1 26 ? 19.158 59.275 66.885 1.00 134.60 2026 THR B O 1
ATOM 2688 N N . ASP B 1 27 ? 18.916 57.238 65.961 1.00 85.00 2027 ASP B N 1
ATOM 2689 C CA . ASP B 1 27 ? 18.430 56.714 64.690 1.00 74.41 2027 ASP B CA 1
ATOM 2690 C C . ASP B 1 27 ? 18.528 55.193 64.646 1.00 65.34 2027 ASP B C 1
ATOM 2691 O O . ASP B 1 27 ? 19.014 54.620 63.671 1.00 62.30 2027 ASP B O 1
ATOM 2696 N N . PHE B 1 28 ? 18.062 54.545 65.709 1.00 52.09 2028 PHE B N 1
ATOM 2697 C CA . PHE B 1 28 ? 17.679 53.140 65.642 1.00 46.43 2028 PHE B CA 1
ATOM 2698 C C . PHE B 1 28 ? 16.423 52.950 64.798 1.00 57.24 2028 PHE B C 1
ATOM 2699 O O . PHE B 1 28 ? 16.289 51.959 64.081 1.00 75.78 2028 PHE B O 1
ATOM 2707 N N . ILE B 1 29 ? 15.505 53.907 64.890 1.00 52.80 2029 ILE B N 1
ATOM 2708 C CA . ILE B 1 29 ? 14.287 53.879 64.090 1.00 53.09 2029 ILE B CA 1
ATOM 2709 C C . ILE B 1 29 ? 14.590 54.116 62.615 1.00 51.87 2029 ILE B C 1
ATOM 2710 O O . ILE B 1 29 ? 13.959 53.524 61.739 1.00 52.35 2029 ILE B O 1
ATOM 2715 N N . ASN B 1 30 ? 15.559 54.985 62.347 1.00 55.22 2030 ASN B N 1
ATOM 2716 C CA . ASN B 1 30 ? 15.867 55.393 60.982 1.00 56.62 2030 ASN B CA 1
ATOM 2717 C C . ASN B 1 30 ? 16.663 54.332 60.229 1.00 57.50 2030 ASN B C 1
ATOM 2718 O O . ASN B 1 30 ? 16.822 54.410 59.011 1.00 53.34 2030 ASN B O 1
ATOM 2723 N N . TYR B 1 31 ? 17.160 53.341 60.962 1.00 55.31 2031 TYR B N 1
ATOM 2724 C CA . TYR B 1 31 ? 17.861 52.216 60.355 1.00 54.84 2031 TYR B CA 1
ATOM 2725 C C . TYR B 1 31 ? 16.880 51.186 59.806 1.00 53.80 2031 TYR B C 1
ATOM 2726 O O . TYR B 1 31 ? 17.282 50.190 59.205 1.00 64.60 2031 TYR B O 1
ATOM 2735 N N . TYR B 1 32 ? 15.591 51.433 60.017 1.00 54.62 2032 TYR B N 1
ATOM 2736 C CA . TYR B 1 32 ? 14.549 50.548 59.511 1.00 59.66 2032 TYR B CA 1
ATOM 2737 C C . TYR B 1 32 ? 14.669 50.360 58.002 1.00 64.46 2032 TYR B C 1
ATOM 2738 O O . TYR B 1 32 ? 14.493 49.255 57.488 1.00 73.22 2032 TYR B O 1
ATOM 2747 N N . ASP B 1 33 ? 14.970 51.446 57.298 1.00 64.28 2033 ASP B N 1
ATOM 2748 C CA . ASP B 1 33 ? 15.267 51.377 55.872 1.00 61.97 2033 ASP B CA 1
ATOM 2749 C C . ASP B 1 33 ? 16.358 50.352 55.585 1.00 51.97 2033 ASP B C 1
ATOM 2750 O O . ASP B 1 33 ? 16.133 49.376 54.869 1.00 47.53 2033 ASP B O 1
ATOM 2755 N N . LYS B 1 34 ? 17.540 50.579 56.147 1.00 54.13 2034 LYS B N 1
ATOM 2756 C CA . LYS B 1 34 ? 18.675 49.689 55.934 1.00 58.24 2034 LYS B CA 1
ATOM 2757 C C . LYS B 1 34 ? 18.347 48.264 56.367 1.00 55.79 2034 LYS B C 1
ATOM 2758 O O . LYS B 1 34 ? 18.899 47.301 55.835 1.00 52.29 2034 LYS B O 1
ATOM 2764 N N . PHE B 1 35 ? 17.445 48.138 57.334 1.00 58.30 2035 PHE B N 1
ATOM 2765 C CA . PHE B 1 35 ? 16.997 46.830 57.798 1.00 52.28 2035 PHE B CA 1
ATOM 2766 C C . PHE B 1 35 ? 16.163 46.124 56.735 1.00 45.12 2035 PHE B C 1
ATOM 2767 O O . PHE B 1 35 ? 16.254 44.908 56.567 1.00 52.67 2035 PHE B O 1
ATOM 2775 N N . LYS B 1 36 ? 15.350 46.895 56.019 1.00 43.09 2036 LYS B N 1
ATOM 2776 C CA . LYS B 1 36 ? 14.543 46.355 54.931 1.00 53.51 2036 LYS B CA 1
ATOM 2777 C C . LYS B 1 36 ? 15.422 45.833 53.799 1.00 54.16 2036 LYS B C 1
ATOM 2778 O O . LYS B 1 36 ? 15.205 44.734 53.288 1.00 63.37 2036 LYS B O 1
ATOM 2784 N N . VAL B 1 37 ? 16.414 46.628 53.412 1.00 56.98 2037 VAL B N 1
ATOM 2785 C CA . VAL B 1 37 ? 17.307 46.263 52.319 1.00 56.97 2037 VAL B CA 1
ATOM 2786 C C . VAL B 1 37 ? 17.971 44.914 52.577 1.00 51.90 2037 VAL B C 1
ATOM 2787 O O . VAL B 1 37 ? 18.189 44.132 51.652 1.00 65.27 2037 VAL B O 1
ATOM 2791 N N . ILE B 1 38 ? 18.289 44.649 53.840 1.00 51.58 2038 ILE B N 1
ATOM 2792 C CA . ILE B 1 38 ? 19.005 43.433 54.210 1.00 42.64 2038 ILE B CA 1
ATOM 2793 C C . ILE B 1 38 ? 18.087 42.216 54.161 1.00 46.51 2038 ILE B C 1
ATOM 2794 O O . ILE B 1 38 ? 18.544 41.091 53.960 1.00 68.42 2038 ILE B O 1
ATOM 2799 N N . VAL B 1 39 ? 16.792 42.450 54.345 1.00 46.15 2039 VAL B N 1
ATOM 2800 C CA . VAL B 1 39 ? 15.794 41.398 54.193 1.00 56.05 2039 VAL B CA 1
ATOM 2801 C C . VAL B 1 39 ? 15.526 41.100 52.722 1.00 51.73 2039 VAL B C 1
ATOM 2802 O O . VAL B 1 39 ? 15.407 39.941 52.325 1.00 48.67 2039 VAL B O 1
ATOM 2806 N N . TYR B 1 40 ? 15.432 42.154 51.918 1.00 48.36 2040 TYR B N 1
ATOM 2807 C CA . TYR B 1 40 ? 15.248 42.006 50.479 1.00 56.20 2040 TYR B CA 1
ATOM 2808 C C . TYR B 1 40 ? 16.379 41.193 49.859 1.00 51.95 2040 TYR B C 1
ATOM 2809 O O . TYR B 1 40 ? 16.168 40.444 48.905 1.00 71.36 2040 TYR B O 1
ATOM 2818 N N . ASN B 1 41 ? 17.580 41.346 50.406 1.00 49.74 2041 ASN B N 1
ATOM 2819 C CA . ASN B 1 41 ? 18.754 40.659 49.882 1.00 54.94 2041 ASN B CA 1
ATOM 2820 C C . ASN B 1 41 ? 18.852 39.222 50.384 1.00 65.44 2041 ASN B C 1
ATOM 2821 O O . ASN B 1 41 ? 19.463 38.369 49.740 1.00 69.00 2041 ASN B O 1
ATOM 2826 N N . VAL B 1 42 ? 18.245 38.960 51.537 1.00 60.02 2042 VAL B N 1
ATOM 2827 C CA . VAL B 1 42 ? 17.984 37.594 51.973 1.00 55.99 2042 VAL B CA 1
ATOM 2828 C C . VAL B 1 42 ? 16.985 36.902 51.052 1.00 58.08 2042 VAL B C 1
ATOM 2829 O O . VAL B 1 42 ? 16.859 35.678 51.064 1.00 63.46 2042 VAL B O 1
ATOM 2833 N N . LEU B 1 43 ? 16.276 37.695 50.255 1.00 61.48 2043 LEU B N 1
ATOM 2834 C CA . LEU B 1 43 ? 15.142 37.194 49.487 1.00 62.32 2043 LEU B CA 1
ATOM 2835 C C . LEU B 1 43 ? 15.501 37.036 48.013 1.00 73.51 2043 LEU B C 1
ATOM 2836 O O . LEU B 1 43 ? 14.660 37.232 47.135 1.00 78.61 2043 LEU B O 1
ATOM 2841 N N . LYS B 1 44 ? 16.754 36.681 47.749 1.00 83.67 2044 LYS B N 1
ATOM 2842 C CA . LYS B 1 44 ? 17.195 36.377 46.393 1.00 86.78 2044 LYS B CA 1
ATOM 2843 C C . LYS B 1 44 ? 17.203 34.873 46.139 1.00 90.15 2044 LYS B C 1
ATOM 2844 O O . LYS B 1 44 ? 18.230 34.213 46.298 1.00 94.03 2044 LYS B O 1
ATOM 2850 N N . LYS B 1 45 ? 16.052 34.338 45.745 1.00 88.18 2045 LYS B N 1
ATOM 2851 C CA . LYS B 1 45 ? 15.728 32.941 46.005 1.00 84.44 2045 LYS B CA 1
ATOM 2852 C C . LYS B 1 45 ? 16.209 32.043 44.869 1.00 89.02 2045 LYS B C 1
ATOM 2853 O O . LYS B 1 45 ? 16.906 31.055 45.098 1.00 87.26 2045 LYS B O 1
ATOM 2859 N N . LEU B 1 46 ? 15.832 32.395 43.644 1.00 94.21 2046 LEU B N 1
ATOM 2860 C CA . LEU B 1 46 ? 14.705 33.291 43.417 1.00 97.36 2046 LEU B CA 1
ATOM 2861 C C . LEU B 1 46 ? 13.586 32.587 42.656 1.00 96.43 2046 LEU B C 1
ATOM 2862 O O . LEU B 1 46 ? 13.697 31.408 42.320 1.00 80.49 2046 LEU B O 1
ATOM 2864 N N . PRO B 1 55 ? 7.157 39.379 43.889 1.00 56.76 2055 PRO B N 1
ATOM 2865 C CA . PRO B 1 55 ? 5.817 38.840 44.175 1.00 58.37 2055 PRO B CA 1
ATOM 2866 C C . PRO B 1 55 ? 5.762 38.270 45.589 1.00 54.44 2055 PRO B C 1
ATOM 2867 O O . PRO B 1 55 ? 4.995 38.704 46.445 1.00 44.64 2055 PRO B O 1
ATOM 2871 N N . VAL B 1 56 ? 6.601 37.275 45.864 1.00 56.31 2056 VAL B N 1
ATOM 2872 C CA . VAL B 1 56 ? 6.721 36.828 47.251 1.00 64.49 2056 VAL B CA 1
ATOM 2873 C C . VAL B 1 56 ? 7.475 37.925 48.012 1.00 68.10 2056 VAL B C 1
ATOM 2874 O O . VAL B 1 56 ? 7.071 38.338 49.095 1.00 54.90 2056 VAL B O 1
ATOM 2878 N N . ILE B 1 57 ? 8.566 38.370 47.394 1.00 68.75 2057 ILE B N 1
ATOM 2879 C CA . ILE B 1 57 ? 9.375 39.469 47.895 1.00 67.25 2057 ILE B CA 1
ATOM 2880 C C . ILE B 1 57 ? 8.498 40.626 48.348 1.00 62.70 2057 ILE B C 1
ATOM 2881 O O . ILE B 1 57 ? 8.592 41.077 49.484 1.00 54.36 2057 ILE B O 1
ATOM 2886 N N . GLU B 1 58 ? 7.641 41.113 47.458 1.00 60.73 2058 GLU B N 1
ATOM 2887 C CA . GLU B 1 58 ? 6.748 42.206 47.822 1.00 53.53 2058 GLU B CA 1
ATOM 2888 C C . GLU B 1 58 ? 5.687 41.759 48.818 1.00 52.19 2058 GLU B C 1
ATOM 2889 O O . GLU B 1 58 ? 5.080 42.575 49.506 1.00 57.34 2058 GLU B O 1
ATOM 2895 N N . TYR B 1 59 ? 5.456 40.449 48.903 1.00 50.34 2059 TYR B N 1
ATOM 2896 C CA . TYR B 1 59 ? 4.535 39.989 49.938 1.00 52.87 2059 TYR B CA 1
ATOM 2897 C C . TYR B 1 59 ? 5.143 40.237 51.315 1.00 47.39 2059 TYR B C 1
ATOM 2898 O O . TYR B 1 59 ? 4.542 40.865 52.180 1.00 43.06 2059 TYR B O 1
ATOM 2907 N N . TYR B 1 60 ? 6.354 39.729 51.478 1.00 35.21 2060 TYR B N 1
ATOM 2908 C CA . TYR B 1 60 ? 7.010 39.653 52.769 1.00 47.71 2060 TYR B CA 1
ATOM 2909 C C . TYR B 1 60 ? 7.654 40.960 53.179 1.00 48.16 2060 TYR B C 1
ATOM 2910 O O . TYR B 1 60 ? 7.892 41.188 54.365 1.00 52.48 2060 TYR B O 1
ATOM 2919 N N . LEU B 1 61 ? 7.927 41.837 52.223 1.00 51.92 2061 LEU B N 1
ATOM 2920 C CA . LEU B 1 61 ? 8.407 43.180 52.538 1.00 49.41 2061 LEU B CA 1
ATOM 2921 C C . LEU B 1 61 ? 7.273 43.973 53.189 1.00 46.10 2061 LEU B C 1
ATOM 2922 O O . LEU B 1 61 ? 7.516 44.734 54.121 1.00 45.41 2061 LEU B O 1
ATOM 2927 N N . ASN B 1 62 ? 6.049 43.771 52.707 1.00 41.53 2062 ASN B N 1
ATOM 2928 C CA . ASN B 1 62 ? 4.865 44.380 53.300 1.00 42.39 2062 ASN B CA 1
ATOM 2929 C C . ASN B 1 62 ? 4.468 43.689 54.605 1.00 50.27 2062 ASN B C 1
ATOM 2930 O O . ASN B 1 62 ? 3.953 44.377 55.498 1.00 56.95 2062 ASN B O 1
ATOM 2935 N N . CYS B 1 63 ? 4.690 42.389 54.769 1.00 46.91 2063 CYS B N 1
ATOM 2936 C CA . CYS B 1 63 ? 4.469 41.694 56.039 1.00 48.63 2063 CYS B CA 1
ATOM 2937 C C . CYS B 1 63 ? 5.206 42.429 57.162 1.00 44.92 2063 CYS B C 1
ATOM 2938 O O . CYS B 1 63 ? 4.663 42.801 58.191 1.00 33.45 2063 CYS B O 1
ATOM 2941 N N . ILE B 1 64 ? 6.490 42.652 56.940 1.00 45.73 2064 ILE B N 1
ATOM 2942 C CA . ILE B 1 64 ? 7.366 43.375 57.833 1.00 45.45 2064 ILE B CA 1
ATOM 2943 C C . ILE B 1 64 ? 6.964 44.833 58.000 1.00 55.19 2064 ILE B C 1
ATOM 2944 O O . ILE B 1 64 ? 7.035 45.346 59.119 1.00 57.12 2064 ILE B O 1
ATOM 2949 N N . ASP B 1 65 ? 6.554 45.522 56.933 1.00 57.12 2065 ASP B N 1
ATOM 2950 C CA . ASP B 1 65 ? 6.106 46.903 57.164 1.00 56.67 2065 ASP B CA 1
ATOM 2951 C C . ASP B 1 65 ? 4.833 46.888 58.007 1.00 53.45 2065 ASP B C 1
ATOM 2952 O O . ASP B 1 65 ? 4.629 47.672 58.941 1.00 56.84 2065 ASP B O 1
ATOM 2957 N N . TYR B 1 66 ? 3.948 45.959 57.660 1.00 42.15 2066 TYR B N 1
ATOM 2958 C CA . TYR B 1 66 ? 2.635 45.879 58.290 1.00 43.19 2066 TYR B CA 1
ATOM 2959 C C . TYR B 1 66 ? 2.754 45.537 59.771 1.00 45.03 2066 TYR B C 1
ATOM 2960 O O . TYR B 1 66 ? 1.979 46.023 60.595 1.00 46.87 2066 TYR B O 1
ATOM 2969 N N . ASN B 1 67 ? 3.730 44.698 60.103 1.00 47.87 2067 ASN B N 1
ATOM 2970 C CA . ASN B 1 67 ? 3.774 44.053 61.410 1.00 48.54 2067 ASN B CA 1
ATOM 2971 C C . ASN B 1 67 ? 4.958 44.527 62.246 1.00 53.39 2067 ASN B C 1
ATOM 2972 O O . ASN B 1 67 ? 4.872 44.610 63.471 1.00 54.65 2067 ASN B O 1
ATOM 2977 N N . VAL B 1 68 ? 6.064 44.836 61.576 1.00 48.49 2068 VAL B N 1
ATOM 2978 C CA . VAL B 1 68 ? 7.318 45.126 62.260 1.00 51.47 2068 VAL B CA 1
ATOM 2979 C C . VAL B 1 68 ? 7.576 46.627 62.326 1.00 53.00 2068 VAL B C 1
ATOM 2980 O O . VAL B 1 68 ? 8.107 47.133 63.315 1.00 49.18 2068 VAL B O 1
ATOM 2984 N N . LYS B 1 69 ? 7.196 47.335 61.267 1.00 53.50 2069 LYS B N 1
ATOM 2985 C CA . LYS B 1 69 ? 7.389 48.779 61.202 1.00 57.08 2069 LYS B CA 1
ATOM 2986 C C . LYS B 1 69 ? 6.446 49.505 62.155 1.00 56.36 2069 LYS B C 1
ATOM 2987 O O . LYS B 1 69 ? 6.715 50.631 62.573 1.00 63.25 2069 LYS B O 1
ATOM 2993 N N . LYS B 1 70 ? 5.339 48.852 62.496 1.00 60.49 2070 LYS B N 1
ATOM 2994 C CA . LYS B 1 70 ? 4.231 49.521 63.168 1.00 60.88 2070 LYS B CA 1
ATOM 2995 C C . LYS B 1 70 ? 4.308 49.333 64.679 1.00 60.30 2070 LYS B C 1
ATOM 2996 O O . LYS B 1 70 ? 4.257 48.209 65.178 1.00 71.75 2070 LYS B O 1
ATOM 3002 N N . GLY B 1 71 ? 4.431 50.441 65.403 1.00 63.58 2071 GLY B N 1
ATOM 3003 C CA . GLY B 1 71 ? 4.212 50.443 66.837 1.00 59.77 2071 GLY B CA 1
ATOM 3004 C C . GLY B 1 71 ? 5.307 51.172 67.590 1.00 55.61 2071 GLY B C 1
ATOM 3005 O O . GLY B 1 71 ? 5.985 52.037 67.036 1.00 52.27 2071 GLY B O 1
ATOM 3006 N N . LYS B 1 72 ? 5.480 50.820 68.860 1.00 57.50 2072 LYS B N 1
ATOM 3007 C CA . LYS B 1 72 ? 6.313 51.604 69.765 1.00 55.11 2072 LYS B CA 1
ATOM 3008 C C . LYS B 1 72 ? 7.766 51.146 69.714 1.00 44.57 2072 LYS B C 1
ATOM 3009 O O . LYS B 1 72 ? 8.684 51.937 69.930 1.00 50.79 2072 LYS B O 1
ATOM 3015 N N . HIS B 1 73 ? 7.967 49.864 69.427 1.00 45.62 2073 HIS B N 1
ATOM 3016 C CA . HIS B 1 73 ? 9.310 49.312 69.285 1.00 50.31 2073 HIS B CA 1
ATOM 3017 C C . HIS B 1 73 ? 10.039 49.285 70.623 1.00 52.05 2073 HIS B C 1
ATOM 3018 O O . HIS B 1 73 ? 11.255 49.468 70.682 1.00 38.89 2073 HIS B O 1
ATOM 3025 N N . ILE B 1 74 ? 9.289 49.056 71.696 1.00 54.14 2074 ILE B N 1
ATOM 3026 C CA . ILE B 1 74 ? 9.818 49.202 73.046 1.00 54.65 2074 ILE B CA 1
ATOM 3027 C C . ILE B 1 74 ? 10.925 48.190 73.318 1.00 44.87 2074 ILE B C 1
ATOM 3028 O O . ILE B 1 74 ? 11.846 48.454 74.091 1.00 54.73 2074 ILE B O 1
ATOM 3033 N N . ARG B 1 75 ? 10.830 47.030 72.677 1.00 42.58 2075 ARG B N 1
ATOM 3034 C CA . ARG B 1 75 ? 11.676 45.893 73.019 1.00 36.20 2075 ARG B CA 1
ATOM 3035 C C . ARG B 1 75 ? 12.994 45.937 72.253 1.00 43.26 2075 ARG B C 1
ATOM 3036 O O . ARG B 1 75 ? 14.026 45.483 72.748 1.00 44.52 2075 ARG B O 1
ATOM 3044 N N . GLY B 1 76 ? 12.953 46.487 71.044 1.00 52.48 2076 GLY B N 1
ATOM 3045 C CA . GLY B 1 76 ? 14.163 46.822 70.317 1.00 55.13 2076 GLY B CA 1
ATOM 3046 C C . GLY B 1 76 ? 14.803 48.103 70.814 1.00 54.88 2076 GLY B C 1
ATOM 3047 O O . GLY B 1 76 ? 16.018 48.276 70.724 1.00 38.39 2076 GLY B O 1
ATOM 3048 N N . LYS B 1 77 ? 13.980 49.003 71.342 1.00 55.94 2077 LYS B N 1
ATOM 3049 C CA . LYS B 1 77 ? 14.480 50.207 71.999 1.00 47.15 2077 LYS B CA 1
ATOM 3050 C C . LYS B 1 77 ? 15.370 49.845 73.180 1.00 49.07 2077 LYS B C 1
ATOM 3051 O O . LYS B 1 77 ? 16.459 50.390 73.347 1.00 50.65 2077 LYS B O 1
ATOM 3057 N N . ILE B 1 78 ? 14.886 48.900 73.968 1.00 53.37 2078 ILE B N 1
ATOM 3058 C CA . ILE B 1 78 ? 15.585 48.332 75.109 1.00 55.25 2078 ILE B CA 1
ATOM 3059 C C . ILE B 1 78 ? 16.892 47.640 74.765 1.00 52.78 2078 ILE B C 1
ATOM 3060 O O . ILE B 1 78 ? 17.821 47.657 75.582 1.00 49.57 2078 ILE B O 1
ATOM 3065 N N . LEU B 1 79 ? 16.966 47.042 73.580 1.00 52.76 2079 LEU B N 1
ATOM 3066 C CA . LEU B 1 79 ? 18.172 46.346 73.148 1.00 49.91 2079 LEU B CA 1
ATOM 3067 C C . LEU B 1 79 ? 19.334 47.317 72.963 1.00 44.66 2079 LEU B C 1
ATOM 3068 O O . LEU B 1 79 ? 20.467 47.023 73.343 1.00 52.13 2079 LEU B O 1
ATOM 3073 N N . VAL B 1 80 ? 19.043 48.474 72.377 1.00 47.25 2080 VAL B N 1
ATOM 3074 C CA . VAL B 1 80 ? 20.057 49.500 72.164 1.00 51.10 2080 VAL B CA 1
ATOM 3075 C C . VAL B 1 80 ? 20.434 50.184 73.473 1.00 59.32 2080 VAL B C 1
ATOM 3076 O O . VAL B 1 80 ? 21.607 50.237 73.842 1.00 70.09 2080 VAL B O 1
ATOM 3080 N N . LEU B 1 81 ? 19.431 50.706 74.172 1.00 60.52 2081 LEU B N 1
ATOM 3081 C CA . LEU B 1 81 ? 19.650 51.355 75.459 1.00 58.42 2081 LEU B CA 1
ATOM 3082 C C . LEU B 1 81 ? 20.689 50.604 76.285 1.00 52.54 2081 LEU B C 1
ATOM 3083 O O . LEU B 1 81 ? 21.748 51.143 76.607 1.00 65.11 2081 LEU B O 1
ATOM 3088 N N . ILE B 1 82 ? 20.379 49.358 76.626 1.00 51.57 2082 ILE B N 1
ATOM 3089 C CA . ILE B 1 82 ? 21.318 48.502 77.341 1.00 46.55 2082 ILE B CA 1
ATOM 3090 C C . ILE B 1 82 ? 22.646 48.399 76.599 1.00 52.23 2082 ILE B C 1
ATOM 3091 O O . ILE B 1 82 ? 23.7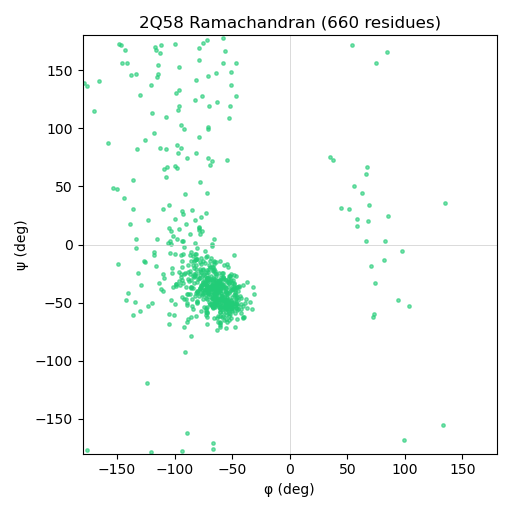03 48.258 77.213 1.00 71.40 2082 ILE B O 1
ATOM 3096 N N . SER B 1 83 ? 22.584 48.471 75.273 1.00 55.37 2083 SER B N 1
ATOM 3097 C CA . SER B 1 83 ? 23.759 48.256 74.438 1.00 62.60 2083 SER B CA 1
ATOM 3098 C C . SER B 1 83 ? 24.551 49.546 74.259 1.00 68.14 2083 SER B C 1
ATOM 3099 O O . SER B 1 83 ? 25.483 49.608 73.456 1.00 64.60 2083 SER B O 1
ATOM 3102 N N . SER B 1 84 ? 24.174 50.576 75.010 1.00 67.74 2084 SER B N 1
ATOM 3103 C CA . SER B 1 84 ? 24.640 51.931 74.742 1.00 70.89 2084 SER B CA 1
ATOM 3104 C C . SER B 1 84 ? 25.914 52.240 75.522 1.00 84.32 2084 SER B C 1
ATOM 3105 O O . SER B 1 84 ? 27.020 51.961 75.059 1.00 96.17 2084 SER B O 1
ATOM 3107 N N . LEU B 1 85 ? 25.751 52.819 76.707 1.00 96.14 2085 LEU B N 1
ATOM 3108 C CA . LEU B 1 85 ? 26.867 53.013 77.625 1.00 101.00 2085 LEU B CA 1
ATOM 3109 C C . LEU B 1 85 ? 27.586 51.697 77.903 1.00 100.07 2085 LEU B C 1
ATOM 3110 O O . LEU B 1 85 ? 28.807 51.606 77.771 1.00 109.29 2085 LEU B O 1
ATOM 3113 N N . ALA B 1 88 ? 31.248 48.828 73.697 1.00 151.12 2088 ALA B N 1
ATOM 3114 C CA . ALA B 1 88 ? 32.492 49.423 73.226 1.00 154.04 2088 ALA B CA 1
ATOM 3115 C C . ALA B 1 88 ? 32.264 50.260 71.972 1.00 154.61 2088 ALA B C 1
ATOM 3116 O O . ALA B 1 88 ? 32.179 49.727 70.865 1.00 151.47 2088 ALA B O 1
ATOM 3118 N N . TYR B 1 89 ? 32.165 51.573 72.152 1.00 155.78 2089 TYR B N 1
ATOM 3119 C CA . TYR B 1 89 ? 32.063 52.495 71.028 1.00 156.51 2089 TYR B CA 1
ATOM 3120 C C . TYR B 1 89 ? 33.371 52.562 70.247 1.00 156.45 2089 TYR B C 1
ATOM 3121 O O . TYR B 1 89 ? 34.062 53.580 70.260 1.00 157.91 2089 TYR B O 1
ATOM 3123 N N . SER B 1 90 ? 33.705 51.469 69.568 1.00 154.84 2090 SER B N 1
ATOM 3124 C CA . SER B 1 90 ? 34.967 51.373 68.843 1.00 151.62 2090 SER B CA 1
ATOM 3125 C C . SER B 1 90 ? 34.742 50.922 67.404 1.00 149.43 2090 SER B C 1
ATOM 3126 O O . SER B 1 90 ? 35.438 51.363 66.489 1.00 157.91 2090 SER B O 1
ATOM 3129 N N . ASN B 1 91 ? 33.766 50.058 67.223 1.00 139.33 2091 ASN B N 1
ATOM 3130 C CA . ASN B 1 91 ? 33.496 49.490 65.908 1.00 130.23 2091 ASN B CA 1
ATOM 3131 C C . ASN B 1 91 ? 32.168 49.972 65.333 1.00 121.21 2091 ASN B C 1
ATOM 3132 O O . ASN B 1 91 ? 31.381 50.622 66.022 1.00 114.86 2091 ASN B O 1
ATOM 3137 N N . ILE B 1 92 ? 31.926 49.632 64.055 1.00 114.67 2092 ILE B N 1
ATOM 3138 C CA . ILE B 1 92 ? 30.646 49.926 63.421 1.00 105.48 2092 ILE B CA 1
ATOM 3139 C C . ILE B 1 92 ? 29.692 48.741 63.528 1.00 97.63 2092 ILE B C 1
ATOM 3140 O O . ILE B 1 92 ? 28.832 48.545 62.670 1.00 103.40 2092 ILE B O 1
ATOM 3145 N N . LYS B 1 93 ? 29.851 47.954 64.587 1.00 80.40 2093 LYS B N 1
ATOM 3146 C CA . LYS B 1 93 ? 28.813 47.019 65.010 1.00 74.21 2093 LYS B CA 1
ATOM 3147 C C . LYS B 1 93 ? 27.663 47.810 65.633 1.00 71.04 2093 LYS B C 1
ATOM 3148 O O . LYS B 1 93 ? 26.918 47.322 66.478 1.00 75.09 2093 LYS B O 1
ATOM 3154 N N . ARG B 1 94 ? 27.524 49.056 65.191 1.00 65.74 2094 ARG B N 1
ATOM 3155 C CA . ARG B 1 94 ? 26.468 49.933 65.682 1.00 65.78 2094 ARG B CA 1
ATOM 3156 C C . ARG B 1 94 ? 25.245 49.899 64.770 1.00 56.41 2094 ARG B C 1
ATOM 3157 O O . ARG B 1 94 ? 24.110 50.001 65.236 1.00 51.01 2094 ARG B O 1
ATOM 3165 N N . ASP B 1 95 ? 25.482 49.754 63.470 1.00 58.08 2095 ASP B N 1
ATOM 3166 C CA . ASP B 1 95 ? 24.476 49.167 62.561 1.00 55.17 2095 ASP B CA 1
ATOM 3167 C C . ASP B 1 95 ? 24.060 47.783 63.081 1.00 56.80 2095 ASP B C 1
ATOM 3168 O O . ASP B 1 95 ? 22.881 47.571 63.392 1.00 68.50 2095 ASP B O 1
ATOM 3173 N N . SER B 1 96 ? 25.040 46.890 63.171 1.00 57.93 2096 SER B N 1
ATOM 3174 C CA . SER B 1 96 ? 24.819 45.500 63.555 1.00 55.32 2096 SER B CA 1
ATOM 3175 C C . SER B 1 96 ? 23.830 45.407 64.715 1.00 57.22 2096 SER B C 1
ATOM 3176 O O . SER B 1 96 ? 22.845 44.677 64.688 1.00 59.27 2096 SER B O 1
ATOM 3179 N N . ILE B 1 97 ? 24.124 46.189 65.750 1.00 58.12 2097 ILE B N 1
ATOM 3180 C CA . ILE B 1 97 ? 23.247 46.272 66.904 1.00 50.33 2097 ILE B CA 1
ATOM 3181 C C . ILE B 1 97 ? 21.833 46.603 66.447 1.00 43.87 2097 ILE B C 1
ATOM 3182 O O . ILE B 1 97 ? 20.865 45.945 66.825 1.00 57.33 2097 ILE B O 1
ATOM 3187 N N . TYR B 1 98 ? 21.740 47.648 65.628 1.00 40.41 2098 TYR B N 1
ATOM 3188 C CA . TYR B 1 98 ? 20.426 48.139 65.225 1.00 44.51 2098 TYR B CA 1
ATOM 3189 C C . TYR B 1 98 ? 19.578 47.034 64.604 1.00 44.93 2098 TYR B C 1
ATOM 3190 O O . TYR B 1 98 ? 18.446 46.754 65.014 1.00 58.76 2098 TYR B O 1
ATOM 3199 N N . LEU B 1 99 ? 20.132 46.382 63.599 1.00 44.16 2099 LEU B N 1
ATOM 3200 C CA . LEU B 1 99 ? 19.502 45.253 62.922 1.00 39.84 2099 LEU B CA 1
ATOM 3201 C C . LEU B 1 99 ? 19.026 44.222 63.934 1.00 49.52 2099 LEU B C 1
ATOM 3202 O O . LEU B 1 99 ? 17.972 43.605 63.760 1.00 69.43 2099 LEU B O 1
ATOM 3207 N N . LEU B 1 100 ? 19.810 44.038 65.001 1.00 56.81 2100 LEU B N 1
ATOM 3208 C CA . LEU B 1 100 ? 19.423 43.082 66.037 1.00 58.45 2100 LEU B CA 1
ATOM 3209 C C . LEU B 1 100 ? 18.143 43.613 66.683 1.00 48.11 2100 LEU B C 1
ATOM 3210 O O . LEU B 1 100 ? 17.190 42.874 66.894 1.00 48.97 2100 LEU B O 1
ATOM 3215 N N . GLY B 1 101 ? 18.194 44.914 66.949 1.00 41.96 2101 GLY B N 1
ATOM 3216 C CA . GLY B 1 101 ? 17.049 45.617 67.496 1.00 50.18 2101 GLY B CA 1
ATOM 3217 C C . GLY B 1 101 ? 15.815 45.299 66.654 1.00 56.77 2101 GLY B C 1
ATOM 3218 O O . GLY B 1 101 ? 14.797 44.895 67.220 1.00 59.13 2101 GLY B O 1
ATOM 3219 N N . TRP B 1 102 ? 15.947 45.449 65.345 1.00 54.51 2102 TRP B N 1
ATOM 3220 C CA . TRP B 1 102 ? 14.872 45.202 64.413 1.00 45.67 2102 TRP B CA 1
ATOM 3221 C C . TRP B 1 102 ? 14.572 43.721 64.257 1.00 39.89 2102 TRP B C 1
ATOM 3222 O O . TRP B 1 102 ? 13.467 43.352 63.897 1.00 52.49 2102 TRP B O 1
ATOM 3233 N N . VAL B 1 103 ? 15.552 42.875 64.547 1.00 47.84 2103 VAL B N 1
ATOM 3234 C CA . VAL B 1 103 ? 15.288 41.444 64.685 1.00 51.93 2103 VAL B CA 1
ATOM 3235 C C . VAL B 1 103 ? 14.426 41.181 65.914 1.00 58.89 2103 VAL B C 1
ATOM 3236 O O . VAL B 1 103 ? 13.575 40.291 65.928 1.00 67.05 2103 VAL B O 1
ATOM 3240 N N . VAL B 1 104 ? 14.652 41.982 66.955 1.00 61.22 2104 VAL B N 1
ATOM 3241 C CA . VAL B 1 104 ? 13.883 41.857 68.193 1.00 55.78 2104 VAL B CA 1
ATOM 3242 C C . VAL B 1 104 ? 12.467 42.374 67.973 1.00 42.09 2104 VAL B C 1
ATOM 3243 O O . VAL B 1 104 ? 11.511 41.857 68.543 1.00 35.63 2104 VAL B O 1
ATOM 3247 N N . GLU B 1 105 ? 12.342 43.401 67.139 1.00 32.44 2105 GLU B N 1
ATOM 3248 C CA . GLU B 1 105 ? 11.035 43.911 66.741 1.00 38.31 2105 GLU B CA 1
ATOM 3249 C C . GLU B 1 105 ? 10.256 42.868 65.946 1.00 44.83 2105 GLU B C 1
ATOM 3250 O O . GLU B 1 105 ? 9.029 42.806 66.022 1.00 43.95 2105 GLU B O 1
ATOM 3256 N N . ALA B 1 106 ? 10.977 42.051 65.185 1.00 44.23 2106 ALA B N 1
ATOM 3257 C CA . ALA B 1 106 ? 10.355 41.009 64.378 1.00 41.95 2106 ALA B CA 1
ATOM 3258 C C . ALA B 1 106 ? 9.839 39.869 65.250 1.00 32.31 2106 ALA B C 1
ATOM 3259 O O . ALA B 1 106 ? 8.790 39.288 64.972 1.00 42.46 2106 ALA B O 1
ATOM 3261 N N . ILE B 1 107 ? 10.583 39.555 66.305 1.00 40.06 2107 ILE B N 1
ATOM 3262 C CA . ILE B 1 107 ? 10.239 38.441 67.181 1.00 39.31 2107 ILE B CA 1
ATOM 3263 C C . ILE B 1 107 ? 8.968 38.733 67.971 1.00 38.83 2107 ILE B C 1
ATOM 3264 O O . ILE B 1 107 ? 8.158 37.839 68.214 1.00 40.15 2107 ILE B O 1
ATOM 3269 N N . GLN B 1 108 ? 8.805 39.991 68.368 1.00 46.61 2108 GLN B N 1
ATOM 3270 C CA . GLN B 1 108 ? 7.612 40.425 69.081 1.00 45.33 2108 GLN B CA 1
ATOM 3271 C C . GLN B 1 108 ? 6.399 40.455 68.159 1.00 50.46 2108 GLN B C 1
ATOM 3272 O O . GLN B 1 108 ? 5.281 40.157 68.581 1.00 55.52 2108 GLN B O 1
ATOM 3278 N N . ALA B 1 109 ? 6.622 40.817 66.899 1.00 52.26 2109 ALA B N 1
ATOM 3279 C CA . ALA B 1 109 ? 5.537 40.877 65.928 1.00 43.55 2109 ALA B CA 1
ATOM 3280 C C . ALA B 1 109 ? 5.065 39.480 65.540 1.00 42.26 2109 ALA B C 1
ATOM 3281 O O . ALA B 1 109 ? 3.892 39.275 65.227 1.00 45.18 2109 ALA B O 1
ATOM 3283 N N . LEU B 1 110 ? 5.985 38.522 65.564 1.00 43.37 2110 LEU B N 1
ATOM 3284 C CA . LEU B 1 110 ? 5.685 37.161 65.137 1.00 42.41 2110 LEU B CA 1
ATOM 3285 C C . LEU B 1 110 ? 5.223 36.303 66.310 1.00 49.26 2110 LEU B C 1
ATOM 3286 O O . LEU B 1 110 ? 4.513 35.314 66.127 1.00 39.58 2110 LEU B O 1
ATOM 3291 N N . ILE B 1 111 ? 5.630 36.689 67.515 1.00 44.94 2111 ILE B N 1
ATOM 3292 C CA . ILE B 1 111 ? 4.924 36.289 68.727 1.00 42.30 2111 ILE B CA 1
ATOM 3293 C C . ILE B 1 111 ? 3.460 36.715 68.679 1.00 46.56 2111 ILE B C 1
ATOM 3294 O O . ILE B 1 111 ? 2.564 35.924 68.972 1.00 51.69 2111 ILE B O 1
ATOM 3299 N N . LEU B 1 112 ? 3.226 37.969 68.307 1.00 47.30 2112 LEU B N 1
ATOM 3300 C CA . LEU B 1 112 ? 1.975 38.643 68.631 1.00 43.46 2112 LEU B CA 1
ATOM 3301 C C . LEU B 1 112 ? 0.887 38.302 67.618 1.00 41.70 2112 LEU B C 1
ATOM 3302 O O . LEU B 1 112 ? -0.303 38.362 67.927 1.00 53.58 2112 LEU B O 1
ATOM 3307 N N . ILE B 1 113 ? 1.303 37.945 66.407 1.00 37.87 2113 ILE B N 1
ATOM 3308 C CA . ILE B 1 113 ? 0.376 37.477 65.385 1.00 37.90 2113 ILE B CA 1
ATOM 3309 C C . ILE B 1 113 ? -0.140 36.079 65.707 1.00 34.29 2113 ILE B C 1
ATOM 3310 O O . ILE B 1 113 ? -1.322 35.786 65.529 1.00 44.25 2113 ILE B O 1
ATOM 3315 N N . ALA B 1 114 ? 0.755 35.218 66.181 1.00 41.39 2114 ALA B N 1
ATOM 3316 C CA . ALA B 1 114 ? 0.354 34.003 66.880 1.00 36.91 2114 ALA B CA 1
ATOM 3317 C C . ALA B 1 114 ? -0.718 34.295 67.924 1.00 37.09 2114 ALA B C 1
ATOM 3318 O O . ALA B 1 114 ? -1.756 33.635 67.963 1.00 37.90 2114 ALA B O 1
ATOM 3320 N N . ASP B 1 115 ? -0.460 35.289 68.767 1.00 43.15 2115 ASP B N 1
ATOM 3321 C CA . ASP B 1 115 ? -1.317 35.562 69.915 1.00 49.89 2115 ASP B CA 1
ATOM 3322 C C . ASP B 1 115 ? -2.727 35.940 69.474 1.00 44.72 2115 ASP B C 1
ATOM 3323 O O . ASP B 1 115 ? -3.710 35.545 70.100 1.00 63.29 2115 ASP B O 1
ATOM 3328 N N . ASP B 1 116 ? -2.817 36.706 68.392 1.00 42.57 2116 ASP B N 1
ATOM 3329 C CA . ASP B 1 116 ? -4.072 37.339 68.004 1.00 36.80 2116 ASP B CA 1
ATOM 3330 C C . ASP B 1 116 ? -5.036 36.326 67.395 1.00 33.44 2116 ASP B C 1
ATOM 3331 O O . ASP B 1 116 ? -6.251 36.435 67.561 1.00 42.68 2116 ASP B O 1
ATOM 3336 N N . ILE B 1 117 ? -4.486 35.343 66.691 1.00 51.87 2117 ILE B N 1
ATOM 3337 C CA . ILE B 1 117 ? -5.253 34.173 66.279 1.00 50.54 2117 ILE B CA 1
ATOM 3338 C C . ILE B 1 117 ? -5.794 33.415 67.487 1.00 47.77 2117 ILE B C 1
ATOM 3339 O O . ILE B 1 117 ? -7.006 33.286 67.658 1.00 51.34 2117 ILE B O 1
ATOM 3344 N N . MET B 1 118 ? -4.888 32.917 68.321 1.00 50.49 2118 MET B N 1
ATOM 3345 C CA . MET B 1 118 ? -5.271 32.170 69.507 1.00 48.46 2118 MET B CA 1
ATOM 3346 C C . MET B 1 118 ? -6.308 32.903 70.356 1.00 48.73 2118 MET B C 1
ATOM 3347 O O . MET B 1 118 ? -7.114 32.261 71.028 1.00 53.95 2118 MET B O 1
ATOM 3352 N N . ASP B 1 119 ? -6.283 34.231 70.332 1.00 40.52 2119 ASP B N 1
ATOM 3353 C CA . ASP B 1 119 ? -7.184 35.053 71.121 1.00 38.29 2119 ASP B CA 1
ATOM 3354 C C . ASP B 1 119 ? -8.308 35.723 70.345 1.00 46.58 2119 ASP B C 1
ATOM 3355 O O . ASP B 1 119 ? -9.104 36.460 70.939 1.00 49.24 2119 ASP B O 1
ATOM 3360 N N . SER B 1 120 ? -8.424 35.515 69.034 1.00 52.64 2120 SER B N 1
ATOM 3361 C CA . SER B 1 120 ? -9.425 36.238 68.263 1.00 41.98 2120 SER B CA 1
ATOM 3362 C C . SER B 1 120 ? -9.160 37.736 68.292 1.00 43.32 2120 SER B C 1
ATOM 3363 O O . SER B 1 120 ? -10.096 38.516 68.483 1.00 62.91 2120 SER B O 1
ATOM 3366 N N . GLY B 1 121 ? -7.912 38.157 68.113 1.00 47.09 2121 GLY B N 1
ATOM 3367 C CA . GLY B 1 121 ? -7.621 39.593 68.102 1.00 42.40 2121 GLY B CA 1
ATOM 3368 C C . GLY B 1 121 ? -8.312 40.250 66.921 1.00 42.56 2121 GLY B C 1
ATOM 3369 O O . GLY B 1 121 ? -8.477 39.616 65.878 1.00 55.54 2121 GLY B O 1
ATOM 3370 N N . LYS B 1 122 ? -8.739 41.497 67.049 1.00 51.72 2122 LYS B N 1
ATOM 3371 C CA . LYS B 1 122 ? -9.399 42.198 65.953 1.00 47.46 2122 LYS B CA 1
ATOM 3372 C C . LYS B 1 122 ? -8.433 43.215 65.343 1.00 48.30 2122 LYS B C 1
ATOM 3373 O O . LYS B 1 122 ? -8.079 43.172 64.171 1.00 49.73 2122 LYS B O 1
ATOM 3379 N N . PHE B 1 123 ? -8.042 44.103 66.240 1.00 46.41 2123 PHE B N 1
ATOM 3380 C CA . PHE B 1 123 ? -7.087 45.163 66.041 1.00 42.32 2123 PHE B CA 1
ATOM 3381 C C . PHE B 1 123 ? -5.904 45.014 67.001 1.00 48.34 2123 PHE B C 1
ATOM 3382 O O . PHE B 1 123 ? -6.125 44.660 68.156 1.00 60.88 2123 PHE B O 1
ATOM 3390 N N . ARG B 1 124 ? -4.709 45.232 66.480 1.00 47.06 2124 ARG B N 1
ATOM 3391 C CA . ARG B 1 124 ? -3.490 45.524 67.202 1.00 45.01 2124 ARG B CA 1
ATOM 3392 C C . ARG B 1 124 ? -2.791 46.705 66.528 1.00 59.05 2124 ARG B C 1
ATOM 3393 O O . ARG B 1 124 ? -2.816 46.840 65.302 1.00 60.56 2124 ARG B O 1
ATOM 3401 N N . ARG B 1 125 ? -2.112 47.540 67.312 1.00 63.02 2125 ARG B N 1
ATOM 3402 C CA . ARG B 1 125 ? -1.448 48.753 66.823 1.00 68.16 2125 ARG B CA 1
ATOM 3403 C C . ARG B 1 125 ? -2.328 49.702 65.983 1.00 68.75 2125 ARG B C 1
ATOM 3404 O O . ARG B 1 125 ? -1.827 50.379 65.091 1.00 92.98 2125 ARG B O 1
ATOM 3412 N N . GLY B 1 126 ? -3.629 49.728 66.267 1.00 57.94 2126 GLY B N 1
ATOM 3413 C CA . GLY B 1 126 ? -4.567 50.562 65.552 1.00 44.72 2126 GLY B CA 1
ATOM 3414 C C . GLY B 1 126 ? -5.047 49.959 64.251 1.00 44.95 2126 GLY B C 1
ATOM 3415 O O . GLY B 1 126 ? -5.806 50.589 63.519 1.00 63.75 2126 GLY B O 1
ATOM 3416 N N . ALA B 1 127 ? -4.614 48.742 63.947 1.00 50.89 2127 ALA B N 1
ATOM 3417 C CA . ALA B 1 127 ? -4.843 48.157 62.634 1.00 47.77 2127 ALA B CA 1
ATOM 3418 C C . ALA B 1 127 ? -5.244 46.693 62.709 1.00 55.54 2127 ALA B C 1
ATOM 3419 O O . ALA B 1 127 ? -4.798 45.940 63.566 1.00 50.73 2127 ALA B O 1
ATOM 3421 N N . PRO B 1 128 ? -6.099 46.312 61.767 1.00 67.93 2128 PRO B N 1
ATOM 3422 C CA . PRO B 1 128 ? -6.623 44.947 61.678 1.00 70.95 2128 PRO B CA 1
ATOM 3423 C C . PRO B 1 128 ? -5.513 43.907 61.814 1.00 71.78 2128 PRO B C 1
ATOM 3424 O O . PRO B 1 128 ? -4.507 43.993 61.103 1.00 83.18 2128 PRO B O 1
ATOM 3428 N N . CYS B 1 129 ? -5.704 42.963 62.731 1.00 68.22 2129 CYS B N 1
ATOM 3429 C CA . CYS B 1 129 ? -4.734 41.883 62.896 1.00 66.12 2129 CYS B CA 1
ATOM 3430 C C . CYS B 1 129 ? -4.443 41.238 61.538 1.00 67.71 2129 CYS B C 1
ATOM 3431 O O . CYS B 1 129 ? -5.311 41.212 60.662 1.00 88.58 2129 CYS B O 1
ATOM 3434 N N . TRP B 1 130 ? -3.228 40.752 61.376 1.00 53.97 2130 TRP B N 1
ATOM 3435 C CA . TRP B 1 130 ? -2.700 40.171 60.158 1.00 51.78 2130 TRP B CA 1
ATOM 3436 C C . TRP B 1 130 ? -3.477 38.957 59.664 1.00 60.06 2130 TRP B C 1
ATOM 3437 O O . TRP B 1 130 ? -3.721 38.804 58.458 1.00 54.71 2130 TRP B O 1
ATOM 3448 N N . TYR B 1 131 ? -3.869 38.075 60.582 1.00 57.80 2131 TYR B N 1
ATOM 3449 C CA . TYR B 1 131 ? -4.624 36.886 60.195 1.00 46.06 2131 TYR B CA 1
ATOM 3450 C C . TYR B 1 131 ? -5.987 37.292 59.650 1.00 48.26 2131 TYR B C 1
ATOM 3451 O O . TYR B 1 131 ? -6.638 36.551 58.932 1.00 56.72 2131 TYR B O 1
ATOM 3460 N N . ILE B 1 132 ? -6.408 38.488 60.019 1.00 50.52 2132 ILE B N 1
ATOM 3461 C CA . ILE B 1 132 ? -7.649 39.059 59.516 1.00 59.73 2132 ILE B CA 1
ATOM 3462 C C . ILE B 1 132 ? -7.431 39.650 58.139 1.00 62.48 2132 ILE B C 1
ATOM 3463 O O . ILE B 1 132 ? -8.143 39.377 57.168 1.00 51.84 2132 ILE B O 1
ATOM 3468 N N . VAL B 1 133 ? -6.414 40.494 57.940 1.00 61.97 2133 VAL B N 1
ATOM 3469 C CA . VAL B 1 133 ? -6.247 41.028 56.589 1.00 54.84 2133 VAL B CA 1
ATOM 3470 C C . VAL B 1 133 ? -5.728 39.956 55.642 1.00 62.83 2133 VAL B C 1
ATOM 3471 O O . VAL B 1 133 ? -5.887 40.051 54.416 1.00 69.86 2133 VAL B O 1
ATOM 3475 N N . HIS B 1 134 ? -5.104 38.930 56.211 1.00 63.64 2134 HIS B N 1
ATOM 3476 C CA . HIS B 1 134 ? -4.448 37.897 55.417 1.00 58.45 2134 HIS B CA 1
ATOM 3477 C C . HIS B 1 134 ? -4.755 36.506 55.962 1.00 55.27 2134 HIS B C 1
ATOM 3478 O O . HIS B 1 134 ? -3.940 35.590 55.847 1.00 77.27 2134 HIS B O 1
ATOM 3485 N N . GLY B 1 135 ? -5.935 36.354 56.554 1.00 42.63 2135 GLY B N 1
ATOM 3486 C CA . GLY B 1 135 ? -6.468 35.042 56.866 1.00 39.27 2135 GLY B CA 1
ATOM 3487 C C . GLY B 1 135 ? -5.503 34.201 57.678 1.00 45.93 2135 GLY B C 1
ATOM 3488 O O . GLY B 1 135 ? -4.347 34.578 57.872 1.00 53.70 2135 GLY B O 1
ATOM 3489 N N . GLN B 1 136 ? -5.980 33.056 58.155 1.00 52.89 2136 GLN B N 1
ATOM 3490 C CA . GLN B 1 136 ? -5.284 32.311 59.198 1.00 50.02 2136 GLN B CA 1
ATOM 3491 C C . GLN B 1 136 ? -4.103 31.533 58.626 1.00 46.22 2136 GLN B C 1
ATOM 3492 O O . GLN B 1 136 ? -3.047 31.442 59.251 1.00 50.87 2136 GLN B O 1
ATOM 3498 N N . SER B 1 137 ? -4.290 30.974 57.435 1.00 48.10 2137 SER B N 1
ATOM 3499 C CA . SER B 1 137 ? -3.288 30.104 56.832 1.00 45.08 2137 SER B CA 1
ATOM 3500 C C . SER B 1 137 ? -1.984 30.854 56.584 1.00 35.99 2137 SER B C 1
ATOM 3501 O O . SER B 1 137 ? -0.897 30.303 56.759 1.00 47.10 2137 SER B O 1
ATOM 3504 N N . ASN B 1 138 ? -2.100 32.114 56.176 1.00 40.52 2138 ASN B N 1
ATOM 3505 C CA . ASN B 1 138 ? -0.932 32.927 55.861 1.00 42.76 2138 ASN B CA 1
ATOM 3506 C C . ASN B 1 138 ? -0.275 33.502 57.111 1.00 43.56 2138 ASN B C 1
ATOM 3507 O O . ASN B 1 138 ? 0.938 33.395 57.293 1.00 53.70 2138 ASN B O 1
ATOM 3512 N N . ALA B 1 139 ? -1.084 34.112 57.971 1.00 45.80 2139 ALA B N 1
ATOM 3513 C CA . ALA B 1 139 ? -0.616 34.564 59.276 1.00 39.15 2139 ALA B CA 1
ATOM 3514 C C . ALA B 1 139 ? 0.173 33.471 59.988 1.00 37.47 2139 ALA B C 1
ATOM 3515 O O . ALA B 1 139 ? 1.215 33.734 60.588 1.00 41.13 2139 ALA B O 1
ATOM 3517 N N . ILE B 1 140 ? -0.330 32.243 59.917 1.00 45.47 2140 ILE B N 1
ATOM 3518 C CA . ILE B 1 140 ? 0.370 31.094 60.478 1.00 44.01 2140 ILE B CA 1
ATOM 3519 C C . ILE B 1 140 ? 1.680 30.833 59.742 1.00 43.74 2140 ILE B C 1
ATOM 3520 O O . ILE B 1 140 ? 2.731 30.671 60.363 1.00 56.07 2140 ILE B O 1
ATOM 3525 N N . ASN B 1 141 ? 1.611 30.795 58.415 1.00 43.67 2141 ASN B N 1
ATOM 3526 C CA . ASN B 1 141 ? 2.799 30.610 57.591 1.00 35.49 2141 ASN B CA 1
ATOM 3527 C C . ASN B 1 141 ? 3.813 31.733 57.782 1.00 26.66 2141 ASN B C 1
ATOM 3528 O O . ASN B 1 141 ? 5.006 31.482 57.953 1.00 46.82 2141 ASN B O 1
ATOM 3533 N N . ASP B 1 142 ? 3.331 32.971 57.752 1.00 39.25 2142 ASP B N 1
ATOM 3534 C CA . ASP B 1 142 ? 4.210 34.146 57.868 1.00 40.72 2142 ASP B CA 1
ATOM 3535 C C . ASP B 1 142 ? 4.832 34.199 59.247 1.00 45.59 2142 ASP B C 1
ATOM 3536 O O . ASP B 1 142 ? 5.860 34.843 59.472 1.00 52.63 2142 ASP B O 1
ATOM 3541 N N . ILE B 1 143 ? 4.260 33.503 60.236 1.00 54.31 2143 ILE B N 1
ATOM 3542 C CA . ILE B 1 143 ? 4.911 33.503 61.550 1.00 45.37 2143 ILE B CA 1
ATOM 3543 C C . ILE B 1 143 ? 6.270 32.832 61.380 1.00 32.78 2143 ILE B C 1
ATOM 3544 O O . ILE B 1 143 ? 7.264 33.310 61.912 1.00 37.61 2143 ILE B O 1
ATOM 3549 N N . PHE B 1 144 ? 6.267 31.734 60.630 1.00 37.73 2144 PHE B N 1
ATOM 3550 C CA . PHE B 1 144 ? 7.451 30.961 60.279 1.00 37.47 2144 PHE B CA 1
ATOM 3551 C C . PHE B 1 144 ? 8.431 31.778 59.457 1.00 36.73 2144 PHE B C 1
ATOM 3552 O O . PHE B 1 144 ? 9.640 31.629 59.580 1.00 50.41 2144 PHE B O 1
ATOM 3560 N N . PHE B 1 145 ? 7.897 32.653 58.612 1.00 45.75 2145 PHE B N 1
ATOM 3561 C CA . PHE B 1 145 ? 8.722 33.585 57.852 1.00 45.54 2145 PHE B CA 1
ATOM 3562 C C . PHE B 1 145 ? 9.510 34.508 58.777 1.00 35.91 2145 PHE B C 1
ATOM 3563 O O . PHE B 1 145 ? 10.725 34.650 58.641 1.00 37.46 2145 PHE B O 1
ATOM 3571 N N . LEU B 1 146 ? 8.808 35.134 59.716 1.00 39.77 2146 LEU B N 1
ATOM 3572 C CA . LEU B 1 146 ? 9.402 36.155 60.570 1.00 40.10 2146 LEU B CA 1
ATOM 3573 C C . LEU B 1 146 ? 10.501 35.568 61.450 1.00 36.92 2146 LEU B C 1
ATOM 3574 O O . LEU B 1 146 ? 11.301 36.300 62.033 1.00 53.33 2146 LEU B O 1
ATOM 3579 N N . LYS B 1 147 ? 10.533 34.242 61.542 1.00 38.84 2147 LYS B N 1
ATOM 3580 C CA . LYS B 1 147 ? 11.242 33.566 62.622 1.00 41.73 2147 LYS B CA 1
ATOM 3581 C C . LYS B 1 147 ? 12.463 32.819 62.097 1.00 40.01 2147 LYS B C 1
ATOM 3582 O O . LYS B 1 147 ? 13.510 32.788 62.744 1.00 54.70 2147 LYS B O 1
ATOM 3588 N N . MET B 1 148 ? 12.322 32.219 60.920 1.00 48.31 2148 MET B N 1
ATOM 3589 C CA . MET B 1 148 ? 13.475 31.824 60.118 1.00 46.45 2148 MET B CA 1
ATOM 3590 C C . MET B 1 148 ? 14.333 33.031 59.755 1.00 38.99 2148 MET B C 1
ATOM 3591 O O . MET B 1 148 ? 15.556 33.001 59.898 1.00 62.81 2148 MET B O 1
ATOM 3596 N N . LEU B 1 149 ? 13.685 34.092 59.285 1.00 48.27 2149 LEU B N 1
ATOM 3597 C CA . LEU B 1 149 ? 14.357 35.369 59.075 1.00 47.63 2149 LEU B CA 1
ATOM 3598 C C . LEU B 1 149 ? 15.145 35.788 60.312 1.00 46.35 2149 LEU B C 1
ATOM 3599 O O . LEU B 1 149 ? 16.343 36.063 60.233 1.00 56.21 2149 LEU B O 1
ATOM 3604 N N . SER B 1 150 ? 14.466 35.833 61.453 1.00 52.67 2150 SER B N 1
ATOM 3605 C CA . SER B 1 150 ? 15.108 36.190 62.714 1.00 52.67 2150 SER B CA 1
ATOM 3606 C C . SER B 1 150 ? 16.413 35.400 62.885 1.00 45.47 2150 SER B C 1
ATOM 3607 O O . SER B 1 150 ? 17.463 35.987 63.122 1.00 46.72 2150 SER B O 1
ATOM 3610 N N . LEU B 1 151 ? 16.247 34.094 62.749 1.00 47.09 2151 LEU B N 1
ATOM 3611 C CA . LEU B 1 151 ? 17.288 33.092 62.826 1.00 51.61 2151 LEU B CA 1
ATOM 3612 C C . LEU B 1 151 ? 18.392 33.345 61.813 1.00 51.47 2151 LEU B C 1
ATOM 3613 O O . LEU B 1 151 ? 19.588 33.268 62.120 1.00 47.41 2151 LEU B O 1
ATOM 3618 N N . SER B 1 152 ? 18.003 33.651 60.573 1.00 53.27 2152 SER B N 1
ATOM 3619 C CA . SER B 1 152 ? 19.068 33.865 59.579 1.00 56.27 2152 SER B CA 1
ATOM 3620 C C . SER B 1 152 ? 19.846 35.146 59.849 1.00 52.23 2152 SER B C 1
ATOM 3621 O O . SER B 1 152 ? 21.081 35.105 59.920 1.00 48.27 2152 SER B O 1
ATOM 3624 N N . LEU B 1 153 ? 19.192 36.291 60.023 1.00 47.71 2153 LEU B N 1
ATOM 3625 C CA . LEU B 1 153 ? 19.929 37.528 60.275 1.00 51.74 2153 LEU B CA 1
ATOM 3626 C C . LEU B 1 153 ? 20.846 37.412 61.485 1.00 54.20 2153 LEU B C 1
ATOM 3627 O O . LEU B 1 153 ? 21.969 37.917 61.488 1.00 80.16 2153 LEU B O 1
ATOM 3632 N N . ILE B 1 154 ? 20.365 36.747 62.530 1.00 57.29 2154 ILE B N 1
ATOM 3633 C CA . ILE B 1 154 ? 21.206 36.505 63.698 1.00 56.29 2154 ILE B CA 1
ATOM 3634 C C . ILE B 1 154 ? 22.466 35.753 63.290 1.00 53.55 2154 ILE B C 1
ATOM 3635 O O . ILE B 1 154 ? 23.577 36.195 63.563 1.00 48.08 2154 ILE B O 1
ATOM 3640 N N . PHE B 1 155 ? 22.269 34.627 62.618 1.00 63.61 2155 PHE B N 1
ATOM 3641 C CA . PHE B 1 155 ? 23.317 33.772 62.083 1.00 60.95 2155 PHE B CA 1
ATOM 3642 C C . PHE B 1 155 ? 24.380 34.590 61.362 1.00 59.56 2155 PHE B C 1
ATOM 3643 O O . PHE B 1 155 ? 25.569 34.272 61.398 1.00 72.93 2155 PHE B O 1
ATOM 3651 N N . GLU B 1 156 ? 23.935 35.640 60.680 1.00 60.82 2156 GLU B N 1
ATOM 3652 C CA . GLU B 1 156 ? 24.905 36.521 60.034 1.00 66.47 2156 GLU B CA 1
ATOM 3653 C C . GLU B 1 156 ? 25.129 37.754 60.911 1.00 71.38 2156 GLU B C 1
ATOM 3654 O O . GLU B 1 156 ? 24.753 38.868 60.558 1.00 98.59 2156 GLU B O 1
ATOM 3660 N N . LEU B 1 157 ? 25.742 37.497 62.053 1.00 67.05 2157 LEU B N 1
ATOM 3661 C CA . LEU B 1 157 ? 26.375 38.479 62.917 1.00 62.28 2157 LEU B CA 1
ATOM 3662 C C . LEU B 1 157 ? 27.745 37.906 63.297 1.00 60.70 2157 LEU B C 1
ATOM 3663 O O . LEU B 1 157 ? 28.571 38.496 63.981 1.00 85.47 2157 LEU B O 1
ATOM 3668 N N . SER B 1 158 ? 27.978 36.689 62.817 1.00 56.88 2158 SER B N 1
ATOM 3669 C CA . SER B 1 158 ? 29.247 36.007 63.038 1.00 59.19 2158 SER B CA 1
ATOM 3670 C C . SER B 1 158 ? 30.425 36.891 62.640 1.00 70.14 2158 SER B C 1
ATOM 3671 O O . SER B 1 158 ? 31.505 36.802 63.223 1.00 94.96 2158 SER B O 1
ATOM 3674 N N . SER B 1 159 ? 30.208 37.744 61.644 1.00 78.03 2159 SER B N 1
ATOM 3675 C CA . SER B 1 159 ? 31.282 38.553 61.080 1.00 78.98 2159 SER B CA 1
ATOM 3676 C C . SER B 1 159 ? 31.625 39.726 61.992 1.00 67.36 2159 SER B C 1
ATOM 3677 O O . SER B 1 159 ? 32.787 40.113 62.111 1.00 68.28 2159 SER B O 1
ATOM 3680 N N . VAL B 1 160 ? 30.606 40.288 62.634 1.00 60.83 2160 VAL B N 1
ATOM 3681 C CA . VAL B 1 160 ? 30.716 41.610 63.238 1.00 59.79 2160 VAL B CA 1
ATOM 3682 C C . VAL B 1 160 ? 31.209 41.519 64.679 1.00 69.27 2160 VAL B C 1
ATOM 3683 O O . VAL B 1 160 ? 32.057 42.303 65.106 1.00 75.68 2160 VAL B O 1
ATOM 3687 N N . PHE B 1 161 ? 30.672 40.558 65.423 1.00 72.66 2161 PHE B N 1
ATOM 3688 C CA . PHE B 1 161 ? 31.127 40.298 66.784 1.00 65.71 2161 PHE B CA 1
ATOM 3689 C C . PHE B 1 161 ? 31.902 38.987 66.866 1.00 68.30 2161 PHE B C 1
ATOM 3690 O O . PHE B 1 161 ? 32.779 38.826 67.714 1.00 89.91 2161 PHE B O 1
ATOM 3698 N N . GLY B 1 162 ? 31.571 38.054 65.979 1.00 64.46 2162 GLY B N 1
ATOM 3699 C CA . GLY B 1 162 ? 32.278 36.789 65.905 1.00 57.41 2162 GLY B CA 1
ATOM 3700 C C . GLY B 1 162 ? 31.545 35.672 66.621 1.00 61.53 2162 GLY B C 1
ATOM 3701 O O . GLY B 1 162 ? 30.379 35.818 66.990 1.00 66.91 2162 GLY B O 1
ATOM 3702 N N . ASN B 1 163 ? 32.231 34.551 66.818 1.00 62.56 2163 ASN B N 1
ATOM 3703 C CA . ASN B 1 163 ? 31.565 33.267 67.001 1.00 72.72 2163 ASN B CA 1
ATOM 3704 C C . ASN B 1 163 ? 30.895 33.154 68.366 1.00 72.75 2163 ASN B C 1
ATOM 3705 O O . ASN B 1 163 ? 29.747 32.724 68.472 1.00 65.14 2163 ASN B O 1
ATOM 3710 N N . ASP B 1 164 ? 31.621 33.544 69.409 1.00 76.26 2164 ASP B N 1
ATOM 3711 C CA . ASP B 1 164 ? 31.190 33.292 70.779 1.00 85.63 2164 ASP B CA 1
ATOM 3712 C C . ASP B 1 164 ? 29.950 34.108 71.127 1.00 82.55 2164 ASP B C 1
ATOM 3713 O O . ASP B 1 164 ? 29.057 33.631 71.827 1.00 80.67 2164 ASP B O 1
ATOM 3718 N N . ILE B 1 165 ? 29.901 35.341 70.632 1.00 81.08 2165 ILE B N 1
ATOM 3719 C CA . ILE B 1 165 ? 28.757 36.215 70.863 1.00 80.46 2165 ILE B CA 1
ATOM 3720 C C . ILE B 1 165 ? 27.488 35.634 70.249 1.00 75.67 2165 ILE B C 1
ATOM 3721 O O . ILE B 1 165 ? 26.532 35.318 70.958 1.00 76.89 2165 ILE B O 1
ATOM 3726 N N . VAL B 1 166 ? 27.485 35.497 68.928 1.00 73.10 2166 VAL B N 1
ATOM 3727 C CA . VAL B 1 166 ? 26.364 34.885 68.223 1.00 69.68 2166 VAL B CA 1
ATOM 3728 C C . VAL B 1 166 ? 25.904 33.609 68.922 1.00 69.44 2166 VAL B C 1
ATOM 3729 O O . VAL B 1 166 ? 24.725 33.455 69.241 1.00 58.09 2166 VAL B O 1
ATOM 3733 N N . MET B 1 167 ? 26.843 32.698 69.157 1.00 76.85 2167 MET B N 1
ATOM 3734 C CA . MET B 1 167 ? 26.545 31.456 69.861 1.00 78.74 2167 MET B CA 1
ATOM 3735 C C . MET B 1 167 ? 25.760 31.723 71.141 1.00 71.11 2167 MET B C 1
ATOM 3736 O O . MET B 1 167 ? 24.922 30.917 71.545 1.00 71.03 2167 MET B O 1
ATOM 3741 N N . LYS B 1 168 ? 26.036 32.858 71.774 1.00 65.41 2168 LYS B N 1
ATOM 3742 C CA . LYS B 1 168 ? 25.428 33.188 73.057 1.00 55.25 2168 LYS B CA 1
ATOM 3743 C C . LYS B 1 168 ? 24.097 33.907 72.867 1.00 51.65 2168 LYS B C 1
ATOM 3744 O O . LYS B 1 168 ? 23.122 33.623 73.564 1.00 68.07 2168 LYS B O 1
ATOM 3750 N N . ILE B 1 169 ? 24.063 34.840 71.921 1.00 51.62 2169 ILE B N 1
ATOM 3751 C CA . ILE B 1 169 ? 22.804 35.342 71.384 1.00 51.90 2169 ILE B CA 1
ATOM 3752 C C . ILE B 1 169 ? 21.862 34.197 71.027 1.00 48.68 2169 ILE B C 1
ATOM 3753 O O . ILE B 1 169 ? 20.653 34.285 71.244 1.00 51.67 2169 ILE B O 1
ATOM 3758 N N . GLN B 1 170 ? 22.423 33.125 70.478 1.00 49.53 2170 GLN B N 1
ATOM 3759 C CA . GLN B 1 170 ? 21.622 32.020 69.964 1.00 56.10 2170 GLN B CA 1
ATOM 3760 C C . GLN B 1 170 ? 20.870 31.314 71.087 1.00 59.96 2170 GLN B C 1
ATOM 3761 O O . GLN B 1 170 ? 19.953 30.531 70.837 1.00 55.49 2170 GLN B O 1
ATOM 3767 N N . LYS B 1 171 ? 21.263 31.597 72.325 1.00 59.21 2171 LYS B N 1
ATOM 3768 C CA . LYS B 1 171 ? 20.902 30.751 73.456 1.00 55.67 2171 LYS B CA 1
ATOM 3769 C C . LYS B 1 171 ? 20.029 31.504 74.453 1.00 54.01 2171 LYS B C 1
ATOM 3770 O O . LYS B 1 171 ? 19.351 30.897 75.282 1.00 59.20 2171 LYS B O 1
ATOM 3776 N N . ILE B 1 172 ? 20.051 32.808 74.362 1.00 49.93 2172 ILE B N 1
ATOM 3777 C CA . ILE B 1 172 ? 18.972 33.628 74.900 1.00 44.56 2172 ILE B CA 1
ATOM 3778 C C . ILE B 1 172 ? 17.697 33.470 74.079 1.00 43.28 2172 ILE B C 1
ATOM 3779 O O . ILE B 1 172 ? 16.616 33.257 74.628 1.00 63.20 2172 ILE B O 1
ATOM 3784 N N . TYR B 1 173 ? 17.829 33.597 72.765 1.00 55.00 2173 TYR B N 1
ATOM 3785 C CA . TYR B 1 173 ? 16.692 33.437 71.863 1.00 51.40 2173 TYR B CA 1
ATOM 3786 C C . TYR B 1 173 ? 15.963 32.130 72.150 1.00 47.75 2173 TYR B C 1
ATOM 3787 O O . TYR B 1 173 ? 14.732 32.099 72.220 1.00 51.69 2173 TYR B O 1
ATOM 3796 N N . ASN B 1 174 ? 16.733 31.045 72.262 1.00 46.56 2174 ASN B N 1
ATOM 3797 C CA . ASN B 1 174 ? 16.124 29.723 72.420 1.00 52.93 2174 ASN B CA 1
ATOM 3798 C C . ASN B 1 174 ? 15.391 29.608 73.749 1.00 53.86 2174 ASN B C 1
ATOM 3799 O O . ASN B 1 174 ? 14.280 29.070 73.830 1.00 58.80 2174 ASN B O 1
ATOM 3804 N N . GLU B 1 175 ? 15.983 30.115 74.830 1.00 55.53 2175 GLU B N 1
ATOM 3805 C CA . GLU B 1 175 ? 15.255 30.074 76.101 1.00 48.46 2175 GLU B CA 1
ATOM 3806 C C . GLU B 1 175 ? 14.051 31.003 76.016 1.00 45.36 2175 GLU B C 1
ATOM 3807 O O . GLU B 1 175 ? 12.935 30.575 76.316 1.00 68.03 2175 GLU B O 1
ATOM 3813 N N . 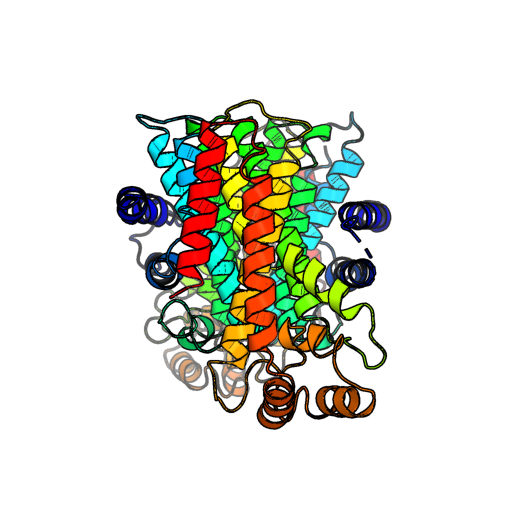SER B 1 176 ? 14.301 32.240 75.603 1.00 42.88 2176 SER B N 1
ATOM 3814 C CA . SER B 1 176 ? 13.262 33.268 75.564 1.00 42.05 2176 SER B CA 1
ATOM 3815 C C . SER B 1 176 ? 12.000 32.837 74.834 1.00 48.29 2176 SER B C 1
ATOM 3816 O O . SER B 1 176 ? 10.874 32.976 75.328 1.00 51.50 2176 SER B O 1
ATOM 3819 N N . ILE B 1 177 ? 12.102 32.303 73.614 1.00 56.05 2177 ILE B N 1
ATOM 3820 C CA . ILE B 1 177 ? 10.858 31.887 72.940 1.00 49.26 2177 ILE B CA 1
ATOM 3821 C C . ILE B 1 177 ? 10.397 30.545 73.477 1.00 39.71 2177 ILE B C 1
ATOM 3822 O O . ILE B 1 177 ? 9.206 30.212 73.542 1.00 48.35 2177 ILE B O 1
ATOM 3827 N N . PHE B 1 178 ? 11.335 29.709 73.921 1.00 43.68 2178 PHE B N 1
ATOM 3828 C CA . PHE B 1 178 ? 10.924 28.455 74.545 1.00 45.16 2178 PHE B CA 1
ATOM 3829 C C . PHE B 1 178 ? 10.034 28.710 75.756 1.00 44.08 2178 PHE B C 1
ATOM 3830 O O . PHE B 1 178 ? 8.987 28.074 75.862 1.00 47.34 2178 PHE B O 1
ATOM 3838 N N . PHE B 1 179 ? 10.420 29.610 76.659 1.00 44.92 2179 PHE B N 1
ATOM 3839 C CA . PHE B 1 179 ? 9.606 29.908 77.833 1.00 37.96 2179 PHE B CA 1
ATOM 3840 C C . PHE B 1 179 ? 8.331 30.645 77.456 1.00 37.14 2179 PHE B C 1
ATOM 3841 O O . PHE B 1 179 ? 7.294 30.484 78.097 1.00 54.51 2179 PHE B O 1
ATOM 3849 N N . THR B 1 180 ? 8.446 31.456 76.405 1.00 39.37 2180 THR B N 1
ATOM 3850 C CA . THR B 1 180 ? 7.278 32.188 75.933 1.00 29.88 2180 THR B CA 1
ATOM 3851 C C . THR B 1 180 ? 6.197 31.196 75.561 1.00 25.48 2180 THR B C 1
ATOM 3852 O O . THR B 1 180 ? 5.029 31.325 75.899 1.00 38.52 2180 THR B O 1
ATOM 3856 N N . VAL B 1 181 ? 6.642 30.173 74.830 1.00 34.43 2181 VAL B N 1
ATOM 3857 C CA . VAL B 1 181 ? 5.666 29.177 74.369 1.00 38.71 2181 VAL B CA 1
ATOM 3858 C C . VAL B 1 181 ? 5.054 28.423 75.539 1.00 43.59 2181 VAL B C 1
ATOM 3859 O O . VAL B 1 181 ? 3.830 28.271 75.623 1.00 45.92 2181 VAL B O 1
ATOM 3863 N N . LEU B 1 182 ? 5.864 27.935 76.472 1.00 49.86 2182 LEU B N 1
ATOM 3864 C CA . LEU B 1 182 ? 5.327 27.289 77.669 1.00 48.54 2182 LEU B CA 1
ATOM 3865 C C . LEU B 1 182 ? 4.352 28.235 78.366 1.00 49.99 2182 LEU B C 1
ATOM 3866 O O . LEU B 1 182 ? 3.241 27.851 78.737 1.00 42.98 2182 LEU B O 1
ATOM 3871 N N . GLY B 1 183 ? 4.785 29.488 78.494 1.00 48.43 2183 GLY B N 1
ATOM 3872 C CA . GLY B 1 183 ? 3.952 30.569 78.978 1.00 44.40 2183 GLY B CA 1
ATOM 3873 C C . GLY B 1 183 ? 2.673 30.708 78.175 1.00 48.40 2183 GLY B C 1
ATOM 3874 O O . GLY B 1 183 ? 1.595 30.950 78.731 1.00 43.05 2183 GLY B O 1
ATOM 3875 N N . GLN B 1 184 ? 2.760 30.544 76.857 1.00 52.04 2184 GLN B N 1
ATOM 3876 C CA . GLN B 1 184 ? 1.552 30.621 76.039 1.00 52.94 2184 GLN B CA 1
ATOM 3877 C C . GLN B 1 184 ? 0.691 29.376 76.190 1.00 44.13 2184 GLN B C 1
ATOM 3878 O O . GLN B 1 184 ? -0.528 29.407 76.055 1.00 53.85 2184 GLN B O 1
ATOM 3884 N N . HIS B 1 185 ? 1.332 28.251 76.490 1.00 42.80 2185 HIS B N 1
ATOM 3885 C CA . HIS B 1 185 ? 0.569 27.036 76.757 1.00 40.64 2185 HIS B CA 1
ATOM 3886 C C . HIS B 1 185 ? -0.321 27.219 77.979 1.00 51.61 2185 HIS B C 1
ATOM 3887 O O . HIS B 1 185 ? -1.503 26.874 77.974 1.00 78.38 2185 HIS B O 1
ATOM 3894 N N . LEU B 1 186 ? 0.263 27.762 79.039 1.00 47.86 2186 LEU B N 1
ATOM 3895 C CA . LEU B 1 186 ? -0.417 27.961 80.307 1.00 45.42 2186 LEU B CA 1
ATOM 3896 C C . LEU B 1 186 ? -1.600 28.899 80.161 1.00 41.92 2186 LEU B C 1
ATOM 3897 O O . LEU B 1 186 ? -2.605 28.778 80.848 1.00 54.27 2186 LEU B O 1
ATOM 3902 N N . ASP B 1 187 ? -1.458 29.851 79.253 1.00 47.07 2187 ASP B N 1
ATOM 3903 C CA . ASP B 1 187 ? -2.509 30.807 78.946 1.00 41.63 2187 ASP B CA 1
ATOM 3904 C C . ASP B 1 187 ? -3.706 30.121 78.299 1.00 44.33 2187 ASP B C 1
ATOM 3905 O O . ASP B 1 187 ? -4.848 30.570 78.425 1.00 43.30 2187 ASP B O 1
ATOM 3910 N N . LEU B 1 188 ? -3.395 29.026 77.615 1.00 50.61 2188 LEU B N 1
ATOM 3911 C CA . LEU B 1 188 ? -4.324 28.171 76.892 1.00 51.72 2188 LEU B CA 1
ATOM 3912 C C . LEU B 1 188 ? -4.940 27.097 77.782 1.00 53.09 2188 LEU B C 1
ATOM 3913 O O . LEU B 1 188 ? -6.145 26.844 77.713 1.00 55.12 2188 LEU B O 1
ATOM 3918 N N . SER B 1 189 ? -4.076 26.510 78.598 1.00 49.32 2189 SER B N 1
ATOM 3919 C CA . SER B 1 189 ? -4.424 25.561 79.643 1.00 50.36 2189 SER B CA 1
ATOM 3920 C C . SER B 1 189 ? -5.129 26.239 80.804 1.00 69.19 2189 SER B C 1
ATOM 3921 O O . SER B 1 189 ? -4.483 26.876 81.635 1.00 94.26 2189 SER B O 1
ATOM 3924 N N . TYR B 1 190 ? -6.452 26.116 80.868 1.00 77.66 2190 TYR B N 1
ATOM 3925 C CA . TYR B 1 190 ? -7.261 26.837 81.841 1.00 81.84 2190 TYR B CA 1
ATOM 3926 C C . TYR B 1 190 ? -7.072 26.309 83.263 1.00 79.63 2190 TYR B C 1
ATOM 3927 O O . TYR B 1 190 ? -6.870 25.114 83.465 1.00 63.02 2190 TYR B O 1
ATOM 3929 N N . PHE B 1 191 ? -7.136 27.237 84.208 1.00 79.01 2191 PHE B N 1
ATOM 3930 C CA . PHE B 1 191 ? -6.996 27.000 85.634 1.00 77.38 2191 PHE B CA 1
ATOM 3931 C C . PHE B 1 191 ? -8.242 26.359 86.239 1.00 84.39 2191 PHE B C 1
ATOM 3932 O O . PHE B 1 191 ? -9.265 26.204 85.568 1.00 92.11 2191 PHE B O 1
ATOM 3934 N N . ASP B 1 192 ? -8.150 25.985 87.512 1.00 78.71 2192 ASP B N 1
ATOM 3935 C CA . ASP B 1 192 ? -9.239 25.331 88.226 1.00 70.81 2192 ASP B CA 1
ATOM 3936 C C . ASP B 1 192 ? -9.820 26.221 89.334 1.00 76.09 2192 ASP B C 1
ATOM 3937 O O . ASP B 1 192 ? -9.416 26.045 90.489 1.00 104.29 2192 ASP B O 1
ATOM 3939 N N . LEU B 1 193 ? -10.715 27.118 88.967 1.00 72.59 2193 LEU B N 1
ATOM 3940 C CA . LEU B 1 193 ? -11.326 28.108 89.829 1.00 71.89 2193 LEU B CA 1
ATOM 3941 C C . LEU B 1 193 ? -11.664 27.541 91.207 1.00 77.76 2193 LEU B C 1
ATOM 3942 O O . LEU B 1 193 ? -11.288 28.112 92.228 1.00 83.05 2193 LEU B O 1
ATOM 3944 N N . SER B 1 194 ? -12.392 26.429 91.200 1.00 88.24 2194 SER B N 1
ATOM 3945 C CA . SER B 1 194 ? -12.782 25.704 92.399 1.00 91.39 2194 SER B CA 1
ATOM 3946 C C . SER B 1 194 ? -11.586 25.530 93.336 1.00 96.82 2194 SER B C 1
ATOM 3947 O O . SER B 1 194 ? -11.656 25.771 94.540 1.00 104.31 2194 SER B O 1
ATOM 3949 N N . LYS B 1 195 ? -10.482 25.108 92.738 1.00 99.76 2195 LYS B N 1
ATOM 3950 C CA . LYS B 1 195 ? -9.217 24.920 93.442 1.00 97.04 2195 LYS B CA 1
ATOM 3951 C C . LYS B 1 195 ? -8.332 26.147 93.228 1.00 94.59 2195 LYS B C 1
ATOM 3952 O O . LYS B 1 195 ? -7.295 26.066 92.566 1.00 112.26 2195 LYS B O 1
ATOM 3954 N N . ALA B 1 196 ? -8.758 27.292 93.760 1.00 89.77 2196 ALA B N 1
ATOM 3955 C CA . ALA B 1 196 ? -8.049 28.541 93.507 1.00 89.77 2196 ALA B CA 1
ATOM 3956 C C . ALA B 1 196 ? -7.321 29.067 94.747 1.00 91.75 2196 ALA B C 1
ATOM 3957 O O . ALA B 1 196 ? -7.154 30.282 94.916 1.00 85.61 2196 ALA B O 1
ATOM 3959 N N . ASP B 1 197 ? -6.881 28.156 95.609 1.00 95.44 2197 ASP B N 1
ATOM 3960 C CA . ASP B 1 197 ? -6.110 28.535 96.790 1.00 95.96 2197 ASP B CA 1
ATOM 3961 C C . ASP B 1 197 ? -4.979 29.498 96.433 1.00 93.18 2197 ASP B C 1
ATOM 3962 O O . ASP B 1 197 ? -4.657 30.407 97.199 1.00 91.34 2197 ASP B O 1
ATOM 3967 N N . LYS B 1 198 ? -4.382 29.288 95.265 1.00 95.31 2198 LYS B N 1
ATOM 3968 C CA . LYS B 1 198 ? -3.233 30.065 94.822 1.00 98.51 2198 LYS B CA 1
ATOM 3969 C C . LYS B 1 198 ? -3.130 30.125 93.303 1.00 94.88 2198 LYS B C 1
ATOM 3970 O O . LYS B 1 198 ? -2.073 29.906 92.704 1.00 90.21 2198 LYS B O 1
ATOM 3972 N N . ILE B 1 199 ? -4.251 30.444 92.648 1.00 90.31 2199 ILE B N 1
ATOM 3973 C CA . ILE B 1 199 ? -4.190 30.683 91.206 1.00 82.56 2199 ILE B CA 1
ATOM 3974 C C . ILE B 1 199 ? -3.203 31.813 90.922 1.00 74.66 2199 ILE B C 1
ATOM 3975 O O . ILE B 1 199 ? -2.565 31.868 89.874 1.00 78.16 2199 ILE B O 1
ATOM 3980 N N . SER B 1 200 ? -3.093 32.716 91.893 1.00 71.02 2200 SER B N 1
ATOM 3981 C CA . SER B 1 200 ? -2.163 33.833 91.788 1.00 74.35 2200 SER B CA 1
ATOM 3982 C C . SER B 1 200 ? -0.772 33.328 91.411 1.00 62.72 2200 SER B C 1
ATOM 3983 O O . SER B 1 200 ? -0.066 33.975 90.638 1.00 61.05 2200 SER B O 1
ATOM 3986 N N . GLU B 1 201 ? -0.421 32.179 91.978 1.00 55.79 2201 GLU B N 1
ATOM 3987 C CA . GLU B 1 201 ? 0.894 31.580 91.793 1.00 53.66 2201 GLU B CA 1
ATOM 3988 C C . GLU B 1 201 ? 1.060 31.069 90.363 1.00 52.35 2201 GLU B C 1
ATOM 3989 O O . GLU B 1 201 ? 2.145 31.149 89.793 1.00 47.11 2201 GLU B O 1
ATOM 3995 N N . ARG B 1 202 ? -0.043 30.557 89.830 1.00 56.50 2202 ARG B N 1
ATOM 3996 C CA . ARG B 1 202 ? -0.147 30.218 88.422 1.00 47.30 2202 ARG B CA 1
ATOM 3997 C C . ARG B 1 202 ? -0.025 31.488 87.584 1.00 48.21 2202 ARG B C 1
ATOM 3998 O O . ARG B 1 202 ? 0.759 31.537 86.639 1.00 51.58 2202 ARG B O 1
ATOM 4006 N N . TYR B 1 203 ? -0.808 32.492 87.963 1.00 53.07 2203 TYR B N 1
ATOM 4007 C CA . TYR B 1 203 ? -0.830 33.756 87.259 1.00 49.40 2203 TYR B CA 1
ATOM 4008 C C . TYR B 1 203 ? 0.577 34.278 86.982 1.00 51.04 2203 TYR B C 1
ATOM 4009 O O . TYR B 1 203 ? 1.037 34.273 85.849 1.00 64.89 2203 TYR B O 1
ATOM 4018 N N . PHE B 1 204 ? 1.205 34.704 88.066 1.00 54.33 2204 PHE B N 1
ATOM 4019 C CA . PHE B 1 204 ? 2.529 35.285 88.047 1.00 42.36 2204 PHE B CA 1
ATOM 4020 C C . PHE B 1 204 ? 3.560 34.358 87.440 1.00 39.18 2204 PHE B C 1
ATOM 4021 O O . PHE B 1 204 ? 4.541 34.827 86.877 1.00 48.12 2204 PHE B O 1
ATOM 4029 N N . SER B 1 205 ? 3.346 33.049 87.564 1.00 48.88 2205 SER B N 1
ATOM 4030 C CA . SER B 1 205 ? 4.256 32.074 86.969 1.00 55.74 2205 SER B CA 1
ATOM 4031 C C . SER B 1 205 ? 4.099 32.064 85.454 1.00 52.79 2205 SER B C 1
ATOM 4032 O O . SER B 1 205 ? 5.051 32.220 84.696 1.00 46.09 2205 SER B O 1
ATOM 4035 N N . MET B 1 206 ? 2.860 31.874 85.013 1.00 54.91 2206 MET B N 1
ATOM 4036 C CA . MET B 1 206 ? 2.504 32.081 83.614 1.00 51.82 2206 MET B CA 1
ATOM 4037 C C . MET B 1 206 ? 3.034 33.416 83.102 1.00 50.26 2206 MET B C 1
ATOM 4038 O O . MET B 1 206 ? 3.670 33.481 82.050 1.00 51.95 2206 MET B O 1
ATOM 4043 N N . VAL B 1 207 ? 2.769 34.480 83.854 1.00 51.55 2207 VAL B N 1
ATOM 4044 C CA . VAL B 1 207 ? 3.110 35.829 83.419 1.00 49.93 2207 VAL B CA 1
ATOM 4045 C C . VAL B 1 207 ? 4.596 35.947 83.091 1.00 50.70 2207 VAL B C 1
ATOM 4046 O O . VAL B 1 207 ? 4.972 36.387 82.006 1.00 46.43 2207 VAL B O 1
ATOM 4050 N N . GLU B 1 208 ? 5.458 35.558 84.026 1.00 48.53 2208 GLU B N 1
ATOM 4051 C CA . GLU B 1 208 ? 6.893 35.667 83.795 1.00 49.90 2208 GLU B CA 1
ATOM 4052 C C . GLU B 1 208 ? 7.316 34.990 82.492 1.00 53.81 2208 GLU B C 1
ATOM 4053 O O . GLU B 1 208 ? 8.345 35.331 81.900 1.00 49.21 2208 GLU B O 1
ATOM 4059 N N . MET B 1 209 ? 6.555 33.986 82.071 1.00 58.65 2209 MET B N 1
ATOM 4060 C CA . MET B 1 209 ? 6.958 33.132 80.960 1.00 55.71 2209 MET B CA 1
ATOM 4061 C C . MET B 1 209 ? 6.398 33.595 79.625 1.00 50.08 2209 MET B C 1
ATOM 4062 O O . MET B 1 209 ? 7.122 33.637 78.633 1.00 63.08 2209 MET B O 1
ATOM 4067 N N . LYS B 1 210 ? 5.119 33.934 79.584 1.00 35.01 2210 LYS B N 1
ATOM 4068 C CA . LYS B 1 210 ? 4.507 34.330 78.316 1.00 38.81 2210 LYS B CA 1
ATOM 4069 C C . LYS B 1 210 ? 4.851 35.752 77.894 1.00 51.93 2210 LYS B C 1
ATOM 4070 O O . LYS B 1 210 ? 4.620 36.080 76.725 1.00 64.73 2210 LYS B O 1
ATOM 4076 N N . THR B 1 211 ? 5.377 36.561 78.800 1.00 52.80 2211 THR B N 1
ATOM 4077 C CA . THR B 1 211 ? 5.627 37.973 78.558 1.00 47.59 2211 THR B CA 1
ATOM 4078 C C . THR B 1 211 ? 7.024 38.448 78.931 1.00 46.45 2211 THR B C 1
ATOM 4079 O O . THR B 1 211 ? 7.734 39.002 78.087 1.00 49.91 2211 THR B O 1
ATOM 4083 N N . SER B 1 212 ? 7.415 38.253 80.185 1.00 54.84 2212 SER B N 1
ATOM 4084 C CA . SER B 1 212 ? 8.465 39.043 80.821 1.00 54.95 2212 SER B CA 1
ATOM 4085 C C . SER B 1 212 ? 9.746 39.101 80.004 1.00 46.80 2212 SER B C 1
ATOM 4086 O O . SER B 1 212 ? 10.546 40.043 80.072 1.00 73.45 2212 SER B O 1
ATOM 4089 N N . ARG B 1 213 ? 9.947 38.059 79.204 1.00 50.39 2213 ARG B N 1
ATOM 4090 C CA . ARG B 1 213 ? 11.268 37.466 79.036 1.00 53.84 2213 ARG B CA 1
ATOM 4091 C C . ARG B 1 213 ? 11.648 37.374 77.562 1.00 60.16 2213 ARG B C 1
ATOM 4092 O O . ARG B 1 213 ? 12.810 37.149 77.223 1.00 61.03 2213 ARG B O 1
ATOM 4100 N N . TYR B 1 214 ? 10.660 37.548 76.690 1.00 57.58 2214 TYR B N 1
ATOM 4101 C CA . TYR B 1 214 ? 10.909 38.039 75.339 1.00 53.56 2214 TYR B CA 1
ATOM 4102 C C . TYR B 1 214 ? 10.760 39.555 75.267 1.00 50.21 2214 TYR B C 1
ATOM 4103 O O . TYR B 1 214 ? 11.265 40.195 74.345 1.00 50.23 2214 TYR B O 1
ATOM 4112 N N . THR B 1 215 ? 10.064 40.123 76.247 1.00 45.35 2215 THR B N 1
ATOM 4113 C CA . THR B 1 215 ? 9.972 41.572 76.379 1.00 43.35 2215 THR B CA 1
ATOM 4114 C C . THR B 1 215 ? 11.230 42.149 77.020 1.00 47.47 2215 THR B C 1
ATOM 4115 O O . THR B 1 215 ? 11.764 43.159 76.563 1.00 59.77 2215 THR B O 1
ATOM 4119 N N . PHE B 1 216 ? 11.698 41.500 78.081 1.00 48.97 2216 PHE B N 1
ATOM 4120 C CA . PHE B 1 216 ? 12.701 42.091 78.960 1.00 38.25 2216 PHE B CA 1
ATOM 4121 C C . PHE B 1 216 ? 14.012 41.348 79.092 1.00 31.43 2216 PHE B C 1
ATOM 4122 O O . PHE B 1 216 ? 15.097 41.921 78.964 1.00 39.85 2216 PHE B O 1
ATOM 4130 N N . TYR B 1 217 ? 13.961 40.050 79.379 1.00 33.22 2217 TYR B N 1
ATOM 4131 C CA . TYR B 1 217 ? 15.206 39.305 79.497 1.00 42.78 2217 TYR B CA 1
ATOM 4132 C C . TYR B 1 217 ? 15.911 39.197 78.152 1.00 49.36 2217 TYR B C 1
ATOM 4133 O O . TYR B 1 217 ? 17.125 39.346 78.050 1.00 55.38 2217 TYR B O 1
ATOM 4142 N N . MET B 1 218 ? 15.137 38.925 77.101 1.00 53.85 2218 MET B N 1
ATOM 4143 C CA . MET B 1 218 ? 15.774 38.713 75.797 1.00 54.15 2218 MET B CA 1
ATOM 4144 C C . MET B 1 218 ? 16.375 39.999 75.243 1.00 41.10 2218 MET B C 1
ATOM 4145 O O . MET B 1 218 ? 17.553 39.970 74.880 1.00 41.81 2218 MET B O 1
ATOM 4150 N N . PRO B 1 219 ? 15.626 41.096 75.183 1.00 42.13 2219 PRO B N 1
ATOM 4151 C CA . PRO B 1 219 ? 16.207 42.359 74.716 1.00 38.02 2219 PRO B CA 1
ATOM 4152 C C . PRO B 1 219 ? 17.406 42.763 75.576 1.00 39.68 2219 PRO B C 1
ATOM 4153 O O . PRO B 1 219 ? 18.511 42.986 75.087 1.00 50.30 2219 PRO B O 1
ATOM 4157 N N . VAL B 1 220 ? 17.161 42.846 76.876 1.00 42.33 2220 VAL B N 1
ATOM 4158 C CA . VAL B 1 220 ? 18.206 43.165 77.839 1.00 45.44 2220 VAL B CA 1
ATOM 4159 C C . VAL B 1 220 ? 19.395 42.228 77.735 1.00 47.02 2220 VAL B C 1
ATOM 4160 O O . VAL B 1 220 ? 20.548 42.665 77.800 1.00 50.47 2220 VAL B O 1
ATOM 4164 N N . PHE B 1 221 ? 19.154 40.933 77.568 1.00 51.02 2221 PHE B N 1
ATOM 4165 C CA . PHE B 1 221 ? 20.282 40.014 77.555 1.00 51.91 2221 PHE B CA 1
ATOM 4166 C C . PHE B 1 221 ? 21.032 39.976 76.238 1.00 52.77 2221 PHE B C 1
ATOM 4167 O O . PHE B 1 221 ? 22.236 39.726 76.223 1.00 42.58 2221 PHE B O 1
ATOM 4175 N N . PHE B 1 222 ? 20.356 40.245 75.125 1.00 53.69 2222 PHE B N 1
ATOM 4176 C CA . PHE B 1 222 ? 21.090 40.455 73.877 1.00 54.14 2222 PHE B CA 1
ATOM 4177 C C . PHE B 1 222 ? 22.017 41.664 74.026 1.00 44.04 2222 PHE B C 1
ATOM 4178 O O . PHE B 1 222 ? 23.199 41.651 73.689 1.00 49.47 2222 PHE B O 1
ATOM 4186 N N . GLY B 1 223 ? 21.481 42.767 74.545 1.00 43.35 2223 GLY B N 1
ATOM 4187 C CA . GLY B 1 223 ? 22.277 43.977 74.688 1.00 46.71 2223 GLY B CA 1
ATOM 4188 C C . GLY B 1 223 ? 23.389 43.848 75.704 1.00 48.72 2223 GLY B C 1
ATOM 4189 O O . GLY B 1 223 ? 24.445 44.469 75.601 1.00 65.11 2223 GLY B O 1
ATOM 4190 N N . LEU B 1 224 ? 23.195 43.032 76.737 1.00 45.14 2224 LEU B N 1
ATOM 4191 C CA . LEU B 1 224 ? 24.307 42.826 77.659 1.00 51.02 2224 LEU B CA 1
ATOM 4192 C C . LEU B 1 224 ? 25.430 42.091 76.944 1.00 61.91 2224 LEU B C 1
ATOM 4193 O O . LEU B 1 224 ? 26.610 42.272 77.249 1.00 77.75 2224 LEU B O 1
ATOM 4198 N N . THR B 1 225 ? 25.051 41.259 75.978 1.00 68.09 2225 THR B N 1
ATOM 4199 C CA . THR B 1 225 ? 26.001 40.455 75.223 1.00 66.98 2225 THR B CA 1
ATOM 4200 C C . THR B 1 225 ? 26.812 41.295 74.240 1.00 64.62 2225 THR B C 1
ATOM 4201 O O . THR B 1 225 ? 28.042 41.274 74.339 1.00 70.88 2225 THR B O 1
ATOM 4205 N N . LEU B 1 226 ? 26.159 41.993 73.318 1.00 62.39 2226 LEU B N 1
ATOM 4206 C CA . LEU B 1 226 ? 26.870 42.742 72.279 1.00 61.61 2226 LEU B CA 1
ATOM 4207 C C . LEU B 1 226 ? 27.894 43.680 72.920 1.00 70.94 2226 LEU B C 1
ATOM 4208 O O . LEU B 1 226 ? 28.998 43.914 72.432 1.00 54.91 2226 LEU B O 1
ATOM 4213 N N . SER B 1 227 ? 27.496 44.230 74.061 1.00 82.98 2227 SER B N 1
ATOM 4214 C CA . SER B 1 227 ? 28.310 45.143 74.847 1.00 83.79 2227 SER B CA 1
ATOM 4215 C C . SER B 1 227 ? 29.566 44.463 75.384 1.00 89.83 2227 SER B C 1
ATOM 4216 O O . SER B 1 227 ? 30.665 45.026 75.335 1.00 87.57 2227 SER B O 1
ATOM 4219 N N . GLU B 1 228 ? 29.390 43.248 75.904 1.00 98.15 2228 GLU B N 1
ATOM 4220 C CA . GLU B 1 228 ? 30.511 42.530 76.502 1.00 106.50 2228 GLU B CA 1
ATOM 4221 C C . GLU B 1 228 ? 30.971 43.224 77.779 1.00 110.73 2228 GLU B C 1
ATOM 4222 O O . GLU B 1 228 ? 32.094 43.026 78.244 1.00 121.17 2228 GLU B O 1
ATOM 4228 N N . ILE B 1 229 ? 30.091 44.043 78.345 1.00 111.70 2229 ILE B N 1
ATOM 4229 C CA . ILE B 1 229 ? 30.484 44.953 79.412 1.00 112.01 2229 ILE B CA 1
ATOM 4230 C C . ILE B 1 229 ? 31.324 44.213 80.459 1.00 115.72 2229 ILE B C 1
ATOM 4231 O O . ILE B 1 229 ? 31.252 42.991 80.586 1.00 108.34 2229 ILE B O 1
ATOM 4236 N N . GLN B 1 230 ? 32.136 44.971 81.189 1.00 114.07 2230 GLN B N 1
ATOM 4237 C CA . GLN B 1 230 ? 32.637 44.537 82.486 1.00 105.73 2230 GLN B CA 1
ATOM 4238 C C . GLN B 1 230 ? 31.505 44.464 83.504 1.00 99.99 2230 GLN B C 1
ATOM 4239 O O . GLN B 1 230 ? 31.415 45.294 84.408 1.00 91.14 2230 GLN B O 1
ATOM 4241 N N . VAL B 1 231 ? 30.645 43.464 83.349 1.00 96.96 2231 VAL B N 1
ATOM 4242 C CA . VAL B 1 231 ? 30.884 42.153 83.942 1.00 87.94 2231 VAL B CA 1
ATOM 4243 C C . VAL B 1 231 ? 30.850 42.058 85.463 1.00 82.17 2231 VAL B C 1
ATOM 4244 O O . VAL B 1 231 ? 31.871 41.800 86.102 1.00 70.99 2231 VAL B O 1
ATOM 4246 N N . SER B 1 232 ? 29.671 42.266 86.039 1.00 78.98 2232 SER B N 1
ATOM 4247 C CA . SER B 1 232 ? 29.425 41.914 87.432 1.00 76.64 2232 SER B CA 1
ATOM 4248 C C . SER B 1 232 ? 28.501 40.723 87.663 1.00 72.95 2232 SER B C 1
ATOM 4249 O O . SER B 1 232 ? 27.411 40.868 88.217 1.00 78.60 2232 SER B O 1
ATOM 4252 N N . SER B 1 233 ? 28.943 39.545 87.234 1.00 32.84 2233 SER B N 1
ATOM 4253 C CA . SER B 1 233 ? 28.048 38.407 87.064 1.00 31.01 2233 SER B CA 1
ATOM 4254 C C . SER B 1 233 ? 27.320 38.078 88.363 1.00 38.44 2233 SER B C 1
ATOM 4255 O O . SER B 1 233 ? 26.106 37.874 88.371 1.00 109.16 2233 SER B O 1
ATOM 4258 N N . ALA B 1 234 ? 28.070 38.029 89.459 1.00 92.72 2234 ALA B N 1
ATOM 4259 C CA . ALA B 1 234 ? 27.486 37.804 90.779 1.00 99.83 2234 ALA B CA 1
ATOM 4260 C C . ALA B 1 234 ? 26.302 38.742 91.007 1.00 98.34 2234 ALA B C 1
ATOM 4261 O O . ALA B 1 234 ? 25.297 38.352 91.605 1.00 70.41 2234 ALA B O 1
ATOM 4263 N N . GLN B 1 235 ? 26.474 39.964 90.515 1.00 100.42 2235 GLN B N 1
ATOM 4264 C CA . GLN B 1 235 ? 25.454 41.001 90.597 1.00 100.41 2235 GLN B CA 1
ATOM 4265 C C . GLN B 1 235 ? 24.438 40.820 89.481 1.00 100.70 2235 GLN B C 1
ATOM 4266 O O . GLN B 1 235 ? 23.710 41.737 89.100 1.00 114.69 2235 GLN B O 1
ATOM 4272 N N . LEU B 1 236 ? 24.369 39.603 88.929 1.00 91.66 2236 LEU B N 1
ATOM 4273 C CA . LEU B 1 236 ? 23.380 39.376 87.872 1.00 77.81 2236 LEU B CA 1
ATOM 4274 C C . LEU B 1 236 ? 21.969 39.339 88.433 1.00 76.63 2236 LEU B C 1
ATOM 4275 O O . LEU B 1 236 ? 21.166 40.242 88.194 1.00 92.67 2236 LEU B O 1
ATOM 4277 N N . ASN B 1 237 ? 21.609 38.327 89.206 1.00 71.43 2237 ASN B N 1
ATOM 4278 C CA . ASN B 1 237 ? 20.226 38.065 89.580 1.00 73.70 2237 ASN B CA 1
ATOM 4279 C C . ASN B 1 237 ? 19.431 39.253 90.106 1.00 73.94 2237 ASN B C 1
ATOM 4280 O O . ASN B 1 237 ? 18.214 39.175 90.283 1.00 75.20 2237 ASN B O 1
ATOM 4285 N N . LEU B 1 238 ? 20.099 40.367 90.353 1.00 67.94 2238 LEU B N 1
ATOM 4286 C CA . LEU B 1 238 ? 19.497 41.620 90.765 1.00 59.73 2238 LEU B CA 1
ATOM 4287 C C . LEU B 1 238 ? 18.743 42.270 89.614 1.00 56.80 2238 LEU B C 1
ATOM 4288 O O . LEU B 1 238 ? 17.535 42.464 89.676 1.00 62.45 2238 LEU B O 1
ATOM 4293 N N . ILE B 1 239 ? 19.477 42.606 88.559 1.00 59.73 2239 ILE B N 1
ATOM 4294 C CA . ILE B 1 239 ? 18.871 43.099 87.334 1.00 58.64 2239 ILE B CA 1
ATOM 4295 C C . ILE B 1 239 ? 17.927 42.056 86.755 1.00 52.46 2239 ILE B C 1
ATOM 4296 O O . ILE B 1 239 ? 16.939 42.394 86.122 1.00 58.48 2239 ILE B O 1
ATOM 4301 N N . GLU B 1 240 ? 18.238 40.783 86.977 1.00 59.67 2240 GLU B N 1
ATOM 4302 C CA . GLU B 1 240 ? 17.305 39.706 86.663 1.00 62.94 2240 GLU B CA 1
ATOM 4303 C C . GLU B 1 240 ? 16.049 39.806 87.523 1.00 64.63 2240 GLU B C 1
ATOM 4304 O O . GLU B 1 240 ? 14.946 39.499 87.071 1.00 65.01 2240 GLU B O 1
ATOM 4310 N N . ALA B 1 241 ? 16.230 40.238 88.766 1.00 62.66 2241 ALA B N 1
ATOM 4311 C CA . ALA B 1 241 ? 15.115 40.499 89.674 1.00 49.70 2241 ALA B CA 1
ATOM 4312 C C . ALA B 1 241 ? 14.298 41.694 89.200 1.00 41.47 2241 ALA B C 1
ATOM 4313 O O . ALA B 1 241 ? 13.077 41.710 89.359 1.00 52.05 2241 ALA B O 1
ATOM 4315 N N . ILE B 1 242 ? 14.960 42.681 88.611 1.00 50.01 2242 ILE B N 1
ATOM 4316 C CA . ILE B 1 242 ? 14.282 43.831 88.008 1.00 50.91 2242 ILE B CA 1
ATOM 4317 C C . ILE B 1 242 ? 13.434 43.427 86.807 1.00 44.84 2242 ILE B C 1
ATOM 4318 O O . ILE B 1 242 ? 12.257 43.788 86.728 1.00 59.57 2242 ILE B O 1
ATOM 4323 N N . LEU B 1 243 ? 13.977 42.670 85.852 1.00 41.25 2243 LEU B N 1
ATOM 4324 C CA . LEU B 1 243 ? 13.259 42.297 84.638 1.00 46.36 2243 LEU B CA 1
ATOM 4325 C C . LEU B 1 243 ? 11.986 41.518 84.954 1.00 57.02 2243 LEU B C 1
ATOM 4326 O O . LEU B 1 243 ? 10.986 41.656 84.241 1.00 51.36 2243 LEU B O 1
ATOM 4331 N N . TYR B 1 244 ? 12.056 40.720 86.029 1.00 59.51 2244 TYR B N 1
ATOM 4332 C CA . TYR B 1 244 ? 10.901 39.957 86.490 1.00 47.21 2244 TYR B CA 1
ATOM 4333 C C . TYR B 1 244 ? 9.731 40.906 86.718 1.00 41.44 2244 TYR B C 1
ATOM 4334 O O . TYR B 1 244 ? 8.593 40.575 86.381 1.00 60.45 2244 TYR B O 1
ATOM 4343 N N . LYS B 1 245 ? 9.995 42.063 87.320 1.00 50.32 2245 LYS B N 1
ATOM 4344 C CA . LYS B 1 245 ? 8.909 42.952 87.740 1.00 49.70 2245 LYS B CA 1
ATOM 4345 C C . LYS B 1 245 ? 8.632 44.037 86.711 1.00 45.98 2245 LYS B C 1
ATOM 4346 O O . LYS B 1 245 ? 7.529 44.582 86.643 1.00 45.35 2245 LYS B O 1
ATOM 4352 N N . LEU B 1 246 ? 9.629 44.350 85.884 1.00 47.82 2246 LEU B N 1
ATOM 4353 C CA . LEU B 1 246 ? 9.312 45.099 84.672 1.00 50.13 2246 LEU B CA 1
ATOM 4354 C C . LEU B 1 246 ? 8.189 44.364 83.932 1.00 54.00 2246 LEU B C 1
ATOM 4355 O O . LEU B 1 246 ? 7.196 44.963 83.527 1.00 48.18 2246 LEU B O 1
ATOM 4360 N N . GLY B 1 247 ? 8.409 43.058 83.807 1.00 49.19 2247 GLY B N 1
ATOM 4361 C CA . GLY B 1 247 ? 7.591 42.123 83.079 1.00 43.27 2247 GLY B CA 1
ATOM 4362 C C . GLY B 1 247 ? 6.224 41.933 83.692 1.00 49.49 2247 GLY B C 1
ATOM 4363 O O . GLY B 1 247 ? 5.212 42.077 83.002 1.00 54.06 2247 GLY B O 1
ATOM 4364 N N . GLU B 1 248 ? 6.226 41.604 84.979 1.00 54.78 2248 GLU B N 1
ATOM 4365 C CA . GLU B 1 248 ? 5.013 41.465 85.780 1.00 42.02 2248 GLU B CA 1
ATOM 4366 C C . GLU B 1 248 ? 4.132 42.697 85.607 1.00 35.18 2248 GLU B C 1
ATOM 4367 O O . GLU B 1 248 ? 2.978 42.619 85.208 1.00 48.29 2248 GLU B O 1
ATOM 4373 N N . PHE B 1 249 ? 4.746 43.829 85.930 1.00 39.08 2249 PHE B N 1
ATOM 4374 C CA . PHE B 1 249 ? 4.111 45.136 85.836 1.00 41.74 2249 PHE B CA 1
ATOM 4375 C C . PHE B 1 249 ? 3.625 45.380 84.419 1.00 50.83 2249 PHE B C 1
ATOM 4376 O O . PHE B 1 249 ? 2.579 45.996 84.194 1.00 47.92 2249 PHE B O 1
ATOM 4384 N N . TYR B 1 250 ? 4.352 44.903 83.406 1.00 59.51 2250 TYR B N 1
ATOM 4385 C CA . TYR B 1 250 ? 3.844 45.123 82.049 1.00 62.56 2250 TYR B CA 1
ATOM 4386 C C . TYR B 1 250 ? 2.499 44.422 81.851 1.00 55.86 2250 TYR B C 1
ATOM 4387 O O . TYR B 1 250 ? 1.507 45.098 81.589 1.00 47.45 2250 TYR B O 1
ATOM 4396 N N . GLN B 1 251 ? 2.478 43.099 81.975 1.00 59.32 2251 GLN B N 1
ATOM 4397 C CA . GLN B 1 251 ? 1.250 42.333 81.796 1.00 51.69 2251 GLN B CA 1
ATOM 4398 C C . GLN B 1 251 ? 0.138 42.853 82.701 1.00 50.48 2251 GLN B C 1
ATOM 4399 O O . GLN B 1 251 ? -0.968 43.135 82.240 1.00 62.50 2251 GLN B O 1
ATOM 4405 N N . VAL B 1 252 ? 0.439 42.977 83.989 1.00 50.78 2252 VAL B N 1
ATOM 4406 C CA . VAL B 1 252 ? -0.567 43.339 84.980 1.00 47.16 2252 VAL B CA 1
ATOM 4407 C C . VAL B 1 252 ? -1.438 44.489 84.486 1.00 43.70 2252 VAL B C 1
ATOM 4408 O O . VAL B 1 252 ? -2.650 44.500 84.703 1.00 51.39 2252 VAL B O 1
ATOM 4412 N N . HIS B 1 253 ? -0.814 45.455 83.820 1.00 39.10 2253 HIS B N 1
ATOM 4413 C CA . HIS B 1 253 ? -1.534 46.599 83.275 1.00 36.25 2253 HIS B CA 1
ATOM 4414 C C . HIS B 1 253 ? -2.373 46.198 82.066 1.00 53.13 2253 HIS B C 1
ATOM 4415 O O . HIS B 1 253 ? -3.593 46.364 82.063 1.00 68.79 2253 HIS B O 1
ATOM 4422 N N . ASN B 1 254 ? -1.711 45.670 81.042 1.00 57.98 2254 ASN B N 1
ATOM 4423 C CA . ASN B 1 254 ? -2.405 45.064 79.912 1.00 50.34 2254 ASN B CA 1
ATOM 4424 C C . ASN B 1 254 ? -3.689 44.358 80.335 1.00 51.22 2254 ASN B C 1
ATOM 4425 O O . ASN B 1 254 ? -4.748 44.568 79.745 1.00 49.64 2254 ASN B O 1
ATOM 4430 N N . ASP B 1 255 ? -3.586 43.520 81.362 1.00 52.94 2255 ASP B N 1
ATOM 4431 C CA . ASP B 1 255 ? -4.731 42.759 81.846 1.00 46.21 2255 ASP B CA 1
ATOM 4432 C C . ASP B 1 255 ? -5.830 43.682 82.361 1.00 35.59 2255 ASP B C 1
ATOM 4433 O O . ASP B 1 255 ? -7.016 43.364 82.270 1.00 42.36 2255 ASP B O 1
ATOM 4438 N N . VAL B 1 256 ? -5.428 44.828 82.901 1.00 47.41 2256 VAL B N 1
ATOM 4439 C CA . VAL B 1 256 ? -6.369 45.756 83.517 1.00 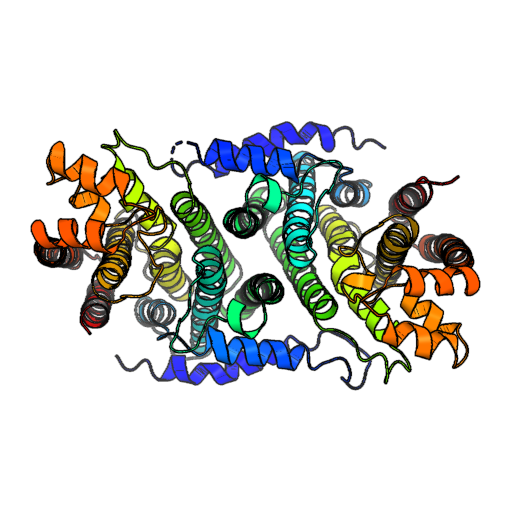53.54 2256 VAL B CA 1
ATOM 4440 C C . VAL B 1 256 ? -6.981 46.691 82.480 1.00 56.33 2256 VAL B C 1
ATOM 4441 O O . VAL B 1 256 ? -8.162 47.031 82.556 1.00 48.70 2256 VAL B O 1
ATOM 4445 N N . SER B 1 257 ? -6.171 47.103 81.510 1.00 52.83 2257 SER B N 1
ATOM 4446 C CA . SER B 1 257 ? -6.678 47.783 80.325 1.00 47.16 2257 SER B CA 1
ATOM 4447 C C . SER B 1 257 ? -7.814 46.996 79.681 1.00 47.22 2257 SER B C 1
ATOM 4448 O O . SER B 1 257 ? -8.904 47.525 79.464 1.00 70.75 2257 SER B O 1
ATOM 4451 N N . ASP B 1 258 ? -7.552 45.728 79.378 1.00 42.09 2258 ASP B N 1
ATOM 4452 C CA . ASP B 1 258 ? -8.584 44.834 78.867 1.00 48.15 2258 ASP B CA 1
ATOM 4453 C C . ASP B 1 258 ? -9.826 44.862 79.751 1.00 55.75 2258 ASP B C 1
ATOM 4454 O O . ASP B 1 258 ? -10.942 45.045 79.264 1.00 49.80 2258 ASP B O 1
ATOM 4459 N N . TYR B 1 259 ? -9.625 44.681 81.052 1.00 62.59 2259 TYR B N 1
ATOM 4460 C CA . TYR B 1 259 ? -10.728 44.687 82.006 1.00 61.98 2259 TYR B CA 1
ATOM 4461 C C . TYR B 1 259 ? -11.480 46.013 81.971 1.00 60.63 2259 TYR B C 1
ATOM 4462 O O . TYR B 1 259 ? -12.655 46.081 82.333 1.00 58.69 2259 TYR B O 1
ATOM 4471 N N . LEU B 1 260 ? -10.795 47.065 81.535 1.00 65.40 2260 LEU B N 1
ATOM 4472 C CA . LEU B 1 260 ? -11.175 48.427 81.889 1.00 73.19 2260 LEU B CA 1
ATOM 4473 C C . LEU B 1 260 ? -11.892 49.049 80.695 1.00 77.97 2260 LEU B C 1
ATOM 4474 O O . LEU B 1 260 ? -12.631 50.023 80.841 1.00 92.25 2260 LEU B O 1
ATOM 4479 N N . PHE B 1 261 ? -11.671 48.478 79.515 1.00 79.17 2261 PHE B N 1
ATOM 4480 C CA . PHE B 1 261 ? -11.950 49.173 78.264 1.00 71.27 2261 PHE B CA 1
ATOM 4481 C C . PHE B 1 261 ? -12.556 48.244 77.217 1.00 66.96 2261 PHE B C 1
ATOM 4482 O O . PHE B 1 261 ? -13.492 48.618 76.510 1.00 80.44 2261 PHE B O 1
ATOM 4490 N N . ASN B 1 262 ? -12.018 47.033 77.125 1.00 62.47 2262 ASN B N 1
ATOM 4491 C CA . ASN B 1 262 ? -12.498 46.053 76.158 1.00 72.09 2262 ASN B CA 1
ATOM 4492 C C . ASN B 1 262 ? -13.950 45.659 76.409 1.00 82.19 2262 ASN B C 1
ATOM 4493 O O . ASN B 1 262 ? -14.298 45.196 77.495 1.00 90.30 2262 ASN B O 1
ATOM 4498 N N . ASP B 1 263 ? -14.792 45.846 75.398 1.00 89.68 2263 ASP B N 1
ATOM 4499 C CA . ASP B 1 263 ? -16.228 45.651 75.552 1.00 97.33 2263 ASP B CA 1
ATOM 4500 C C . ASP B 1 263 ? -16.766 44.670 74.514 1.00 101.43 2263 ASP B C 1
ATOM 4501 O O . ASP B 1 263 ? -17.170 45.068 73.421 1.00 96.01 2263 ASP B O 1
ATOM 4506 N N . SER B 1 264 ? -16.768 43.388 74.864 1.00 107.77 2264 SER B N 1
ATOM 4507 C CA . SER B 1 264 ? -17.188 42.342 73.939 1.00 111.15 2264 SER B CA 1
ATOM 4508 C C . SER B 1 264 ? -17.196 40.977 74.618 1.00 111.80 2264 SER B C 1
ATOM 4509 O O . SER B 1 264 ? -16.931 40.866 75.815 1.00 117.29 2264 SER B O 1
ATOM 4512 N N . ASN B 1 265 ? -17.501 39.939 73.846 1.00 110.66 2265 ASN B N 1
ATOM 4513 C CA . ASN B 1 265 ? -17.244 38.568 74.268 1.00 108.58 2265 ASN B CA 1
ATOM 4514 C C . ASN B 1 265 ? -15.883 38.065 73.799 1.00 103.53 2265 ASN B C 1
ATOM 4515 O O . ASN B 1 265 ? -15.437 36.989 74.196 1.00 95.97 2265 ASN B O 1
ATOM 4517 N N . ALA B 1 266 ? -15.228 38.851 72.952 1.00 98.23 2266 ALA B N 1
ATOM 4518 C CA . ALA B 1 266 ? -13.879 38.534 72.498 1.00 95.92 2266 ALA B CA 1
ATOM 4519 C C . ALA B 1 266 ? -12.848 38.832 73.582 1.00 90.20 2266 ALA B C 1
ATOM 4520 O O . ALA B 1 266 ? -11.645 38.835 73.324 1.00 94.66 2266 ALA B O 1
ATOM 4522 N N . ASP B 1 267 ? -13.329 39.082 74.796 1.00 81.23 2267 ASP B N 1
ATOM 4523 C CA . ASP B 1 267 ? -12.532 39.762 75.810 1.00 72.84 2267 ASP B CA 1
ATOM 4524 C C . ASP B 1 267 ? -11.814 38.762 76.709 1.00 68.68 2267 ASP B C 1
ATOM 4525 O O . ASP B 1 267 ? -11.912 37.551 76.509 1.00 64.82 2267 ASP B O 1
ATOM 4530 N N . ASP B 1 268 ? -11.092 39.276 77.700 1.00 63.05 2268 ASP B N 1
ATOM 4531 C CA . ASP B 1 268 ? -10.392 38.428 78.658 1.00 62.53 2268 ASP B CA 1
ATOM 4532 C C . ASP B 1 268 ? -11.334 37.401 79.277 1.00 57.94 2268 ASP B C 1
ATOM 4533 O O . ASP B 1 268 ? -11.114 36.195 79.165 1.00 56.58 2268 ASP B O 1
ATOM 4538 N N . ILE B 1 269 ? -12.385 37.887 79.930 1.00 56.20 2269 ILE B N 1
ATOM 4539 C CA . ILE B 1 269 ? -13.254 37.031 80.729 1.00 57.07 2269 ILE B CA 1
ATOM 4540 C C . ILE B 1 269 ? -14.029 36.058 79.848 1.00 69.03 2269 ILE B C 1
ATOM 4541 O O . ILE B 1 269 ? -14.004 34.848 80.072 1.00 98.42 2269 ILE B O 1
ATOM 4546 N N . CYS B 1 270 ? -14.718 36.594 78.846 1.00 74.41 2270 CYS B N 1
ATOM 4547 C CA . CYS B 1 270 ? -15.535 35.778 77.954 1.00 75.73 2270 CYS B CA 1
ATOM 4548 C C . CYS B 1 270 ? -14.664 34.655 77.396 1.00 68.40 2270 CYS B C 1
ATOM 4549 O O . CYS B 1 270 ? -15.181 33.567 77.098 1.00 82.41 2270 CYS B O 1
ATOM 4552 N N . ARG B 1 271 ? -13.368 34.912 77.257 1.00 60.10 2271 ARG B N 1
ATOM 4553 C CA . ARG B 1 271 ? -12.442 33.919 76.725 1.00 57.87 2271 ARG B CA 1
ATOM 4554 C C . ARG B 1 271 ? -11.827 33.084 77.843 1.00 55.63 2271 ARG B C 1
ATOM 4555 O O . ARG B 1 271 ? -11.043 32.170 77.589 1.00 48.84 2271 ARG B O 1
ATOM 4563 N N . PHE B 1 272 ? -12.187 33.404 79.082 1.00 55.05 2272 PHE B N 1
ATOM 4564 C CA . PHE B 1 272 ? -11.839 32.566 80.222 1.00 58.93 2272 PHE B CA 1
ATOM 4565 C C . PHE B 1 272 ? -10.331 32.544 80.450 1.00 56.23 2272 PHE B C 1
ATOM 4566 O O . PHE B 1 272 ? -9.700 31.488 80.389 1.00 55.17 2272 PHE B O 1
ATOM 4574 N N . LYS B 1 273 ? -9.760 33.715 80.713 1.00 53.36 2273 LYS B N 1
ATOM 4575 C CA . LYS B 1 273 ? -8.312 33.855 80.814 1.00 53.53 2273 LYS B CA 1
ATOM 4576 C C . LYS B 1 273 ? -7.892 34.226 82.232 1.00 55.61 2273 LYS B C 1
ATOM 4577 O O . LYS B 1 273 ? -8.669 34.811 82.987 1.00 53.70 2273 LYS B O 1
ATOM 4583 N N . LEU B 1 274 ? -6.658 33.883 82.587 1.00 58.06 2274 LEU B N 1
ATOM 4584 C CA . LEU B 1 274 ? -6.170 34.078 83.947 1.00 56.46 2274 LEU B CA 1
ATOM 4585 C C . LEU B 1 274 ? -5.380 35.377 84.068 1.00 50.66 2274 LEU B C 1
ATOM 4586 O O . LEU B 1 274 ? -4.325 35.533 83.453 1.00 64.69 2274 LEU B O 1
ATOM 4591 N N . THR B 1 275 ? -5.897 36.306 84.865 1.00 47.13 2275 THR B N 1
ATOM 4592 C CA . THR B 1 275 ? -5.555 37.716 84.721 1.00 45.54 2275 THR B CA 1
ATOM 4593 C C . THR B 1 275 ? -5.519 38.416 86.075 1.00 56.59 2275 THR B C 1
ATOM 4594 O O . THR B 1 275 ? -6.153 37.971 87.032 1.00 71.50 2275 THR B O 1
ATOM 4598 N N . TRP B 1 276 ? -4.774 39.514 86.148 1.00 64.28 2276 TRP B N 1
ATOM 4599 C CA . TRP B 1 276 ? -4.506 40.175 87.420 1.00 63.76 2276 TRP B CA 1
ATOM 4600 C C . TRP B 1 276 ? -5.796 40.424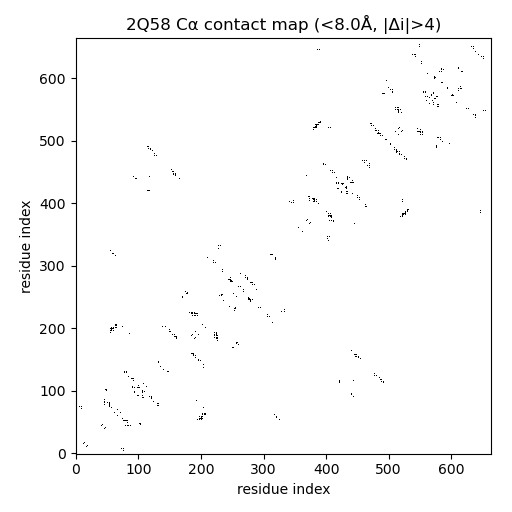 88.195 1.00 61.48 2276 TRP B C 1
ATOM 4601 O O . TRP B 1 276 ? -5.889 40.109 89.381 1.00 97.77 2276 TRP B O 1
ATOM 4612 N N . PRO B 1 277 ? -6.788 40.991 87.516 1.00 57.23 2277 PRO B N 1
ATOM 4613 C CA . PRO B 1 277 ? -8.047 41.372 88.165 1.00 61.76 2277 PRO B CA 1
ATOM 4614 C C . PRO B 1 277 ? -8.694 40.192 88.883 1.00 63.32 2277 PRO B C 1
ATOM 4615 O O . PRO B 1 277 ? -8.825 40.213 90.107 1.00 65.33 2277 PRO B O 1
ATOM 4619 N N . LEU B 1 278 ? -9.092 39.177 88.123 1.00 20.00 2278 LEU B N 1
ATOM 4620 C CA . LEU B 1 278 ? -9.793 38.029 88.685 1.00 20.00 2278 LEU B CA 1
ATOM 4621 C C . LEU B 1 278 ? -8.927 37.300 89.707 1.00 20.00 2278 LEU B C 1
ATOM 4622 O O . LEU B 1 278 ? -9.433 36.752 90.686 1.00 69.60 2278 LEU B O 1
ATOM 4624 N N . GLN B 1 279 ? -7.619 37.297 89.472 1.00 70.07 2279 GLN B N 1
ATOM 4625 C CA . GLN B 1 279 ? -6.669 36.752 90.434 1.00 70.84 2279 GLN B CA 1
ATOM 4626 C C . GLN B 1 279 ? -6.751 37.488 91.767 1.00 75.09 2279 GLN B C 1
ATOM 4627 O O . GLN B 1 279 ? -6.756 36.868 92.830 1.00 86.29 2279 GLN B O 1
ATOM 4633 N N . LYS B 1 280 ? -6.814 38.814 91.703 1.00 78.04 2280 LYS B N 1
ATOM 4634 C CA . LYS B 1 280 ? -6.853 39.638 92.904 1.00 77.35 2280 LYS B CA 1
ATOM 4635 C C . LYS B 1 280 ? -8.206 39.484 93.590 1.00 77.81 2280 LYS B C 1
ATOM 4636 O O . LYS B 1 280 ? -8.288 39.422 94.818 1.00 81.16 2280 LYS B O 1
ATOM 4642 N N . SER B 1 281 ? -9.266 39.426 92.791 1.00 70.45 2281 SER B N 1
ATOM 4643 C CA . SER B 1 281 ? -10.624 39.406 93.322 1.00 64.07 2281 SER B CA 1
ATOM 4644 C C . SER B 1 281 ? -10.855 38.174 94.191 1.00 72.38 2281 SER B C 1
ATOM 4645 O O . SER B 1 281 ? -11.509 38.249 95.231 1.00 79.02 2281 SER B O 1
ATOM 4648 N N . PHE B 1 282 ? -10.315 37.041 93.755 1.00 75.29 2282 PHE B N 1
ATOM 4649 C CA . PHE B 1 282 ? -10.188 35.870 94.614 1.00 75.11 2282 PHE B CA 1
ATOM 4650 C C . PHE B 1 282 ? -9.390 36.039 95.902 1.00 77.45 2282 PHE B C 1
ATOM 4651 O O . PHE B 1 282 ? -9.626 35.339 96.887 1.00 94.14 2282 PHE B O 1
ATOM 4659 N N . GLU B 1 283 ? -8.443 36.972 95.888 1.00 67.97 2283 GLU B N 1
ATOM 4660 C CA . GLU B 1 283 ? -7.698 37.326 97.090 1.00 63.82 2283 GLU B CA 1
ATOM 4661 C C . GLU B 1 283 ? -8.484 38.302 97.959 1.00 72.47 2283 GLU B C 1
ATOM 4662 O O . GLU B 1 283 ? -8.131 38.544 99.113 1.00 74.05 2283 GLU B O 1
ATOM 4668 N N . ILE B 1 284 ? -9.551 38.860 97.396 1.00 73.19 2284 ILE B N 1
ATOM 4669 C CA . ILE B 1 284 ? -10.167 40.063 97.945 1.00 69.60 2284 ILE B CA 1
ATOM 4670 C C . ILE B 1 284 ? -11.682 39.932 98.037 1.00 79.38 2284 ILE B C 1
ATOM 4671 O O . ILE B 1 284 ? -12.389 40.882 98.390 1.00 97.83 2284 ILE B O 1
ATOM 4676 N N . ALA B 1 285 ? -12.211 38.750 97.721 1.00 80.54 2285 ALA B N 1
ATOM 4677 C CA . ALA B 1 285 ? -13.663 38.567 97.737 1.00 82.93 2285 ALA B CA 1
ATOM 4678 C C . ALA B 1 285 ? -14.088 37.567 98.809 1.00 84.76 2285 ALA B C 1
ATOM 4679 O O . ALA B 1 285 ? -13.393 36.582 99.077 1.00 80.49 2285 ALA B O 1
ATOM 4681 N N . ASP B 1 286 ? -15.250 37.850 99.409 1.00 83.03 2286 ASP B N 1
ATOM 4682 C CA . ASP B 1 286 ? -15.860 36.894 100.327 1.00 79.29 2286 ASP B CA 1
ATOM 4683 C C . ASP B 1 286 ? -16.398 35.716 99.517 1.00 80.03 2286 ASP B C 1
ATOM 4684 O O . ASP B 1 286 ? -16.341 35.731 98.286 1.00 88.65 2286 ASP B O 1
ATOM 4689 N N . GLU B 1 287 ? -16.915 34.706 100.209 1.00 77.26 2287 GLU B N 1
ATOM 4690 C CA . GLU B 1 287 ? -17.336 33.470 99.562 1.00 83.78 2287 GLU B CA 1
ATOM 4691 C C . GLU B 1 287 ? -18.551 33.700 98.669 1.00 84.47 2287 GLU B C 1
ATOM 4692 O O . GLU B 1 287 ? -19.058 32.770 98.043 1.00 72.30 2287 GLU B O 1
ATOM 4698 N N . GLU B 1 288 ? -19.012 34.945 98.616 1.00 88.10 2288 GLU B N 1
ATOM 4699 C CA . GLU B 1 288 ? -20.186 35.294 97.825 1.00 87.37 2288 GLU B CA 1
ATOM 4700 C C . GLU B 1 288 ? -19.797 35.679 96.401 1.00 89.24 2288 GLU B C 1
ATOM 4701 O O . GLU B 1 288 ? -20.132 34.979 95.445 1.00 101.98 2288 GLU B O 1
ATOM 4707 N N . MET B 1 289 ? -19.087 36.794 96.268 1.00 84.82 2289 MET B N 1
ATOM 4708 C CA . MET B 1 289 ? -18.657 37.277 94.961 1.00 79.23 2289 MET B CA 1
ATOM 4709 C C . MET B 1 289 ? -17.935 36.185 94.179 1.00 83.28 2289 MET B C 1
ATOM 4710 O O . MET B 1 289 ? -18.126 36.042 92.972 1.00 92.29 2289 MET B O 1
ATOM 4715 N N . LYS B 1 290 ? -17.105 35.416 94.876 1.00 81.53 2290 LYS B N 1
ATOM 4716 C CA . LYS B 1 290 ? -16.171 34.507 94.222 1.00 78.29 2290 LYS B CA 1
ATOM 4717 C C . LYS B 1 290 ? -16.900 33.323 93.596 1.00 85.30 2290 LYS B C 1
ATOM 4718 O O . LYS B 1 290 ? -16.522 32.845 92.526 1.00 94.72 2290 LYS B O 1
ATOM 4722 N N . LEU B 1 291 ? -17.946 32.856 94.269 1.00 82.46 2291 LEU B N 1
ATOM 4723 C CA . LEU B 1 291 ? -18.849 31.867 93.692 1.00 83.16 2291 LEU B CA 1
ATOM 4724 C C . LEU B 1 291 ? -19.656 32.463 92.543 1.00 84.26 2291 LEU B C 1
ATOM 4725 O O . LEU B 1 291 ? -20.075 31.750 91.631 1.00 84.29 2291 LEU B O 1
ATOM 4730 N N . LYS B 1 292 ? -19.871 33.773 92.594 1.00 83.10 2292 LYS B N 1
ATOM 4731 C CA . LYS B 1 292 ? -20.706 34.451 91.611 1.00 88.09 2292 LYS B CA 1
ATOM 4732 C C . LYS B 1 292 ? -19.897 34.853 90.382 1.00 87.01 2292 LYS B C 1
ATOM 4733 O O . LYS B 1 292 ? -20.454 35.291 89.376 1.00 85.64 2292 LYS B O 1
ATOM 4739 N N . ILE B 1 293 ? -18.580 34.700 90.472 1.00 82.25 2293 ILE B N 1
ATOM 4740 C CA . ILE B 1 293 ? -17.699 34.975 89.343 1.00 76.37 2293 ILE B CA 1
ATOM 4741 C C . ILE B 1 293 ? -17.551 33.693 88.532 1.00 81.25 2293 ILE B C 1
ATOM 4742 O O . ILE B 1 293 ? -17.732 33.693 87.314 1.00 93.58 2293 ILE B O 1
ATOM 4747 N N . SER B 1 294 ? -17.223 32.601 89.215 1.00 80.81 2294 SER B N 1
ATOM 4748 C CA . SER B 1 294 ? -16.934 31.337 88.546 1.00 81.56 2294 SER B CA 1
ATOM 4749 C C . SER B 1 294 ? -18.134 30.718 87.838 1.00 82.49 2294 SER B C 1
ATOM 4750 O O . SER B 1 294 ? -18.052 29.609 87.311 1.00 98.30 2294 SER B O 1
ATOM 4753 N N . GLU B 1 295 ? -19.249 31.442 87.830 1.00 78.74 2295 GLU B N 1
ATOM 4754 C CA . GLU B 1 295 ? -20.439 31.008 87.110 1.00 77.77 2295 GLU B CA 1
ATOM 4755 C C . GLU B 1 295 ? -20.600 31.771 85.799 1.00 81.03 2295 GLU B C 1
ATOM 4756 O O . GLU B 1 295 ? -20.845 31.177 84.750 1.00 97.05 2295 GLU B O 1
ATOM 4762 N N . ASN B 1 296 ? -20.460 33.091 85.868 1.00 79.46 2296 ASN B N 1
ATOM 4763 C CA . ASN B 1 296 ? -20.470 33.925 84.672 1.00 73.84 2296 ASN B CA 1
ATOM 4764 C C . ASN B 1 296 ? -19.112 33.954 83.979 1.00 71.13 2296 ASN B C 1
ATOM 4765 O O . ASN B 1 296 ? -18.935 34.631 82.966 1.00 66.13 2296 ASN B O 1
ATOM 4770 N N . TYR B 1 297 ? -18.156 33.214 84.530 1.00 72.56 2297 TYR B N 1
ATOM 4771 C CA . TYR B 1 297 ? -16.837 33.087 83.921 1.00 68.16 2297 TYR B CA 1
ATOM 4772 C C . TYR B 1 297 ? -16.752 31.840 83.046 1.00 79.63 2297 TYR B C 1
ATOM 4773 O O . TYR B 1 297 ? -16.624 30.724 83.550 1.00 80.53 2297 TYR B O 1
ATOM 4782 N N . GLY B 1 298 ? -16.824 32.038 81.734 1.00 88.43 2298 GLY B N 1
ATOM 4783 C CA . GLY B 1 298 ? -16.899 33.372 81.167 1.00 87.68 2298 GLY B CA 1
ATOM 4784 C C . GLY B 1 298 ? -17.984 33.495 80.116 1.00 86.46 2298 GLY B C 1
ATOM 4785 O O . GLY B 1 298 ? -17.714 33.412 78.918 1.00 92.47 2298 GLY B O 1
ATOM 4786 N N . LYS B 1 299 ? -19.219 33.694 80.567 1.00 82.43 2299 LYS B N 1
ATOM 4787 C CA . LYS B 1 299 ? -20.341 33.904 79.661 1.00 85.10 2299 LYS B CA 1
ATOM 4788 C C . LYS B 1 299 ? -20.760 35.370 79.631 1.00 79.32 2299 LYS B C 1
ATOM 4789 O O . LYS B 1 299 ? -20.591 36.053 78.621 1.00 92.57 2299 LYS B O 1
ATOM 4794 N N . ASN B 1 300 ? -21.305 35.847 80.745 1.00 76.64 2300 ASN B N 1
ATOM 4795 C CA . ASN B 1 300 ? -21.728 37.238 80.856 1.00 69.68 2300 ASN B CA 1
ATOM 4796 C C . ASN B 1 300 ? -20.674 38.095 81.534 1.00 71.17 2300 ASN B C 1
ATOM 4797 O O . ASN B 1 300 ? -20.761 38.437 82.713 1.00 81.99 2300 ASN B O 1
ATOM 4802 N N . SER B 1 301 ? -19.646 38.466 80.775 1.00 77.33 2301 SER B N 1
ATOM 4803 C CA . SER B 1 301 ? -18.555 39.282 81.300 1.00 74.97 2301 SER B CA 1
ATOM 4804 C C . SER B 1 301 ? -19.076 40.538 81.990 1.00 73.69 2301 SER B C 1
ATOM 4805 O O . SER B 1 301 ? -18.406 41.066 82.890 1.00 77.88 2301 SER B O 1
ATOM 4808 N N . SER B 1 302 ? -20.247 41.030 81.595 1.00 76.72 2302 SER B N 1
ATOM 4809 C CA . SER B 1 302 ? -20.862 42.190 82.231 1.00 75.51 2302 SER B CA 1
ATOM 4810 C C . SER B 1 302 ? -20.903 42.023 83.748 1.00 59.44 2302 SER B C 1
ATOM 4811 O O . SER B 1 302 ? -20.467 42.885 84.508 1.00 63.96 2302 SER B O 1
ATOM 4814 N N . LEU B 1 303 ? -21.447 40.886 84.152 1.00 50.31 2303 LEU B N 1
ATOM 4815 C CA . LEU B 1 303 ? -21.583 40.510 85.547 1.00 54.59 2303 LEU B CA 1
ATOM 4816 C C . LEU B 1 303 ? -20.238 40.257 86.215 1.00 60.19 2303 LEU B C 1
ATOM 4817 O O . LEU B 1 303 ? -20.061 40.618 87.381 1.00 61.81 2303 LEU B O 1
ATOM 4822 N N . VAL B 1 304 ? -19.303 39.649 85.495 1.00 67.67 2304 VAL B N 1
ATOM 4823 C CA . VAL B 1 304 ? -17.970 39.392 86.034 1.00 75.14 2304 VAL B CA 1
ATOM 4824 C C . VAL B 1 304 ? -17.258 40.687 86.425 1.00 73.31 2304 VAL B C 1
ATOM 4825 O O . VAL B 1 304 ? -16.553 40.755 87.437 1.00 65.68 2304 VAL B O 1
ATOM 4829 N N . LYS B 1 305 ? -17.459 41.696 85.588 1.00 72.52 2305 LYS B N 1
ATOM 4830 C CA . LYS B 1 305 ? -16.906 43.026 85.759 1.00 76.87 2305 LYS B CA 1
ATOM 4831 C C . LYS B 1 305 ? -17.610 43.812 86.863 1.00 78.68 2305 LYS B C 1
ATOM 4832 O O . LYS B 1 305 ? -16.953 44.537 87.611 1.00 83.18 2305 LYS B O 1
ATOM 4838 N N . ASP B 1 306 ? -18.925 43.662 86.943 1.00 76.26 2306 ASP B N 1
ATOM 4839 C CA . ASP B 1 306 ? -19.759 44.339 87.921 1.00 71.82 2306 ASP B CA 1
ATOM 4840 C C . ASP B 1 306 ? -19.146 44.243 89.318 1.00 65.80 2306 ASP B C 1
ATOM 4841 O O . ASP B 1 306 ? -19.071 45.235 90.035 1.00 75.04 2306 ASP B O 1
ATOM 4846 N N . CYS B 1 307 ? -18.736 43.019 89.612 1.00 57.87 2307 CYS B N 1
ATOM 4847 C CA . CYS B 1 307 ? -18.080 42.628 90.846 1.00 55.42 2307 CYS B CA 1
ATOM 4848 C C . CYS B 1 307 ? -16.802 43.438 91.057 1.00 53.18 2307 CYS B C 1
ATOM 4849 O O . CYS B 1 307 ? -16.686 44.160 92.045 1.00 63.99 2307 CYS B O 1
ATOM 4852 N N . TYR B 1 308 ? -15.857 43.312 90.131 1.00 55.71 2308 TYR B N 1
ATOM 4853 C CA . TYR B 1 308 ? -14.604 44.053 90.209 1.00 65.15 2308 TYR B CA 1
ATOM 4854 C C . TYR B 1 308 ? -14.833 45.473 90.715 1.00 63.21 2308 TYR B C 1
ATOM 4855 O O . TYR B 1 308 ? -14.158 45.931 91.638 1.00 70.56 2308 TYR B O 1
ATOM 4864 N N . ASN B 1 309 ? -15.790 46.166 90.106 1.00 64.02 2309 ASN B N 1
ATOM 4865 C CA . ASN B 1 309 ? -16.089 47.545 90.472 1.00 68.33 2309 ASN B CA 1
ATOM 4866 C C . ASN B 1 309 ? -16.546 47.670 91.922 1.00 79.91 2309 ASN B C 1
ATOM 4867 O O . ASN B 1 309 ? -16.322 48.694 92.567 1.00 98.66 2309 ASN B O 1
ATOM 4872 N N . LEU B 1 310 ? -17.188 46.622 92.427 1.00 81.51 2310 LEU B N 1
ATOM 4873 C CA . LEU B 1 310 ? -17.600 46.576 93.825 1.00 77.92 2310 LEU B CA 1
ATOM 4874 C C . LEU B 1 310 ? -16.619 45.763 94.663 1.00 68.89 2310 LEU B C 1
ATOM 4875 O O . LEU B 1 310 ? -16.714 45.730 95.890 1.00 80.60 2310 LEU B O 1
ATOM 4880 N N . LEU B 1 311 ? -15.676 45.109 93.992 1.00 55.33 2311 LEU B N 1
ATOM 4881 C CA . LEU B 1 311 ? -14.359 44.861 94.566 1.00 57.13 2311 LEU B CA 1
ATOM 4882 C C . LEU B 1 311 ? -13.447 46.072 94.397 1.00 59.92 2311 LEU B C 1
ATOM 4883 O O . LEU B 1 311 ? -12.348 46.115 94.949 1.00 70.88 2311 LEU B O 1
ATOM 4888 N N . LYS B 1 312 ? -13.911 47.053 93.630 1.00 62.05 2312 LYS B N 1
ATOM 4889 C CA . LYS B 1 312 ? -13.063 48.161 93.208 1.00 62.85 2312 LYS B CA 1
ATOM 4890 C C . LYS B 1 312 ? -11.648 47.686 92.897 1.00 66.66 2312 LYS B C 1
ATOM 4891 O O . LYS B 1 312 ? -10.715 47.943 93.658 1.00 66.13 2312 LYS B O 1
ATOM 4897 N N . ILE B 1 313 ? -11.495 46.991 91.775 1.00 62.99 2313 ILE B N 1
ATOM 4898 C CA . ILE B 1 313 ? -10.228 46.358 91.431 1.00 61.11 2313 ILE B CA 1
ATOM 4899 C C . ILE B 1 313 ? -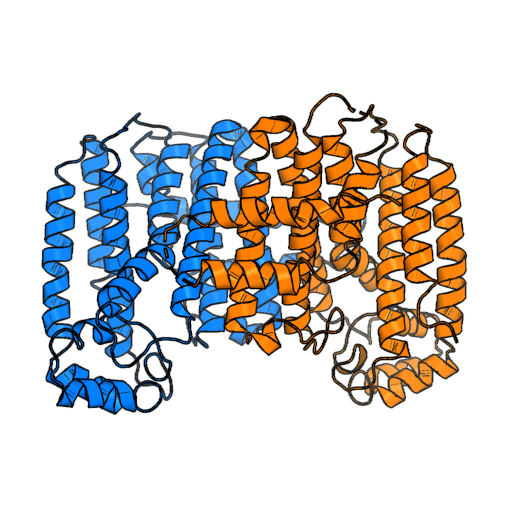9.250 47.367 90.838 1.00 58.11 2313 ILE B C 1
ATOM 4900 O O . ILE B 1 313 ? -8.038 47.253 91.019 1.00 72.50 2313 ILE B O 1
ATOM 4905 N N . ASN B 1 314 ? -9.786 48.355 90.129 1.00 66.02 2314 ASN B N 1
ATOM 4906 C CA . ASN B 1 314 ? -8.975 49.444 89.598 1.00 80.27 2314 ASN B CA 1
ATOM 4907 C C . ASN B 1 314 ? -8.347 50.287 90.704 1.00 81.42 2314 ASN B C 1
ATOM 4908 O O . ASN B 1 314 ? -7.313 50.923 90.501 1.00 80.21 2314 ASN B O 1
ATOM 4913 N N . GLU B 1 315 ? -8.979 50.286 91.873 1.00 76.52 2315 GLU B N 1
ATOM 4914 C CA . GLU B 1 315 ? -8.351 50.800 93.084 1.00 75.67 2315 GLU B CA 1
ATOM 4915 C C . GLU B 1 315 ? -7.067 50.041 93.403 1.00 69.79 2315 GLU B C 1
ATOM 4916 O O . GLU B 1 315 ? -6.111 50.613 93.928 1.00 77.13 2315 GLU B O 1
ATOM 4922 N N . HIS B 1 316 ? -7.053 48.751 93.083 1.00 71.67 2316 HIS B N 1
ATOM 4923 C CA . HIS B 1 316 ? -6.061 47.836 93.636 1.00 79.79 2316 HIS B CA 1
ATOM 4924 C C . HIS B 1 316 ? -4.868 47.683 92.699 1.00 82.38 2316 HIS B C 1
ATOM 4925 O O . HIS B 1 316 ? -3.763 47.358 93.133 1.00 77.02 2316 HIS B O 1
ATOM 4932 N N . TYR B 1 317 ? -5.099 47.920 91.412 1.00 79.68 2317 TYR B N 1
ATOM 4933 C CA . TYR B 1 317 ? -4.011 48.095 90.458 1.00 75.35 2317 TYR B CA 1
ATOM 4934 C C . TYR B 1 317 ? -3.144 49.296 90.823 1.00 80.71 2317 TYR B C 1
ATOM 4935 O O . TYR B 1 317 ? -1.916 49.209 90.828 1.00 80.01 2317 TYR B O 1
ATOM 4944 N N . LEU B 1 318 ? -3.792 50.415 91.128 1.00 85.99 2318 LEU B N 1
ATOM 4945 C CA . LEU B 1 318 ? -3.093 51.683 91.300 1.00 86.65 2318 LEU B CA 1
ATOM 4946 C C . LEU B 1 318 ? -2.136 51.628 92.487 1.00 83.42 2318 LEU B C 1
ATOM 4947 O O . LEU B 1 318 ? -1.023 52.151 92.424 1.00 74.14 2318 LEU B O 1
ATOM 4952 N N . GLU B 1 319 ? -2.577 50.992 93.567 1.00 82.72 2319 GLU B N 1
ATOM 4953 C CA . GLU B 1 319 ? -1.719 50.760 94.723 1.00 81.32 2319 GLU B CA 1
ATOM 4954 C C . GLU B 1 319 ? -0.664 49.700 94.422 1.00 71.73 2319 GLU B C 1
ATOM 4955 O O . GLU B 1 319 ? 0.426 49.716 94.993 1.00 49.42 2319 GLU B O 1
ATOM 4961 N N . TYR B 1 320 ? -0.997 48.780 93.523 1.00 67.17 2320 TYR B N 1
ATOM 4962 C CA . TYR B 1 320 ? 0.009 47.962 92.855 1.00 61.07 2320 TYR B CA 1
ATOM 4963 C C . TYR B 1 320 ? 0.986 48.826 92.064 1.00 54.53 2320 TYR B C 1
ATOM 4964 O O . TYR B 1 320 ? 2.166 48.916 92.404 1.00 46.69 2320 TYR B O 1
ATOM 4973 N N . GLN B 1 321 ? 0.487 49.459 91.008 1.00 58.54 2321 GLN B N 1
ATOM 4974 C CA . GLN B 1 321 ? 1.337 50.221 90.098 1.00 58.08 2321 GLN B CA 1
ATOM 4975 C C . GLN B 1 321 ? 2.133 51.258 90.875 1.00 54.18 2321 GLN B C 1
ATOM 4976 O O . GLN B 1 321 ? 3.249 51.608 90.507 1.00 64.35 2321 GLN B O 1
ATOM 4982 N N . ARG B 1 322 ? 1.525 51.728 91.955 1.00 55.52 2322 ARG B N 1
ATOM 4983 C CA . ARG B 1 322 ? 2.148 52.670 92.872 1.00 58.35 2322 ARG B CA 1
ATOM 4984 C C . ARG B 1 322 ? 3.359 52.031 93.544 1.00 53.09 2322 ARG B C 1
ATOM 4985 O O . ARG B 1 322 ? 4.436 52.621 93.574 1.00 54.47 2322 ARG B O 1
ATOM 4993 N N . ASN B 1 323 ? 3.174 50.824 94.074 1.00 61.81 2323 ASN B N 1
ATOM 4994 C CA . ASN B 1 323 ? 4.255 50.112 94.749 1.00 66.02 2323 ASN B CA 1
ATOM 4995 C C . ASN B 1 323 ? 5.225 49.508 93.733 1.00 65.90 2323 ASN B C 1
ATOM 4996 O O . ASN B 1 323 ? 6.384 49.263 94.076 1.00 65.75 2323 ASN B O 1
ATOM 5001 N N . ALA B 1 324 ? 4.739 49.274 92.520 1.00 65.17 2324 ALA B N 1
ATOM 5002 C CA . ALA B 1 324 ? 5.530 48.729 91.425 1.00 60.93 2324 ALA B CA 1
ATOM 5003 C C . ALA B 1 324 ? 6.768 49.595 91.216 1.00 56.31 2324 ALA B C 1
ATOM 5004 O O . ALA B 1 324 ? 7.907 49.129 91.244 1.00 40.41 2324 ALA B O 1
ATOM 5006 N N . LEU B 1 325 ? 6.497 50.882 91.008 1.00 58.67 2325 LEU B N 1
ATOM 5007 C CA . LEU B 1 325 ? 7.545 51.846 90.695 1.00 55.67 2325 LEU B CA 1
ATOM 5008 C C . LEU B 1 325 ? 8.654 51.929 91.729 1.00 57.72 2325 LEU B C 1
ATOM 5009 O O . LEU B 1 325 ? 9.829 51.773 91.379 1.00 63.03 2325 LEU B O 1
ATOM 5014 N N . ASP B 1 326 ? 8.331 52.174 93.001 1.00 60.05 2326 ASP B N 1
ATOM 5015 C CA . ASP B 1 326 ? 9.438 52.344 93.947 1.00 65.50 2326 ASP B CA 1
ATOM 5016 C C . ASP B 1 326 ? 10.251 51.063 94.092 1.00 62.63 2326 ASP B C 1
ATOM 5017 O O . ASP B 1 326 ? 11.481 51.136 94.184 1.00 51.27 2326 ASP B O 1
ATOM 5022 N N . TYR B 1 327 ? 9.579 49.917 94.112 1.00 56.10 2327 TYR B N 1
ATOM 5023 C CA . TYR B 1 327 ? 10.256 48.634 94.254 1.00 57.41 2327 TYR B CA 1
ATOM 5024 C C . TYR B 1 327 ? 11.196 48.373 93.082 1.00 69.08 2327 TYR B C 1
ATOM 5025 O O . TYR B 1 327 ? 12.234 47.729 93.237 1.00 74.98 2327 TYR B O 1
ATOM 5034 N N . LEU B 1 328 ? 10.827 48.879 91.910 1.00 75.43 2328 LEU B N 1
ATOM 5035 C CA . LEU B 1 328 ? 11.760 48.992 90.796 1.00 68.61 2328 LEU B CA 1
ATOM 5036 C C . LEU B 1 328 ? 12.892 49.961 91.120 1.00 64.27 2328 LEU B C 1
ATOM 5037 O O . LEU B 1 328 ? 14.027 49.773 90.683 1.00 58.78 2328 LEU B O 1
ATOM 5042 N N . ILE B 1 329 ? 12.574 50.997 91.889 1.00 65.06 2329 ILE B N 1
ATOM 5043 C CA . ILE B 1 329 ? 13.533 52.056 92.182 1.00 54.00 2329 ILE B CA 1
ATOM 5044 C C . ILE B 1 329 ? 14.496 51.637 93.288 1.00 51.43 2329 ILE B C 1
ATOM 5045 O O . ILE B 1 329 ? 15.695 51.905 93.215 1.00 53.77 2329 ILE B O 1
ATOM 5050 N N . LYS B 1 330 ? 13.963 50.977 94.311 1.00 54.75 2330 LYS B N 1
ATOM 5051 C CA . LYS B 1 330 ? 14.791 50.358 95.338 1.00 53.34 2330 LYS B CA 1
ATOM 5052 C C . LYS B 1 330 ? 15.760 49.412 94.627 1.00 51.67 2330 LYS B C 1
ATOM 5053 O O . LYS B 1 330 ? 16.967 49.572 94.730 1.00 67.56 2330 LYS B O 1
ATOM 5059 N N . LEU B 1 331 ? 15.162 48.476 93.905 1.00 59.30 2331 LEU B N 1
ATOM 5060 C CA . LEU B 1 331 ? 15.836 47.480 93.094 1.00 56.16 2331 LEU B CA 1
ATOM 5061 C C . LEU B 1 331 ? 16.928 48.108 92.237 1.00 51.25 2331 LEU B C 1
ATOM 5062 O O . LEU B 1 331 ? 18.077 47.667 92.321 1.00 61.79 2331 LEU B O 1
ATOM 5067 N N . VAL B 1 332 ? 16.573 49.111 91.447 1.00 60.11 2332 VAL B N 1
ATOM 5068 C CA . VAL B 1 332 ? 17.471 49.847 90.563 1.00 54.61 2332 VAL B CA 1
ATOM 5069 C C . VAL B 1 332 ? 18.602 50.503 91.347 1.00 49.78 2332 VAL B C 1
ATOM 5070 O O . VAL B 1 332 ? 19.781 50.418 91.005 1.00 59.24 2332 VAL B O 1
ATOM 5074 N N . LYS B 1 333 ? 18.221 51.167 92.431 1.00 49.56 2333 LYS B N 1
ATOM 5075 C CA . LYS B 1 333 ? 19.160 51.832 93.319 1.00 55.30 2333 LYS B CA 1
ATOM 5076 C C . LYS B 1 333 ? 20.268 50.921 93.827 1.00 62.46 2333 LYS B C 1
ATOM 5077 O O . LYS B 1 333 ? 21.308 51.425 94.276 1.00 77.32 2333 LYS B O 1
ATOM 5083 N N . ASP B 1 334 ? 20.113 49.602 93.772 1.00 59.63 2334 ASP B N 1
ATOM 5084 C CA . ASP B 1 334 ? 21.174 48.735 94.281 1.00 64.28 2334 ASP B CA 1
ATOM 5085 C C . ASP B 1 334 ? 22.108 48.253 93.180 1.00 62.49 2334 ASP B C 1
ATOM 5086 O O . ASP B 1 334 ? 22.902 47.327 93.387 1.00 66.35 2334 ASP B O 1
ATOM 5091 N N . ILE B 1 335 ? 22.044 48.864 91.996 1.00 60.92 2335 ILE B N 1
ATOM 5092 C CA . ILE B 1 335 ? 22.957 48.400 90.944 1.00 61.66 2335 ILE B CA 1
ATOM 5093 C C . ILE B 1 335 ? 24.331 49.039 91.124 1.00 61.92 2335 ILE B C 1
ATOM 5094 O O . ILE B 1 335 ? 24.464 50.259 91.174 1.00 61.14 2335 ILE B O 1
ATOM 5099 N N . THR B 1 336 ? 25.345 48.196 91.222 1.00 71.76 2336 THR B N 1
ATOM 5100 C CA . THR B 1 336 ? 26.702 48.559 91.587 1.00 76.59 2336 THR B CA 1
ATOM 5101 C C . THR B 1 336 ? 27.450 49.331 90.501 1.00 86.36 2336 THR B C 1
ATOM 5102 O O . THR B 1 336 ? 27.906 50.452 90.793 1.00 98.37 2336 THR B O 1
ATOM 5106 N N . ASP B 1 337 ? 27.586 48.760 89.311 1.00 92.32 2337 ASP B N 1
ATOM 5107 C CA . ASP B 1 337 ? 28.406 49.250 88.216 1.00 91.31 2337 ASP B CA 1
ATOM 5108 C C . ASP B 1 337 ? 28.352 50.762 88.045 1.00 84.93 2337 ASP B C 1
ATOM 5109 O O . ASP B 1 337 ? 29.352 51.377 87.667 1.00 97.27 2337 ASP B O 1
ATOM 5114 N N . ASP B 1 338 ? 27.200 51.360 88.304 1.00 80.26 2338 ASP B N 1
ATOM 5115 C CA . ASP B 1 338 ? 26.976 52.797 88.267 1.00 86.57 2338 ASP B CA 1
ATOM 5116 C C . ASP B 1 338 ? 26.992 53.374 86.855 1.00 87.45 2338 ASP B C 1
ATOM 5117 O O . ASP B 1 338 ? 26.487 54.480 86.641 1.00 110.55 2338 ASP B O 1
ATOM 5122 N N . SER B 1 339 ? 27.564 52.635 85.910 1.00 87.68 2339 SER B N 1
ATOM 5123 C CA . SER B 1 339 ? 27.349 52.902 84.493 1.00 85.32 2339 SER B CA 1
ATOM 5124 C C . SER B 1 339 ? 26.363 51.909 83.888 1.00 78.85 2339 SER B C 1
ATOM 5125 O O . SER B 1 339 ? 26.057 51.971 82.697 1.00 85.50 2339 SER B O 1
ATOM 5128 N N . LEU B 1 340 ? 25.869 50.994 84.716 1.00 73.36 2340 LEU B N 1
ATOM 5129 C CA . LEU B 1 340 ? 24.873 50.023 84.279 1.00 63.23 2340 LEU B CA 1
ATOM 5130 C C . LEU B 1 340 ? 23.571 50.181 85.056 1.00 62.42 2340 LEU B C 1
ATOM 5131 O O . LEU B 1 340 ? 22.559 49.563 84.723 1.00 81.78 2340 LEU B O 1
ATOM 5136 N N . GLN B 1 341 ? 23.603 51.012 86.092 1.00 58.87 2341 GLN B N 1
ATOM 5137 C CA . GLN B 1 341 ? 22.381 51.495 86.725 1.00 57.31 2341 GLN B CA 1
ATOM 5138 C C . GLN B 1 341 ? 21.837 52.725 86.007 1.00 55.52 2341 GLN B C 1
ATOM 5139 O O . GLN B 1 341 ? 20.692 53.124 86.221 1.00 60.34 2341 GLN B O 1
ATOM 5145 N N . LYS B 1 342 ? 22.664 53.321 85.155 1.00 48.33 2342 LYS B N 1
ATOM 5146 C CA . LYS B 1 342 ? 22.239 54.446 84.338 1.00 44.65 2342 LYS B CA 1
ATOM 5147 C C . LYS B 1 342 ? 21.109 54.110 83.375 1.00 46.82 2342 LYS B C 1
ATOM 5148 O O . LYS B 1 342 ? 19.981 54.604 83.486 1.00 43.99 2342 LYS B O 1
ATOM 5154 N N . VAL B 1 343 ? 21.425 53.252 82.408 1.00 57.08 2343 VAL B N 1
ATOM 5155 C CA . VAL B 1 343 ? 20.457 52.790 81.415 1.00 57.31 2343 VAL B CA 1
ATOM 5156 C C . VAL B 1 343 ? 19.355 51.967 82.067 1.00 49.57 2343 VAL B C 1
ATOM 5157 O O . VAL B 1 343 ? 18.256 51.835 81.528 1.00 47.01 2343 VAL B O 1
ATOM 5161 N N . PHE B 1 344 ? 19.637 51.396 83.233 1.00 51.80 2344 PHE B N 1
ATOM 5162 C CA . PHE B 1 344 ? 18.592 50.683 83.960 1.00 50.64 2344 PHE B CA 1
ATOM 5163 C C . PHE B 1 344 ? 17.714 51.675 84.708 1.00 47.27 2344 PHE B C 1
ATOM 5164 O O . PHE B 1 344 ? 16.640 51.340 85.200 1.00 62.90 2344 PHE B O 1
ATOM 5172 N N . ILE B 1 345 ? 18.168 52.923 84.787 1.00 56.55 2345 ILE B N 1
ATOM 5173 C CA . ILE B 1 345 ? 17.307 53.996 85.294 1.00 57.77 2345 ILE B CA 1
ATOM 5174 C C . ILE B 1 345 ? 16.393 54.468 84.168 1.00 51.55 2345 ILE B C 1
ATOM 5175 O O . ILE B 1 345 ? 15.203 54.700 84.349 1.00 53.43 2345 ILE B O 1
ATOM 5180 N N . HIS B 1 346 ? 16.941 54.596 82.963 1.00 56.10 2346 HIS B N 1
ATOM 5181 C CA . HIS B 1 346 ? 16.150 54.934 81.788 1.00 48.96 2346 HIS B CA 1
ATOM 5182 C C . HIS B 1 346 ? 15.172 53.808 81.469 1.00 42.83 2346 HIS B C 1
ATOM 5183 O O . HIS B 1 346 ? 14.043 54.047 81.045 1.00 59.28 2346 HIS B O 1
ATOM 5190 N N . LEU B 1 347 ? 15.604 52.567 81.664 1.00 41.62 2347 LEU B N 1
ATOM 5191 C CA . LEU B 1 347 ? 14.709 51.439 81.390 1.00 47.66 2347 LEU B CA 1
ATOM 5192 C C . LEU B 1 347 ? 13.481 51.505 82.287 1.00 51.22 2347 LEU B C 1
ATOM 5193 O O . LEU B 1 347 ? 12.347 51.429 81.815 1.00 55.17 2347 LEU B O 1
ATOM 5198 N N . ILE B 1 348 ? 13.716 51.651 83.586 1.00 61.05 2348 ILE B N 1
ATOM 5199 C CA . ILE B 1 348 ? 12.656 51.770 84.580 1.00 62.70 2348 ILE B CA 1
ATOM 5200 C C . ILE B 1 348 ? 11.774 52.983 84.316 1.00 49.03 2348 ILE B C 1
ATOM 5201 O O . ILE B 1 348 ? 10.562 52.982 84.525 1.00 53.09 2348 ILE B O 1
ATOM 5206 N N . HIS B 1 349 ? 12.386 54.066 83.841 1.00 40.67 2349 HIS B N 1
ATOM 5207 C CA . HIS B 1 349 ? 11.604 55.258 83.535 1.00 48.93 2349 HIS B CA 1
ATOM 5208 C C . HIS B 1 349 ? 10.683 55.072 82.334 1.00 44.66 2349 HIS B C 1
ATOM 5209 O O . HIS B 1 349 ? 9.512 55.441 82.324 1.00 51.69 2349 HIS B O 1
ATOM 5216 N N . GLN B 1 350 ? 11.235 54.484 81.285 1.00 43.73 2350 GLN B N 1
ATOM 5217 C CA . GLN B 1 350 ? 10.528 54.242 80.039 1.00 45.14 2350 GLN B CA 1
ATOM 5218 C C . GLN B 1 350 ? 9.242 53.454 80.215 1.00 44.29 2350 GLN B C 1
ATOM 5219 O O . GLN B 1 350 ? 8.158 53.832 79.739 1.00 52.15 2350 GLN B O 1
ATOM 5225 N N . ILE B 1 351 ? 9.340 52.317 80.904 1.00 46.43 2351 ILE B N 1
ATOM 5226 C CA . ILE B 1 351 ? 8.179 51.443 81.069 1.00 42.35 2351 ILE B CA 1
ATOM 5227 C C . ILE B 1 351 ? 7.087 52.096 81.904 1.00 48.28 2351 ILE B C 1
ATOM 5228 O O . ILE B 1 351 ? 5.907 52.034 81.539 1.00 61.65 2351 ILE B O 1
ATOM 5233 N N . SER B 1 352 ? 7.452 52.721 83.025 1.00 52.03 2352 SER B N 1
ATOM 5234 C CA . SER B 1 352 ? 6.456 53.323 83.911 1.00 50.17 2352 SER B CA 1
ATOM 5235 C C . SER B 1 352 ? 5.745 54.484 83.219 1.00 50.19 2352 SER B C 1
ATOM 5236 O O . SER B 1 352 ? 4.519 54.610 83.255 1.00 54.34 2352 SER B O 1
ATOM 5239 N N . GLU B 1 353 ? 6.528 55.349 82.574 1.00 46.81 2353 GLU B N 1
ATOM 5240 C CA . GLU B 1 353 ? 5.947 56.358 81.697 1.00 53.24 2353 GLU B CA 1
ATOM 5241 C C . GLU B 1 353 ? 4.988 55.717 80.699 1.00 56.09 2353 GLU B C 1
ATOM 5242 O O . GLU B 1 353 ? 3.823 56.105 80.597 1.00 57.25 2353 GLU B O 1
ATOM 5248 N N . LEU B 1 354 ? 5.490 54.728 79.962 1.00 54.99 2354 LEU B N 1
ATOM 5249 C CA . LEU B 1 354 ? 4.654 53.953 79.046 1.00 45.92 2354 LEU B CA 1
ATOM 5250 C C . LEU B 1 354 ? 3.393 53.472 79.757 1.00 54.03 2354 LEU B C 1
ATOM 5251 O O . LEU B 1 354 ? 2.273 53.695 79.289 1.00 55.57 2354 LEU B O 1
ATOM 5256 N N . ILE B 1 355 ? 3.557 52.806 80.898 1.00 53.64 2355 ILE B N 1
ATOM 5257 C CA . ILE B 1 355 ? 2.415 52.185 81.572 1.00 53.60 2355 ILE B CA 1
ATOM 5258 C C . ILE B 1 355 ? 1.547 53.205 82.282 1.00 61.30 2355 ILE B C 1
ATOM 5259 O O . ILE B 1 355 ? 0.367 53.004 82.579 1.00 64.63 2355 ILE B O 1
ATOM 5264 N N . THR B 1 356 ? 2.136 54.367 82.579 1.00 67.31 2356 THR B N 1
ATOM 5265 C CA . THR B 1 356 ? 1.327 55.341 83.319 1.00 69.10 2356 THR B CA 1
ATOM 5266 C C . THR B 1 356 ? 0.662 56.363 82.416 1.00 70.67 2356 THR B C 1
ATOM 5267 O O . THR B 1 356 ? -0.431 56.850 82.730 1.00 94.60 2356 THR B O 1
ATOM 5271 N N . ASN B 1 357 ? 1.267 56.726 81.284 1.00 63.98 2357 ASN B N 1
ATOM 5272 C CA . ASN B 1 357 ? 0.631 57.776 80.480 1.00 68.91 2357 ASN B CA 1
ATOM 5273 C C . ASN B 1 357 ? -0.332 57.189 79.451 1.00 82.97 2357 ASN B C 1
ATOM 5274 O O . ASN B 1 357 ? -0.356 57.618 78.293 1.00 88.76 2357 ASN B O 1
ATOM 5279 N N . SER B 1 358 ? -1.122 56.209 79.877 1.00 90.28 2358 SER B N 1
ATOM 5280 C CA . SER B 1 358 ? -2.222 55.704 79.064 1.00 94.04 2358 SER B CA 1
ATOM 5281 C C . SER B 1 358 ? -3.505 56.487 79.323 1.00 99.08 2358 SER B C 1
ATOM 5282 O O . SER B 1 358 ? -3.469 57.595 79.859 1.00 114.80 2358 SER B O 1
ATOM 5285 N N . ARG B 1 359 ? -4.636 55.903 78.941 1.00 101.73 2359 ARG B N 1
ATOM 5286 C CA . ARG B 1 359 ? -5.938 56.491 79.233 1.00 107.98 2359 ARG B CA 1
ATOM 5287 C C . ARG B 1 359 ? -6.084 56.797 80.720 1.00 114.59 2359 ARG B C 1
ATOM 5288 O O . ARG B 1 359 ? -6.202 55.888 81.542 1.00 119.50 2359 ARG B O 1
ATOM 5290 N N . SER B 1 360 ? -6.074 58.082 81.058 1.00 113.59 2360 SER B N 1
ATOM 5291 C CA . SER B 1 360 ? -5.967 58.508 82.449 1.00 108.67 2360 SER B CA 1
ATOM 5292 C C . SER B 1 360 ? -7.331 58.890 83.015 1.00 101.01 2360 SER B C 1
ATOM 5293 O O . SER B 1 360 ? -7.805 58.287 83.978 1.00 78.73 2360 SER B O 1
ATOM 5296 N N . ASN B 1 361 ? -7.956 59.895 82.411 1.00 98.37 2361 ASN B N 1
ATOM 5297 C CA . ASN B 1 361 ? -9.254 60.375 82.868 1.00 93.66 2361 ASN B CA 1
ATOM 5298 C C . ASN B 1 361 ? -10.408 59.708 82.126 1.00 88.19 2361 ASN B C 1
ATOM 5299 O O . ASN B 1 361 ? -11.575 60.019 82.366 1.00 74.96 2361 ASN B O 1
#

InterPro domains:
  IPR000092 Polyprenyl synthetase-like [PF00348] (76-325)
  IPR008949 Isoprenoid synthase domain superfamily [G3DSA:1.10.600.10] (39-384)
  IPR008949 Isoprenoid synthase domain superfamily [SSF48576] (42-367)
  IPR033749 Polyprenyl synthetase, conserved site [PS00723] (128-142)
  IPR039702 Farnesyl pyrophosphate synthase-like [PTHR11525] (50-368)

Solvent-accessible surface area: 29455 Å² total; per-residue (Å²): 180,112,120,71,86,4,53,109,18,6,100,97,0,44,81,28,2,121,111,51,9,148,35,42,101,101,55,94,49,150,52,39,72,20,16,122,37,0,30,79,0,1,48,51,1,1,108,61,29,134,16,9,30,0,35,7,2,23,26,0,3,59,54,22,37,90,53,115,110,106,84,24,56,10,14,42,8,4,0,3,4,0,2,2,0,6,0,0,11,30,5,5,21,8,13,22,29,75,18,133,134,76,49,65,17,52,4,7,34,77,74,58,34,80,32,27,0,0,6,0,0,16,1,0,0,0,3,2,4,32,3,9,36,75,2,26,102,49,22,33,56,78,38,2,55,120,1,7,127,22,12,8,58,0,2,6,17,5,5,8,0,18,12,59,17,27,42,194,187,69,123,90,81,18,135,44,18,44,110,145,0,30,41,1,0,38,18,26,7,5,33,12,2,0,29,0,0,0,27,2,0,40,11,10,2,103,30,83,142,65,78,101,115,28,110,25,18,64,48,2,3,75,36,0,0,11,4,34,22,0,46,84,12,1,32,30,42,68,157,64,144,81,152,69,40,16,15,30,77,53,28,31,6,3,2,15,1,42,5,28,118,58,15,96,147,66,21,68,116,89,6,60,63,42,34,39,173,47,36,66,83,1,32,80,17,4,97,119,51,116,2,53,84,51,16,123,111,22,36,171,86,3,45,60,150,2,94,69,40,11,91,44,28,121,34,84,78,21,18,72,6,1,71,45,4,8,100,63,2,21,93,41,10,97,135,122,109,24,84,73,0,63,95,20,11,98,121,1,57,96,59,0,121,92,36,4,179,52,120,124,23,39,115,33,0,34,74,0,0,34,43,4,2,110,74,44,130,15,20,24,0,56,0,0,22,16,11,12,59,99,97,97,102,68,116,56,116,49,10,22,25,12,0,0,1,2,0,4,2,0,16,0,7,16,23,8,13,28,8,16,24,21,52,14,108,145,80,67,76,16,50,5,6,37,78,70,60,38,48,31,29,0,0,5,0,2,11,0,0,2,0,1,1,2,24,8,3,27,103,4,33,104,51,28,19,63,86,41,9,61,124,0,13,115,28,3,5,85,3,7,11,41,4,9,3,0,19,6,8,20,45,35,75,31,59,37,113,75,19,151,51,21,37,97,37,0,49,15,0,1,34,14,19,8,0,32,10,0,0,11,0,0,0,62,0,0,30,26,15,25,148,58,83,81,42,97,105,44,32,102,38,10,62,44,0,0,78,28,0,0,20,1,42,20,0,34,79,7,4,30,32,19,82,113,61,124,58,69,33,1,7,5,30,66,96,34,27,3,9,0,17,9,45,0,48,110,71,18,84,147,98,51,24,119,90,4,51,113,21,25,18,146,64,10,75,84,0,33,67,17,1,78,130,13,119,0,69,83,45,9,87,86,28,34,141,78,0,63,70,109,0,58,110,28,5,148,102,5,74,40,106,66,18,31,108,7,0,80,70,0,10,103,46,0,9,76,39,6,68,111,51,73,112,195

Sequence (664 aa):
YDYTDFINYYDKFKVIVYNVLKKLPLNDEIRKPVIEYYLNCIDYNVKKGKHIRGKILVLISSLSSAYSNIKRDSIYLLGWVVEAIQALILIADDIMDSGKFRRGAPCWYIVHGQSNAINDIFFLKMLSLSLIFELSSVFGNDIVMKIQKIYNESIFFTVLGQHLDLSYFDLSKADKISERYFSMVEMKTSRYTFYMPVFFGLTLSEIQVSSAQLNLIEAILYKLGEFYQVHNDVSDYLFNDSNADDICRFKLTWPLQKSFEIADEEMKLKISENYGKNSSLVKDCYNLLKINEHYLEYQRNALDYLIKLVKDITDDSLQKVFIHLIHQISELITNYDYTDFINYYDKFKVIVYNVLKKLPVIEYYLNCIDYNVKKGKHIRGKILVLISSLAYSNIKRDSIYLLGWVVEAIQALILIADDIMDSGKFRRGAPCWYIVHGQSNAINDIFFLKMLSLSLIFELSSVFGNDIVMKIQKIYNESIFFTVLGQHLDLSYFDLSKADKISERYFSMVEMKTSRYTFYMPVFFGLTLSEIQVSSAQLNLIEAILYKLGEFYQVHNDVSDYLFNDSNADDICRFKLTWPLQKSFEIADEEMKLKISENYGKNSSLVKDCYNLLKINEHYLEYQRNALDYLIKLVKDITDDSLQKVFIHLIHQISELITNSRSN

CATH classification: 1.10.600.10

Nearest PDB structures (foldseek):
  2q58-assembly1_A  TM=1.003E+00  e=2.245E-43  Cryptosporidium parvum Iowa II
  2o1o-assembly1_B  TM=9.875E-01  e=2.184E-34  Cryptosporidium parvum
  2q58-assembly1_B  TM=9.883E-01  e=1.972E-33  Cryptosporidium parvum Iowa II
  3cc9-assembly1_A  TM=8.963E-01  e=5.378E-15  Plasmodium vivax Sal-1
  3mav-assembly2_C  TM=8.862E-01  e=1.152E-14  Plasmodium vivax Sal-1

B-factor: mean 65.51, std 21.62, range [20.0, 157.91]